Protein AF-A0A6Y1U845-F1 (afdb_monomer_lite)

Foldseek 3Di:
DDKWKKKWKQWPPPGGLQAQFLPCQWVNPNRDPPQRSIFTWPDKDWDWDDPVQFIDTPFIKTKGARTSSVVVLVVCQVVQIWMKMKMWIWDQDPVRDIDGFKMKIFWRKGWDDKDWDDDPPDGTMIMTTIDGQKMKMAGVVVGDIDIEGQALLCPLVTDDPDPPPPPCVVLVVCLALVVLLVLLVVCVVVVNNPVSLVVNVVSDDHNNVSVCVNVVPPDDPPPDPPDDDDPPDDDDDDDDPDDPPDFADQQPQARAGAHQVLQLDHQAQYELGPHQLAPSLLVLLVQQCVQDDDDQQSVVLSVVSVCCNVVNDPDDQLNSLQSSLSSQLCNSCVSVVPVDHADPDPVRRVNSCSSNNSSSCSNHSHYPVSNGDPPRDDD

Structure (mmCIF, N/CA/C/O backbone):
data_AF-A0A6Y1U845-F1
#
_entry.id   AF-A0A6Y1U845-F1
#
loop_
_atom_site.group_PDB
_atom_site.id
_atom_site.type_symbol
_atom_site.label_atom_id
_atom_site.label_alt_id
_atom_site.label_comp_id
_atom_site.label_asym_id
_atom_site.label_entity_id
_atom_site.label_seq_id
_atom_site.pdbx_PDB_ins_code
_atom_site.Cartn_x
_atom_site.Cartn_y
_atom_site.Cartn_z
_atom_site.occupancy
_atom_site.B_iso_or_equiv
_atom_site.auth_seq_id
_atom_site.auth_comp_id
_atom_site.auth_asym_id
_atom_site.auth_atom_id
_atom_site.pdbx_PDB_model_num
ATOM 1 N N . MET A 1 1 ? -24.180 13.941 9.435 1.00 43.25 1 MET A N 1
ATOM 2 C CA . MET A 1 1 ? -22.948 13.565 10.161 1.00 43.25 1 MET A CA 1
ATOM 3 C C . MET A 1 1 ? -21.875 13.331 9.121 1.00 43.25 1 MET A C 1
ATOM 5 O O . MET A 1 1 ? -22.196 12.742 8.096 1.00 43.25 1 MET A O 1
ATOM 9 N N . SER A 1 2 ? -20.700 13.918 9.343 1.00 50.75 2 SER A N 1
ATOM 10 C CA . SER A 1 2 ? -19.543 13.923 8.441 1.00 50.75 2 SER A CA 1
ATOM 11 C C . SER A 1 2 ? -18.973 12.523 8.225 1.00 50.75 2 SER A C 1
ATOM 13 O O . SER A 1 2 ? -19.249 11.618 9.015 1.00 50.75 2 SER A O 1
ATOM 15 N N . ASP A 1 3 ? -18.184 12.370 7.164 1.00 69.38 3 ASP A N 1
ATOM 16 C CA . ASP A 1 3 ? -17.449 11.144 6.859 1.00 69.38 3 ASP A CA 1
ATOM 17 C C . ASP A 1 3 ? -16.632 10.675 8.073 1.00 69.38 3 ASP A C 1
ATOM 19 O O . ASP A 1 3 ? -16.018 11.482 8.777 1.00 69.38 3 ASP A O 1
ATOM 23 N N . ILE A 1 4 ? -16.668 9.369 8.336 1.00 89.25 4 ILE A N 1
ATOM 24 C CA . ILE A 1 4 ? -15.955 8.725 9.443 1.00 89.25 4 ILE A CA 1
ATOM 25 C C . ILE A 1 4 ? -14.705 8.052 8.887 1.00 89.25 4 ILE A C 1
ATOM 27 O O . ILE A 1 4 ? -14.781 7.365 7.868 1.00 89.25 4 ILE A O 1
ATOM 31 N N . VAL A 1 5 ? -13.571 8.210 9.569 1.00 95.06 5 VAL A N 1
ATOM 32 C CA . VAL A 1 5 ? -12.307 7.574 9.188 1.00 95.06 5 VAL A CA 1
ATOM 33 C C . VAL A 1 5 ? -11.811 6.687 10.322 1.00 95.06 5 VAL A C 1
ATOM 35 O O . VAL A 1 5 ? -11.711 7.127 11.468 1.00 95.06 5 VAL A O 1
ATOM 38 N N . TYR A 1 6 ? -11.483 5.443 9.984 1.00 96.12 6 TYR A N 1
ATOM 39 C CA . TYR A 1 6 ? -10.856 4.481 10.886 1.00 96.12 6 TYR A CA 1
ATOM 40 C C . TYR A 1 6 ? -9.470 4.109 10.399 1.00 96.12 6 TYR A C 1
ATOM 42 O O . TYR A 1 6 ? -9.252 3.998 9.195 1.00 96.12 6 TYR A O 1
ATOM 50 N N . LEU A 1 7 ? -8.558 3.904 11.341 1.00 97.44 7 LEU A N 1
ATOM 51 C CA . LEU A 1 7 ? -7.166 3.575 11.096 1.00 97.44 7 LEU A CA 1
ATOM 52 C C . LEU A 1 7 ? -6.812 2.225 11.730 1.00 97.44 7 LEU A C 1
ATOM 54 O O . LEU A 1 7 ? -6.967 2.030 12.936 1.00 97.44 7 LEU A O 1
ATOM 58 N N . THR A 1 8 ? -6.265 1.321 10.926 1.00 97.00 8 THR A N 1
ATOM 59 C CA . THR A 1 8 ? -5.564 0.120 11.387 1.00 97.00 8 THR A CA 1
ATOM 60 C C . THR A 1 8 ? -4.062 0.343 11.254 1.00 97.00 8 THR A C 1
ATOM 62 O O . THR A 1 8 ? -3.596 0.764 10.197 1.00 97.00 8 THR A O 1
ATOM 65 N N . VAL A 1 9 ? -3.297 0.055 12.309 1.00 96.69 9 VAL A N 1
ATOM 66 C CA . VAL A 1 9 ? -1.831 0.191 12.302 1.00 96.69 9 VAL A CA 1
ATOM 67 C C . VAL A 1 9 ? -1.189 -1.095 12.773 1.00 96.69 9 VAL A C 1
ATOM 69 O O . VAL A 1 9 ? -1.566 -1.645 13.812 1.00 96.69 9 VAL A O 1
ATOM 72 N N . ILE A 1 10 ? -0.185 -1.535 12.024 1.00 96.19 10 ILE A N 1
ATOM 73 C CA . ILE A 1 10 ? 0.681 -2.648 12.383 1.00 96.19 10 ILE A CA 1
ATOM 74 C C . ILE A 1 10 ? 2.121 -2.142 12.328 1.00 96.19 10 ILE A C 1
ATOM 76 O O . ILE A 1 10 ? 2.538 -1.592 11.312 1.00 96.19 10 ILE A O 1
ATOM 80 N N . GLY A 1 11 ? 2.856 -2.293 13.423 1.00 93.69 11 GLY A N 1
ATOM 81 C CA . GLY A 1 11 ? 4.286 -2.023 13.479 1.00 93.69 11 GLY A CA 1
ATOM 82 C C . GLY A 1 11 ? 5.101 -3.286 13.235 1.00 93.69 11 GLY A C 1
ATOM 83 O O . GLY A 1 11 ? 4.668 -4.385 13.594 1.00 93.69 11 GLY A O 1
ATOM 84 N N . GLU A 1 12 ? 6.268 -3.126 12.618 1.00 90.81 12 GLU A N 1
ATOM 85 C CA . GLU A 1 12 ? 7.213 -4.214 12.359 1.00 90.81 12 GLU A CA 1
ATOM 86 C C . GLU A 1 12 ? 7.621 -4.962 13.639 1.00 90.81 12 GLU A C 1
ATOM 88 O O . GLU A 1 12 ? 7.702 -6.190 13.652 1.00 90.81 12 GLU A O 1
ATOM 93 N N . GLN A 1 13 ? 7.832 -4.228 14.731 1.00 89.81 13 GLN A N 1
ATOM 94 C CA . GLN A 1 13 ? 8.305 -4.749 16.012 1.00 89.81 13 GLN A CA 1
ATOM 95 C C . GLN A 1 13 ? 7.150 -4.937 17.003 1.00 89.81 13 GLN A C 1
ATOM 97 O O . GLN A 1 13 ? 7.106 -5.927 17.733 1.00 89.81 13 GLN A O 1
ATOM 102 N N . GLN A 1 14 ? 6.203 -3.995 17.037 1.00 93.44 14 GLN A N 1
ATOM 103 C CA . GLN A 1 14 ? 5.101 -3.978 18.004 1.00 93.44 14 GLN A CA 1
ATOM 104 C C . GLN A 1 14 ? 3.891 -4.825 17.574 1.00 93.44 14 GLN A C 1
ATOM 106 O O . GLN A 1 14 ? 3.003 -5.091 18.388 1.00 93.44 14 GLN A O 1
ATOM 111 N N . GLY A 1 15 ? 3.822 -5.262 16.314 1.00 93.56 15 GLY A N 1
ATOM 112 C CA . GLY A 1 15 ? 2.665 -5.981 15.787 1.00 93.56 15 GLY A CA 1
ATOM 113 C C . GLY A 1 15 ? 1.429 -5.081 15.696 1.00 93.56 15 GLY A C 1
ATOM 114 O O . GLY A 1 15 ? 1.519 -3.929 15.284 1.00 93.56 15 GLY A O 1
ATOM 115 N N . ALA A 1 16 ? 0.244 -5.598 16.029 1.00 93.56 16 ALA A N 1
ATOM 116 C CA . ALA A 1 16 ? -1.023 -4.881 15.847 1.00 93.56 16 ALA A CA 1
ATOM 117 C C . ALA A 1 16 ? -1.205 -3.718 16.849 1.00 93.56 16 ALA A C 1
ATOM 119 O O . ALA A 1 16 ? -1.877 -3.866 17.870 1.00 93.56 16 ALA A O 1
ATOM 120 N N . ILE A 1 17 ? -0.642 -2.549 16.530 1.00 96.31 17 ILE A N 1
ATOM 121 C CA . ILE A 1 17 ? -0.703 -1.322 17.342 1.00 96.31 17 ILE A CA 1
ATOM 122 C C . ILE A 1 17 ? -2.149 -0.866 17.572 1.00 96.31 17 ILE A C 1
ATOM 124 O O . ILE A 1 17 ? -2.490 -0.458 18.680 1.00 96.31 17 ILE A O 1
ATOM 128 N N . SER A 1 18 ? -3.017 -0.957 16.557 1.00 96.31 18 SER A N 1
ATOM 129 C CA . SER A 1 18 ? -4.416 -0.517 16.684 1.00 96.31 18 SER A CA 1
ATOM 130 C C . SER A 1 18 ? -5.312 -1.493 17.458 1.00 96.31 18 SER A C 1
ATOM 132 O O . SER A 1 18 ? -6.433 -1.130 17.817 1.00 96.31 18 SER A O 1
ATOM 134 N N . ALA A 1 19 ? -4.839 -2.706 17.771 1.00 95.50 19 ALA A N 1
ATOM 135 C CA . ALA A 1 19 ? -5.645 -3.715 18.455 1.00 95.50 19 ALA A CA 1
ATOM 136 C C . ALA A 1 19 ? -6.155 -3.203 19.812 1.00 95.50 19 ALA A C 1
ATOM 138 O O . ALA A 1 19 ? -5.383 -2.747 20.662 1.00 95.50 19 ALA A O 1
ATOM 139 N N . GLY A 1 20 ? -7.462 -3.295 20.040 1.00 92.62 20 GLY A N 1
ATOM 140 C CA . GLY A 1 20 ? -8.138 -2.811 21.240 1.00 92.62 20 GLY A CA 1
ATOM 141 C C . GLY A 1 20 ? -8.204 -1.285 21.413 1.00 92.62 20 GLY A C 1
ATOM 142 O O . GLY A 1 20 ? -8.593 -0.836 22.494 1.00 92.62 20 GLY A O 1
ATOM 143 N N . CYS A 1 21 ? -7.820 -0.472 20.424 1.00 95.06 21 CYS A N 1
ATOM 144 C CA . CYS A 1 21 ? -7.827 0.992 20.563 1.00 95.06 21 CYS A CA 1
ATOM 145 C C . CYS A 1 21 ? -9.234 1.600 20.540 1.00 95.06 21 CYS A C 1
ATOM 147 O O . CYS A 1 21 ? -9.461 2.614 21.199 1.00 95.06 21 CYS A O 1
ATOM 149 N N . GLY A 1 22 ? -10.190 0.958 19.871 1.00 91.94 22 GLY A N 1
ATOM 150 C CA . GLY A 1 22 ? -11.592 1.379 19.832 1.00 91.94 22 GLY A CA 1
ATOM 151 C C . GLY A 1 22 ? -12.433 0.881 21.009 1.00 91.94 22 GLY A C 1
ATOM 152 O O . GLY A 1 22 ? -13.651 1.042 20.996 1.00 91.94 22 GLY A O 1
ATOM 153 N N . THR A 1 23 ? -11.819 0.259 22.021 1.00 92.62 23 THR A N 1
ATOM 154 C CA . THR A 1 23 ? -12.518 -0.297 23.194 1.00 92.62 23 THR A CA 1
ATOM 155 C C . THR A 1 23 ? -12.832 0.756 24.257 1.00 92.62 23 THR A C 1
ATOM 157 O O . THR A 1 23 ? -12.205 1.816 24.325 1.00 92.62 23 THR A O 1
ATOM 160 N N . GLU A 1 24 ? -13.775 0.445 25.151 1.00 93.44 24 GLU A N 1
ATOM 161 C CA . GLU A 1 24 ? -14.129 1.310 26.284 1.00 93.44 24 GLU A CA 1
ATOM 162 C C . GLU A 1 24 ? -12.922 1.613 27.187 1.00 93.44 24 GLU A C 1
ATOM 164 O O . GLU A 1 24 ? -12.736 2.751 27.606 1.00 93.44 24 GLU A O 1
ATOM 169 N N . SER A 1 25 ? -12.040 0.637 27.428 1.00 94.69 25 SER A N 1
ATOM 170 C CA . SER A 1 25 ? -10.829 0.846 28.236 1.00 94.69 25 SER A CA 1
ATOM 171 C C . SER A 1 25 ? -9.849 1.854 27.626 1.00 94.69 25 SER A C 1
ATOM 173 O O . SER A 1 25 ? -9.001 2.380 28.339 1.00 94.69 25 SER A O 1
ATOM 175 N N . SER A 1 26 ? -9.954 2.107 26.319 1.00 95.56 26 SER A N 1
ATOM 176 C CA . SER A 1 26 ? -9.073 2.996 25.563 1.00 95.56 26 SER A CA 1
ATOM 177 C C . SER A 1 26 ? -9.686 4.388 25.377 1.00 95.56 26 SER A C 1
ATOM 179 O O . SER A 1 26 ? -9.057 5.391 25.706 1.00 95.56 26 SER A O 1
ATOM 181 N N . VAL A 1 27 ? -10.934 4.463 24.898 1.00 93.25 27 VAL A N 1
ATOM 182 C CA . VAL A 1 27 ? -11.598 5.729 24.513 1.00 93.25 27 VAL A CA 1
ATOM 183 C C . VAL A 1 27 ? -12.867 6.044 25.322 1.00 93.25 27 VAL A C 1
ATOM 185 O O . VAL A 1 27 ? -13.576 7.019 25.039 1.00 93.25 27 VAL A O 1
ATOM 188 N N . GLY A 1 28 ? -13.178 5.239 26.341 1.00 91.69 28 GLY A N 1
ATOM 189 C CA . GLY A 1 28 ? -14.373 5.373 27.176 1.00 91.69 28 GLY A CA 1
ATOM 190 C C . GLY A 1 28 ? -15.663 5.253 26.366 1.00 91.69 28 GLY A C 1
ATOM 191 O O . GLY A 1 28 ? -15.770 4.463 25.429 1.00 91.69 28 GLY A O 1
ATOM 192 N N . ASN A 1 29 ? -16.632 6.120 26.663 1.00 91.31 29 ASN A N 1
ATOM 193 C CA . ASN A 1 29 ? -17.948 6.159 26.005 1.00 91.31 29 ASN A CA 1
ATOM 194 C C . ASN A 1 29 ? -17.913 6.505 24.502 1.00 91.31 29 ASN A C 1
ATOM 196 O O . ASN A 1 29 ? -18.964 6.627 23.880 1.00 91.31 29 ASN A O 1
ATOM 200 N N . ARG A 1 30 ? -16.728 6.739 23.925 1.00 89.25 30 ARG A N 1
ATOM 201 C CA . ARG A 1 30 ? -16.543 6.981 22.486 1.00 89.25 30 ARG A CA 1
ATOM 202 C C . ARG A 1 30 ? -16.228 5.709 21.704 1.00 89.25 30 ARG A C 1
ATOM 204 O O . ARG A 1 30 ? -16.056 5.796 20.491 1.00 89.25 30 ARG A O 1
ATOM 211 N N . CYS A 1 31 ? -16.141 4.563 22.380 1.00 89.06 31 CYS A N 1
ATOM 212 C CA . CYS A 1 31 ? -16.002 3.273 21.721 1.00 89.06 31 CYS A CA 1
ATOM 213 C C . CYS A 1 31 ? -17.165 3.026 20.753 1.00 89.06 31 CYS A C 1
ATOM 215 O O . CYS A 1 31 ? -18.296 3.468 20.979 1.00 89.06 31 CYS A O 1
ATOM 217 N N . GLN A 1 32 ? -16.875 2.335 19.654 1.00 83.38 32 GLN A N 1
ATOM 218 C CA . GLN A 1 32 ? -17.873 1.960 18.660 1.00 83.38 32 GLN A CA 1
ATOM 219 C C . GLN A 1 32 ? -17.819 0.454 18.441 1.00 83.38 32 GLN A C 1
ATOM 221 O O . GLN A 1 32 ? -16.747 -0.123 18.263 1.00 83.38 32 GLN A O 1
ATOM 226 N N . ILE A 1 33 ? -18.996 -0.169 18.467 1.00 82.44 33 ILE A N 1
ATOM 227 C CA . ILE A 1 33 ? -19.148 -1.607 18.240 1.00 82.44 33 ILE A CA 1
ATOM 228 C C . ILE A 1 33 ? -18.636 -1.941 16.836 1.00 82.44 33 ILE A C 1
ATOM 230 O O . ILE A 1 33 ? -18.955 -1.223 15.887 1.00 82.44 33 ILE A O 1
ATOM 234 N N . ALA A 1 34 ? -17.906 -3.051 16.717 1.00 87.75 34 ALA A N 1
ATOM 235 C CA . ALA A 1 34 ? -17.274 -3.547 15.491 1.00 87.75 34 ALA A CA 1
ATOM 236 C C . ALA A 1 34 ? -16.078 -2.721 14.978 1.00 87.75 34 ALA A C 1
ATOM 238 O O . ALA A 1 34 ? -15.607 -2.961 13.866 1.00 87.75 34 ALA A O 1
ATOM 239 N N . HIS A 1 35 ? -15.574 -1.788 15.789 1.00 91.94 35 HIS A N 1
ATOM 240 C CA . HIS A 1 35 ? -14.372 -0.992 15.523 1.00 91.94 35 HIS A CA 1
ATOM 241 C C . HIS A 1 35 ? -13.359 -1.091 16.677 1.00 91.94 35 HIS A C 1
ATOM 243 O O . HIS A 1 35 ? -12.562 -0.186 16.901 1.00 91.94 35 HIS A O 1
ATOM 249 N N . GLU A 1 36 ? -13.385 -2.183 17.445 1.00 93.12 36 GLU A N 1
ATOM 250 C CA . GLU A 1 36 ? -12.598 -2.351 18.672 1.00 93.12 36 GLU A CA 1
ATOM 251 C C . GLU A 1 36 ? -11.081 -2.368 18.415 1.00 93.12 36 GLU A C 1
ATOM 253 O O . GLU A 1 36 ? -10.312 -1.897 19.253 1.00 93.12 36 GLU A O 1
ATOM 258 N N . ASP A 1 37 ? -10.660 -2.865 17.250 1.00 94.12 37 ASP A N 1
ATOM 259 C CA . ASP A 1 37 ? -9.257 -2.962 16.812 1.00 94.12 37 ASP A CA 1
ATOM 260 C C . ASP A 1 37 ? -8.834 -1.838 15.849 1.00 94.12 37 ASP A C 1
ATOM 262 O O . ASP A 1 37 ? -7.785 -1.915 15.197 1.00 94.12 37 ASP A O 1
ATOM 266 N N . GLU A 1 38 ? -9.653 -0.792 15.746 1.00 94.69 38 GLU A N 1
ATOM 267 C CA . GLU A 1 38 ? -9.426 0.353 14.876 1.00 94.69 38 GLU A CA 1
ATOM 268 C C . GLU A 1 38 ? -9.355 1.650 15.691 1.00 94.69 38 GLU A C 1
ATOM 270 O O . GLU A 1 38 ? -10.006 1.827 16.721 1.00 94.69 38 GLU A O 1
ATOM 275 N N . ILE A 1 39 ? -8.538 2.582 15.215 1.00 96.94 39 ILE A N 1
ATOM 276 C CA . ILE A 1 39 ? -8.382 3.916 15.787 1.00 96.94 39 ILE A CA 1
ATOM 277 C C . ILE A 1 39 ? -9.337 4.866 15.065 1.00 96.94 39 ILE A C 1
ATOM 279 O O . ILE A 1 39 ? -9.334 4.940 13.838 1.00 96.94 39 ILE A O 1
ATOM 283 N N . PHE A 1 40 ? -10.122 5.641 15.811 1.00 94.12 40 PHE A N 1
ATOM 284 C CA . PHE A 1 40 ? -10.983 6.671 15.228 1.00 94.12 40 PHE A CA 1
ATOM 285 C C . PHE A 1 40 ? -10.182 7.943 14.905 1.00 94.12 40 PHE A C 1
ATOM 287 O O . PHE A 1 40 ? -9.581 8.554 15.793 1.00 94.12 40 PHE A O 1
ATOM 294 N N . VAL A 1 41 ? -10.190 8.355 13.635 1.00 95.25 41 VAL A N 1
ATOM 295 C CA . VAL A 1 41 ? -9.434 9.509 13.126 1.00 95.25 41 VAL A CA 1
ATOM 296 C C . VAL A 1 41 ? -10.369 10.707 12.943 1.00 95.25 41 VAL A C 1
ATOM 298 O O . VAL A 1 41 ? -11.348 10.646 12.203 1.00 95.25 41 VAL A O 1
ATOM 301 N N . PHE A 1 42 ? -10.059 11.818 13.614 1.00 90.25 42 PHE A N 1
ATOM 302 C CA . PHE A 1 42 ? -10.847 13.056 13.584 1.00 90.25 42 PHE A CA 1
ATOM 303 C C . PHE A 1 42 ? -10.593 13.903 12.344 1.00 90.25 42 PHE A C 1
ATOM 305 O O . PHE A 1 42 ? -11.506 14.543 11.826 1.00 90.25 42 PHE A O 1
ATOM 312 N N . SER A 1 43 ? -9.345 13.948 11.894 1.00 91.50 43 SER A N 1
ATOM 313 C CA . SER A 1 43 ? -8.977 14.648 10.674 1.00 91.50 43 SER A CA 1
ATOM 314 C C . SER A 1 43 ? -7.801 13.959 10.013 1.00 91.50 43 SER A C 1
ATOM 316 O O . SER A 1 43 ? -6.947 13.373 10.676 1.00 91.50 43 SER A O 1
ATOM 318 N N . LEU A 1 44 ? -7.773 14.035 8.689 1.00 92.81 44 LEU A N 1
ATOM 319 C CA . LEU A 1 44 ? -6.692 13.533 7.864 1.00 92.81 44 LEU A CA 1
ATOM 320 C C . LEU A 1 44 ? -6.454 14.541 6.748 1.00 92.81 44 LEU A C 1
ATOM 322 O O . LEU A 1 44 ? -7.391 14.977 6.081 1.00 92.81 44 LEU A O 1
ATOM 326 N N . SER A 1 45 ? -5.198 14.909 6.553 1.00 90.56 45 SER A N 1
ATOM 327 C CA . SER A 1 45 ? -4.750 15.742 5.449 1.00 90.56 45 SER A CA 1
ATOM 328 C C . SER A 1 45 ? -3.586 15.052 4.759 1.00 90.56 45 SER A C 1
ATOM 330 O O . SER A 1 45 ? -2.545 14.814 5.374 1.00 90.56 45 SER A O 1
ATOM 332 N N . ASN A 1 46 ? -3.766 14.763 3.477 1.00 84.06 46 ASN A N 1
ATOM 333 C CA . ASN A 1 46 ? -2.699 14.342 2.585 1.00 84.06 46 ASN A CA 1
ATOM 334 C C . ASN A 1 46 ? -2.466 15.471 1.577 1.00 84.06 46 ASN A C 1
ATOM 336 O O . ASN A 1 46 ? -3.429 15.975 0.998 1.00 84.06 46 ASN A O 1
ATOM 340 N N . SER A 1 47 ? -1.215 15.890 1.397 1.00 78.88 47 SER A N 1
ATOM 341 C CA . SER A 1 47 ? -0.859 16.957 0.461 1.00 78.88 47 SER A CA 1
ATOM 342 C C . SER A 1 47 ? 0.059 16.411 -0.621 1.00 78.88 47 SER A C 1
ATOM 344 O O . SER A 1 47 ? 1.093 15.804 -0.336 1.00 78.88 47 SER A O 1
ATOM 346 N N . MET A 1 48 ? -0.330 16.653 -1.869 1.00 76.75 48 MET A N 1
ATOM 347 C CA . MET A 1 48 ? 0.417 16.273 -3.059 1.00 76.75 48 MET A CA 1
ATOM 348 C C . MET A 1 48 ? 0.559 17.508 -3.940 1.00 76.75 48 MET A C 1
ATOM 350 O O . MET A 1 48 ? -0.429 18.186 -4.222 1.00 76.75 48 MET A O 1
ATOM 354 N N . THR A 1 49 ? 1.774 17.810 -4.381 1.00 75.50 49 THR A N 1
ATOM 355 C CA . THR A 1 49 ? 2.035 18.914 -5.311 1.00 75.50 49 THR A CA 1
ATOM 356 C C . THR A 1 49 ? 2.631 18.377 -6.596 1.00 75.50 49 THR A C 1
ATOM 358 O O . THR A 1 49 ? 3.490 17.504 -6.558 1.00 75.50 49 THR A O 1
ATOM 361 N N . SER A 1 50 ? 2.228 18.924 -7.739 1.00 74.19 50 SER A N 1
ATOM 362 C CA . SER A 1 50 ? 2.891 18.611 -9.005 1.00 74.19 50 SER A CA 1
ATOM 363 C C . SER A 1 50 ? 4.220 19.354 -9.103 1.00 74.19 50 SER A C 1
ATOM 365 O O . SER A 1 50 ? 4.285 20.554 -8.838 1.00 74.19 50 SER A O 1
ATOM 367 N N . THR A 1 51 ? 5.269 18.654 -9.523 1.00 71.38 51 THR A N 1
ATOM 368 C CA . THR A 1 51 ? 6.557 19.262 -9.896 1.00 71.38 51 THR A CA 1
ATOM 369 C C . THR A 1 51 ? 6.618 19.621 -11.384 1.00 71.38 51 THR A C 1
ATOM 371 O O . THR A 1 51 ? 7.636 20.115 -11.861 1.00 71.38 51 THR A O 1
ATOM 374 N N . GLY A 1 52 ? 5.559 19.329 -12.151 1.00 63.00 52 GLY A N 1
ATOM 375 C CA . GLY A 1 52 ? 5.562 19.372 -13.617 1.00 63.00 52 GLY A CA 1
ATOM 376 C C . GLY A 1 52 ? 6.232 18.160 -14.283 1.00 63.00 52 GLY A C 1
ATOM 377 O O . GLY A 1 52 ? 6.087 17.991 -15.488 1.00 63.00 52 GLY A O 1
ATOM 378 N N . LYS A 1 53 ? 6.923 17.303 -13.514 1.00 59.19 53 LYS A N 1
ATOM 379 C CA . LYS A 1 53 ? 7.529 16.032 -13.966 1.00 59.19 53 LYS A CA 1
ATOM 380 C C . LYS A 1 53 ? 7.035 14.805 -13.182 1.00 59.19 53 LYS A C 1
ATOM 382 O O . LYS A 1 53 ? 7.490 13.694 -13.427 1.00 59.19 53 LYS A O 1
ATOM 387 N N . GLY A 1 54 ? 6.137 15.012 -12.219 1.00 61.97 54 GLY A N 1
ATOM 388 C CA . GLY A 1 54 ? 5.588 13.974 -11.353 1.00 61.97 54 GLY A CA 1
ATOM 389 C C . GLY A 1 54 ? 4.929 14.551 -10.100 1.00 61.97 54 GLY A C 1
ATOM 390 O O . GLY A 1 54 ? 4.889 15.771 -9.903 1.00 61.97 54 GLY A O 1
ATOM 391 N N . SER A 1 55 ? 4.412 13.668 -9.248 1.00 66.88 55 SER A N 1
ATOM 392 C CA . SER A 1 55 ? 3.806 14.041 -7.967 1.00 66.88 55 SER A CA 1
ATOM 393 C C . SER A 1 55 ? 4.856 14.074 -6.858 1.00 66.88 55 SER A C 1
ATOM 395 O O . SER A 1 55 ? 5.528 13.084 -6.603 1.00 66.88 55 SER A O 1
ATOM 397 N N . GLN A 1 56 ? 4.969 15.199 -6.157 1.00 69.81 56 GLN A N 1
ATOM 398 C CA . GLN A 1 56 ? 5.709 15.308 -4.903 1.00 69.81 56 GLN A CA 1
ATOM 399 C C . GLN A 1 56 ? 4.739 15.151 -3.731 1.00 69.81 56 GLN A C 1
ATOM 401 O O . GLN A 1 56 ? 3.790 15.922 -3.577 1.00 69.81 56 GLN A O 1
ATOM 406 N N . LEU A 1 57 ? 4.993 14.143 -2.904 1.00 71.62 57 LEU A N 1
ATOM 407 C CA . LEU A 1 57 ? 4.210 13.817 -1.717 1.00 71.62 57 LEU A CA 1
ATOM 408 C C . LEU A 1 57 ? 4.827 14.500 -0.492 1.00 71.62 57 LEU A C 1
ATOM 410 O O . LEU A 1 57 ? 6.027 14.380 -0.261 1.00 71.62 57 LEU A O 1
ATOM 414 N N . HIS A 1 58 ? 4.017 15.200 0.305 1.00 70.81 58 HIS A N 1
ATOM 415 C CA . HIS A 1 58 ? 4.486 15.954 1.484 1.00 70.81 58 HIS A CA 1
ATOM 416 C C . HIS A 1 58 ? 4.297 15.207 2.814 1.00 70.81 58 HIS A C 1
ATOM 418 O O . HIS A 1 58 ? 4.406 15.801 3.885 1.00 70.81 58 HIS A O 1
ATOM 424 N N . GLY A 1 59 ? 4.014 13.904 2.754 1.00 81.62 59 GLY A N 1
ATOM 425 C CA . GLY A 1 59 ? 3.619 13.108 3.913 1.00 81.62 59 GLY A CA 1
ATOM 426 C C . GLY A 1 59 ? 2.131 13.250 4.253 1.00 81.62 59 GLY A C 1
ATOM 427 O O . GLY A 1 59 ? 1.401 14.064 3.681 1.00 81.62 59 GLY A O 1
ATOM 428 N N . LEU A 1 60 ? 1.666 12.408 5.173 1.00 93.50 60 LEU A N 1
ATOM 429 C CA . LEU A 1 60 ? 0.274 12.334 5.605 1.00 93.50 60 LEU A CA 1
ATOM 430 C C . LEU A 1 60 ? 0.199 12.763 7.063 1.00 93.50 60 LEU A C 1
ATOM 432 O O . LEU A 1 60 ? 0.954 12.285 7.906 1.00 93.50 60 LEU A O 1
ATOM 436 N N . ARG A 1 61 ? -0.725 13.671 7.361 1.00 95.88 61 ARG A N 1
ATOM 437 C CA . ARG A 1 61 ? -1.002 14.131 8.719 1.00 95.88 61 ARG A CA 1
ATOM 438 C C . ARG A 1 61 ? -2.388 13.677 9.125 1.00 95.88 61 ARG A C 1
ATOM 440 O O . ARG A 1 61 ? -3.340 13.885 8.375 1.00 95.88 61 ARG A O 1
ATOM 447 N N . PHE A 1 62 ? -2.521 13.119 10.318 1.00 96.75 62 PHE A N 1
ATOM 448 C CA . PHE A 1 62 ? -3.826 12.800 10.884 1.00 96.75 62 PHE A CA 1
ATOM 449 C C . PHE A 1 62 ? -3.904 13.167 12.365 1.00 96.75 62 PHE A C 1
ATOM 451 O O . PHE A 1 62 ? -2.888 13.297 13.043 1.00 96.75 62 PHE A O 1
ATOM 458 N N . CYS A 1 63 ? -5.123 13.368 12.857 1.00 96.44 63 CYS A N 1
ATOM 459 C CA . CYS A 1 63 ? -5.413 13.687 14.249 1.00 96.44 63 CYS A CA 1
ATOM 460 C C . CYS A 1 63 ? -6.371 12.652 14.833 1.00 96.44 63 CYS A C 1
ATOM 462 O O . CYS A 1 63 ? -7.367 12.288 14.202 1.00 96.44 63 CYS A O 1
ATOM 464 N N . LYS A 1 64 ? -6.080 12.196 16.048 1.00 95.94 64 LYS A N 1
ATOM 465 C CA . LYS A 1 64 ? -6.879 11.227 16.807 1.00 95.94 64 LYS A CA 1
ATOM 466 C C . LYS A 1 64 ? -6.963 11.639 18.276 1.00 95.94 64 LYS A C 1
ATOM 468 O O . LYS A 1 64 ? -6.300 12.581 18.710 1.00 95.94 64 LYS A O 1
ATOM 473 N N . LEU A 1 65 ? -7.785 10.935 19.049 1.00 94.94 65 LEU A N 1
ATOM 474 C CA . LEU A 1 65 ? -7.791 11.064 20.507 1.00 94.94 65 LEU A CA 1
ATOM 475 C C . LEU A 1 65 ? -6.514 10.499 21.120 1.00 94.94 65 LEU A C 1
ATOM 477 O O . LEU A 1 65 ? -5.909 9.586 20.559 1.00 94.94 65 LEU A O 1
ATOM 481 N N . ILE A 1 66 ? -6.169 10.984 22.312 1.00 96.50 66 ILE A N 1
ATOM 482 C CA . ILE A 1 66 ? -5.290 10.221 23.202 1.00 96.50 66 ILE A CA 1
ATOM 483 C C . ILE A 1 66 ? -6.015 8.924 23.574 1.00 96.50 66 ILE A C 1
ATOM 485 O O . ILE A 1 66 ? -7.136 8.969 24.085 1.00 96.50 66 ILE A O 1
ATOM 489 N N . ASP A 1 67 ? -5.398 7.785 23.282 1.00 96.44 67 ASP A N 1
ATOM 490 C CA . ASP A 1 67 ? -5.974 6.453 23.477 1.00 96.44 67 ASP A CA 1
ATOM 491 C C . ASP A 1 67 ? -4.862 5.423 23.782 1.00 96.44 67 ASP A C 1
ATOM 493 O O . ASP A 1 67 ? -3.706 5.784 24.024 1.00 96.44 67 ASP A O 1
ATOM 497 N N . LYS A 1 68 ? -5.191 4.126 23.774 1.00 97.62 68 LYS A N 1
ATOM 498 C CA . LYS A 1 68 ? -4.228 3.037 24.002 1.00 97.62 68 LYS A CA 1
ATOM 499 C C . LYS A 1 68 ? -3.005 3.089 23.071 1.00 97.62 68 LYS A C 1
ATOM 501 O O . LYS A 1 68 ? -1.918 2.700 23.500 1.00 97.62 68 LYS A O 1
ATOM 506 N N . SER A 1 69 ? -3.152 3.527 21.820 1.00 97.62 69 SER A N 1
ATOM 507 C CA . SER A 1 69 ? -2.057 3.536 20.847 1.00 97.62 69 SER A CA 1
ATOM 508 C C . SER A 1 69 ? -1.089 4.699 21.039 1.00 97.62 69 SER A C 1
ATOM 510 O O . SER A 1 69 ? 0.012 4.630 20.506 1.00 97.62 69 SER A O 1
ATOM 512 N N . THR A 1 70 ? -1.450 5.750 21.782 1.00 97.81 70 THR A N 1
ATOM 513 C CA . THR A 1 70 ? -0.590 6.928 22.008 1.00 97.81 70 THR A CA 1
ATOM 514 C C . THR A 1 70 ? 0.826 6.551 22.482 1.00 97.81 70 THR A C 1
ATOM 516 O O . THR A 1 70 ? 1.791 6.904 21.805 1.00 97.81 70 THR A O 1
ATOM 519 N N . PRO A 1 71 ? 1.020 5.776 23.571 1.00 97.38 71 PRO A N 1
ATOM 520 C CA . PRO A 1 71 ? 2.362 5.339 23.970 1.00 97.38 71 PRO A CA 1
ATOM 521 C C . PRO A 1 71 ? 3.038 4.397 22.957 1.00 97.38 71 PRO A C 1
ATOM 523 O O . PRO A 1 71 ? 4.264 4.370 22.884 1.00 97.38 71 PRO A O 1
ATOM 526 N N . LEU A 1 72 ? 2.272 3.644 22.159 1.00 97.69 72 LEU A N 1
ATOM 527 C CA . LEU A 1 72 ? 2.818 2.757 21.123 1.00 97.69 72 LEU A CA 1
ATOM 528 C C . LEU A 1 72 ? 3.362 3.553 19.929 1.00 97.69 72 LEU A C 1
ATOM 530 O O . LEU A 1 72 ? 4.414 3.211 19.392 1.00 97.69 72 LEU A O 1
ATOM 534 N N . PHE A 1 73 ? 2.704 4.655 19.556 1.00 97.69 73 PHE A N 1
ATOM 535 C CA . PHE A 1 73 ? 3.236 5.603 18.578 1.00 97.69 73 PHE A CA 1
ATOM 536 C C . PHE A 1 73 ? 4.501 6.294 19.099 1.00 97.69 73 PHE A C 1
ATOM 538 O O . PHE A 1 73 ? 5.462 6.430 18.345 1.00 97.69 73 PHE A O 1
ATOM 545 N N . THR A 1 74 ? 4.558 6.644 20.389 1.00 96.94 74 THR A N 1
ATOM 546 C CA . THR A 1 74 ? 5.787 7.167 21.013 1.00 96.94 74 THR A CA 1
ATOM 547 C C . THR A 1 74 ? 6.942 6.161 20.947 1.00 96.94 74 THR A C 1
ATOM 549 O O . THR A 1 74 ? 8.075 6.542 20.657 1.00 96.94 74 THR A O 1
ATOM 552 N N . ASN A 1 75 ? 6.676 4.868 21.154 1.00 94.31 75 ASN A N 1
ATOM 553 C CA . ASN A 1 75 ? 7.692 3.828 20.963 1.00 94.31 75 ASN A CA 1
ATOM 554 C C . ASN A 1 75 ? 8.124 3.712 19.496 1.00 94.31 75 ASN A C 1
ATOM 556 O O . ASN A 1 75 ? 9.319 3.622 19.222 1.00 94.31 75 ASN A O 1
ATOM 560 N N . ALA A 1 76 ? 7.170 3.752 18.561 1.00 95.06 76 ALA A N 1
ATOM 561 C CA . ALA A 1 76 ? 7.455 3.637 17.135 1.00 95.06 76 ALA A CA 1
ATOM 562 C C . ALA A 1 76 ? 8.350 4.784 16.638 1.00 95.06 76 ALA A C 1
ATOM 564 O O . ALA A 1 76 ? 9.336 4.529 15.951 1.00 95.06 76 ALA A O 1
ATOM 565 N N . ILE A 1 77 ? 8.071 6.035 17.036 1.00 95.12 77 ILE A N 1
ATOM 566 C CA . ILE A 1 77 ? 8.926 7.177 16.670 1.00 95.12 77 ILE A CA 1
ATOM 567 C C . ILE A 1 77 ? 10.301 7.099 17.347 1.00 95.12 77 ILE A C 1
ATOM 569 O O . ILE A 1 77 ? 11.311 7.355 16.699 1.00 95.12 77 ILE A O 1
ATOM 573 N N . ASN A 1 78 ? 10.369 6.691 18.621 1.00 94.88 78 ASN A N 1
ATOM 574 C CA . ASN A 1 78 ? 11.637 6.575 19.348 1.00 94.88 78 ASN A CA 1
ATOM 575 C C . ASN A 1 78 ? 12.570 5.520 18.736 1.00 94.88 78 ASN A C 1
ATOM 577 O O . ASN A 1 78 ? 13.783 5.710 18.702 1.00 94.88 78 ASN A O 1
ATOM 581 N N . ASN A 1 79 ? 12.003 4.413 18.258 1.00 92.44 79 ASN A N 1
ATOM 582 C CA . ASN A 1 79 ? 12.760 3.301 17.685 1.00 92.44 79 ASN A CA 1
ATOM 583 C C . ASN A 1 79 ? 12.909 3.394 16.161 1.00 92.44 79 ASN A C 1
ATOM 585 O O . ASN A 1 79 ? 13.483 2.485 15.564 1.00 92.44 79 ASN A O 1
ATOM 589 N N . ASN A 1 80 ? 12.394 4.462 15.539 1.00 91.56 80 ASN A N 1
ATOM 590 C CA . ASN A 1 80 ? 12.293 4.600 14.087 1.00 91.56 80 ASN A CA 1
ATOM 591 C C . ASN A 1 80 ? 11.705 3.335 13.426 1.00 91.56 80 ASN A C 1
ATOM 593 O O . ASN A 1 80 ? 12.240 2.808 12.453 1.00 91.56 80 ASN A O 1
ATOM 597 N N . GLU A 1 81 ? 10.633 2.812 14.022 1.00 92.25 81 GLU A N 1
ATOM 598 C CA . GLU A 1 81 ? 9.962 1.590 13.590 1.00 92.25 81 GLU A CA 1
ATOM 599 C C . GLU A 1 81 ? 9.161 1.840 12.312 1.00 92.25 81 GLU A C 1
ATOM 601 O O . GLU A 1 81 ? 8.431 2.830 12.203 1.00 92.25 81 GLU A O 1
ATOM 606 N N . GLN A 1 82 ? 9.262 0.912 11.363 1.00 93.38 82 GLN A N 1
ATOM 607 C CA . GLN A 1 82 ? 8.477 0.962 10.143 1.00 93.38 82 GLN A CA 1
ATOM 608 C C . GLN A 1 82 ? 7.049 0.470 10.401 1.00 93.38 82 GLN A C 1
ATOM 610 O O . GLN A 1 82 ? 6.813 -0.566 11.029 1.00 93.38 82 GLN A O 1
ATOM 615 N N . LEU A 1 83 ? 6.079 1.226 9.899 1.00 95.19 83 LEU A N 1
ATOM 616 C CA . LEU A 1 83 ? 4.661 0.991 10.110 1.00 95.19 83 LEU A CA 1
ATOM 617 C C . LEU A 1 83 ? 3.958 0.662 8.790 1.00 95.19 83 LEU A C 1
ATOM 619 O O . LEU A 1 83 ? 4.291 1.170 7.715 1.00 95.19 83 LEU A O 1
ATOM 623 N N . TYR A 1 84 ? 2.926 -0.160 8.909 1.00 94.69 84 TYR A N 1
ATOM 624 C CA . TYR A 1 84 ? 1.915 -0.395 7.894 1.00 94.69 84 TYR A CA 1
ATOM 625 C C . TYR A 1 84 ? 0.592 0.194 8.385 1.00 94.69 84 TYR A C 1
ATOM 627 O O . TYR A 1 84 ? 0.138 -0.126 9.489 1.00 94.69 84 TYR A O 1
ATOM 635 N N . MET A 1 85 ? -0.017 1.071 7.585 1.00 96.50 85 MET A N 1
ATOM 636 C CA . MET A 1 85 ? -1.225 1.807 7.969 1.00 96.50 85 MET A CA 1
ATOM 637 C C . MET A 1 85 ? -2.325 1.669 6.924 1.00 96.50 85 MET A C 1
ATOM 639 O O . MET A 1 85 ? -2.076 1.823 5.730 1.00 96.50 85 MET A O 1
ATOM 643 N N . GLU A 1 86 ? -3.557 1.464 7.383 1.00 96.25 86 GLU A N 1
ATOM 644 C CA . GLU A 1 86 ? -4.752 1.435 6.542 1.00 96.25 86 GLU A CA 1
ATOM 645 C C . GLU A 1 86 ? -5.814 2.383 7.079 1.00 96.25 86 GLU A C 1
ATOM 647 O O . GLU A 1 86 ? -6.241 2.259 8.224 1.00 96.25 86 GLU A O 1
ATOM 652 N N . PHE A 1 87 ? -6.280 3.295 6.234 1.00 96.69 87 PHE A N 1
ATOM 653 C CA . PHE A 1 87 ? -7.370 4.211 6.524 1.00 96.69 87 PHE A CA 1
ATOM 654 C C . PHE A 1 87 ? -8.610 3.804 5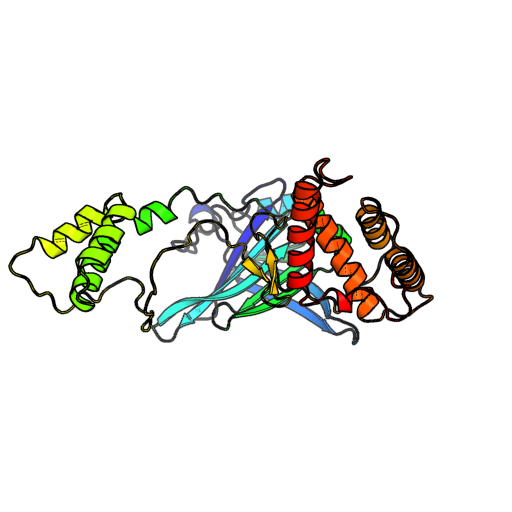.731 1.00 96.69 87 PHE A C 1
ATOM 656 O O . PHE A 1 87 ? -8.589 3.784 4.499 1.00 96.69 87 PHE A O 1
ATOM 663 N N . TYR A 1 88 ? -9.711 3.538 6.429 1.00 95.25 88 TYR A N 1
ATOM 664 C CA . TYR A 1 88 ? -11.014 3.261 5.832 1.00 95.25 88 TYR A CA 1
ATOM 665 C C . TYR A 1 88 ? -11.959 4.436 6.047 1.00 95.25 88 TYR A C 1
ATOM 667 O O . TYR A 1 88 ? -12.232 4.830 7.180 1.00 95.25 88 TYR A O 1
ATOM 675 N N . PHE A 1 89 ? -12.494 4.960 4.947 1.00 94.56 89 PHE A N 1
ATOM 676 C CA . PHE A 1 89 ? -13.440 6.067 4.945 1.00 94.56 89 PHE A CA 1
ATOM 677 C C . PHE A 1 89 ? -14.855 5.539 4.761 1.00 94.56 89 PHE A C 1
ATOM 679 O O . PHE A 1 89 ? -15.150 4.794 3.819 1.00 94.56 89 PHE A O 1
ATOM 686 N N . TYR A 1 90 ? -15.737 5.981 5.643 1.00 92.44 90 TYR A N 1
ATOM 687 C CA . TYR A 1 90 ? -17.132 5.594 5.692 1.00 92.44 90 TYR A CA 1
ATOM 688 C C . TYR A 1 90 ? -18.029 6.788 5.405 1.00 92.44 90 TYR A C 1
ATOM 690 O O . TYR A 1 90 ? -17.805 7.889 5.908 1.00 92.44 90 TYR A O 1
ATOM 698 N N . ARG A 1 91 ? -19.098 6.530 4.653 1.00 91.50 91 ARG A N 1
ATOM 699 C CA . ARG A 1 91 ? -20.191 7.478 4.421 1.00 91.50 91 ARG A CA 1
ATOM 700 C C . ARG A 1 91 ? -21.540 6.790 4.575 1.00 91.50 91 ARG A C 1
ATOM 702 O O . ARG A 1 91 ? -21.631 5.563 4.511 1.00 91.50 91 ARG A O 1
ATOM 709 N N . ILE A 1 92 ? -22.595 7.581 4.733 1.00 89.94 92 ILE A N 1
ATOM 710 C CA . ILE A 1 92 ? -23.973 7.082 4.707 1.00 89.94 92 ILE A CA 1
ATOM 711 C C . ILE A 1 92 ? -24.432 6.998 3.250 1.00 89.94 92 ILE A C 1
ATOM 713 O O . ILE A 1 92 ? -24.412 7.990 2.523 1.00 89.94 92 ILE A O 1
ATOM 717 N N . ASN A 1 93 ? -24.859 5.817 2.820 1.00 87.56 93 ASN A N 1
ATOM 718 C CA . ASN A 1 93 ? -25.359 5.600 1.470 1.00 87.56 93 ASN A CA 1
ATOM 719 C C . ASN A 1 93 ? -26.841 5.972 1.322 1.00 87.56 93 ASN A C 1
ATOM 721 O O . ASN A 1 93 ? -27.534 6.284 2.291 1.00 87.56 93 ASN A O 1
ATOM 725 N N . ARG A 1 94 ? -27.368 5.880 0.094 1.00 90.00 94 ARG A N 1
ATOM 726 C CA . ARG A 1 94 ? -28.776 6.208 -0.219 1.00 90.00 94 ARG A CA 1
ATOM 727 C C . ARG A 1 94 ? -29.819 5.408 0.573 1.00 90.00 94 ARG A C 1
ATOM 729 O O . ARG A 1 94 ? -30.979 5.799 0.601 1.00 90.00 94 ARG A O 1
ATOM 736 N N . PHE A 1 95 ? -29.429 4.286 1.177 1.00 92.31 95 PHE A N 1
ATOM 737 C CA . PHE A 1 95 ? -30.296 3.438 1.996 1.00 92.31 95 PHE A CA 1
ATOM 738 C C . PHE A 1 95 ? -30.156 3.724 3.500 1.00 92.31 95 PHE A C 1
ATOM 740 O O . PHE A 1 95 ? -30.691 2.972 4.310 1.00 92.31 95 PHE A O 1
ATOM 747 N N . GLY A 1 96 ? -29.417 4.771 3.884 1.00 88.75 96 GLY A N 1
ATOM 748 C CA . GLY A 1 96 ? -29.181 5.132 5.281 1.00 88.75 96 GLY A CA 1
ATOM 749 C C . GLY A 1 96 ? -28.184 4.222 6.004 1.00 88.75 96 GLY A C 1
ATOM 750 O O . GLY A 1 96 ? -28.141 4.233 7.230 1.00 88.75 96 GLY A O 1
ATOM 751 N N . LYS A 1 97 ? -27.398 3.418 5.275 1.00 88.06 97 LYS A N 1
ATOM 752 C CA . LYS A 1 97 ? -26.404 2.503 5.854 1.00 88.06 97 LYS A CA 1
ATOM 753 C C . LYS A 1 97 ? -24.993 3.046 5.685 1.00 88.06 97 LYS A C 1
ATOM 755 O O . LYS A 1 97 ? -24.687 3.656 4.663 1.00 88.06 97 LYS A O 1
ATOM 760 N N . TRP A 1 98 ? -24.135 2.767 6.659 1.00 86.75 98 TRP A N 1
ATOM 761 C CA . TRP A 1 98 ? -22.701 3.005 6.537 1.00 86.75 98 TRP A CA 1
ATOM 762 C C . TRP A 1 98 ? -22.092 2.088 5.472 1.00 86.75 98 TRP A C 1
ATOM 764 O O . TRP A 1 98 ? -22.342 0.883 5.470 1.00 86.75 98 TRP A O 1
ATOM 774 N N . GLU A 1 99 ? -21.293 2.660 4.576 1.00 89.12 99 GLU A N 1
ATOM 775 C CA . GLU A 1 99 ? -20.499 1.924 3.592 1.00 89.12 99 GLU A CA 1
ATOM 776 C C . GLU A 1 99 ? -19.065 2.456 3.559 1.00 89.12 99 GLU A C 1
ATOM 778 O O . GLU A 1 99 ? -18.849 3.670 3.619 1.00 89.12 99 GLU A O 1
ATOM 783 N N . LYS A 1 100 ? -18.090 1.546 3.435 1.00 93.12 100 LYS A N 1
ATOM 784 C CA . LYS A 1 100 ? -16.713 1.903 3.084 1.00 93.12 100 LYS A CA 1
ATOM 785 C C . LYS A 1 100 ? -16.713 2.389 1.637 1.00 93.12 100 LYS A C 1
ATOM 787 O O . LYS A 1 100 ? -17.148 1.647 0.758 1.00 93.12 100 LYS A O 1
ATOM 792 N N . TYR A 1 101 ? -16.233 3.601 1.378 1.00 91.94 101 TYR A N 1
ATOM 793 C CA . TYR A 1 101 ? -16.214 4.150 0.016 1.00 91.94 101 TYR A CA 1
ATOM 794 C C . TYR A 1 101 ? -14.828 4.552 -0.475 1.00 91.94 101 TYR A C 1
ATOM 796 O O . TYR A 1 101 ? -14.599 4.551 -1.684 1.00 91.94 101 TYR A O 1
ATOM 804 N N . TYR A 1 102 ? -13.908 4.856 0.438 1.00 93.62 102 TYR A N 1
ATOM 805 C CA . TYR A 1 102 ? -12.547 5.254 0.110 1.00 93.62 102 TYR A CA 1
ATOM 806 C C . TYR A 1 102 ? -11.552 4.586 1.061 1.00 93.62 102 TYR A C 1
ATOM 808 O O . TYR A 1 102 ? -11.891 4.253 2.200 1.00 93.62 102 TYR A O 1
ATOM 816 N N . TYR A 1 103 ? -10.345 4.344 0.567 1.00 92.94 103 TYR A N 1
ATOM 817 C CA . TYR A 1 103 ? -9.294 3.603 1.254 1.00 92.94 103 TYR A CA 1
ATOM 818 C C . TYR A 1 103 ? -7.937 4.235 0.961 1.00 92.94 103 TYR A C 1
ATOM 820 O O . TYR A 1 103 ? -7.657 4.553 -0.195 1.00 92.94 103 TYR A O 1
ATOM 828 N N . ILE A 1 104 ? -7.113 4.404 1.997 1.00 94.56 104 ILE A N 1
ATOM 829 C CA . ILE A 1 104 ? -5.704 4.789 1.864 1.00 94.56 104 ILE A CA 1
ATOM 830 C C . ILE A 1 104 ? -4.846 3.754 2.587 1.00 94.56 104 ILE A C 1
ATOM 832 O O . ILE A 1 104 ? -5.086 3.467 3.754 1.00 94.56 104 ILE A O 1
ATOM 836 N N . GLN A 1 105 ? -3.822 3.240 1.922 1.00 93.81 105 GLN A N 1
ATOM 837 C CA . GLN A 1 105 ? -2.804 2.368 2.494 1.00 93.81 105 GLN A CA 1
ATOM 838 C C . GLN A 1 105 ? -1.460 3.077 2.444 1.00 93.81 105 GLN A C 1
ATOM 840 O O . GLN A 1 105 ? -1.103 3.626 1.402 1.00 93.81 105 GLN A O 1
ATOM 845 N N . LEU A 1 106 ? -0.706 3.018 3.537 1.00 92.88 106 LEU A N 1
ATOM 846 C CA . LEU A 1 106 ? 0.689 3.440 3.580 1.00 92.88 106 LEU A CA 1
ATOM 847 C C . LEU A 1 106 ? 1.570 2.237 3.908 1.00 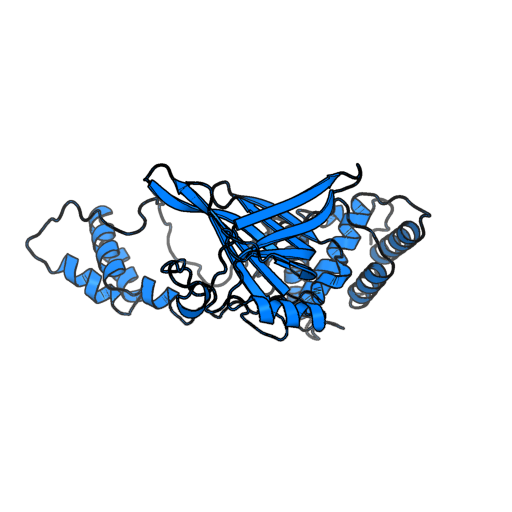92.88 106 LEU A C 1
ATOM 849 O O . LEU A 1 106 ? 1.274 1.486 4.842 1.00 92.88 106 LEU A O 1
ATOM 853 N N . ARG A 1 107 ? 2.668 2.086 3.166 1.00 90.38 107 ARG A N 1
ATOM 854 C CA . ARG A 1 107 ? 3.722 1.108 3.467 1.00 90.38 107 ARG A CA 1
ATOM 855 C C . ARG A 1 107 ? 5.055 1.823 3.582 1.00 90.38 107 ARG A C 1
ATOM 857 O O . ARG A 1 107 ? 5.269 2.873 2.973 1.00 90.38 107 ARG A O 1
ATOM 864 N N . GLY A 1 108 ? 5.932 1.249 4.396 1.00 89.00 108 GLY A N 1
ATOM 865 C CA . GLY A 1 108 ? 7.172 1.913 4.772 1.00 89.00 108 GLY A CA 1
ATOM 866 C C . GLY A 1 108 ? 6.930 3.243 5.463 1.00 89.00 108 GLY A C 1
ATOM 867 O O . GLY A 1 108 ? 7.607 4.221 5.160 1.00 89.00 108 GLY A O 1
ATOM 868 N N . ALA A 1 109 ? 5.907 3.298 6.318 1.00 93.12 109 ALA A N 1
ATOM 869 C CA . ALA A 1 109 ? 5.537 4.517 7.007 1.00 93.12 109 ALA A CA 1
ATOM 870 C C . ALA A 1 109 ? 6.433 4.735 8.234 1.00 93.12 109 ALA A C 1
ATOM 872 O O . ALA A 1 109 ? 6.567 3.841 9.063 1.00 93.12 109 ALA A O 1
ATOM 873 N N . PHE A 1 110 ? 6.994 5.933 8.376 1.00 93.62 110 PHE A N 1
ATOM 874 C CA . PHE A 1 110 ? 7.752 6.369 9.547 1.00 93.62 110 PHE A CA 1
ATOM 875 C C . PHE A 1 110 ? 7.086 7.599 10.159 1.00 93.62 110 PHE A C 1
ATOM 877 O O . PHE A 1 110 ? 6.551 8.464 9.458 1.00 93.62 110 PHE A O 1
ATOM 884 N N . LEU A 1 111 ? 7.105 7.686 11.485 1.00 95.50 111 LEU A N 1
ATOM 885 C CA . LEU A 1 111 ? 6.568 8.841 12.197 1.00 95.50 111 LEU A CA 1
ATOM 886 C C . LEU A 1 111 ? 7.624 9.944 12.223 1.00 95.50 111 LEU A C 1
ATOM 888 O O . LEU A 1 111 ? 8.735 9.718 12.690 1.00 95.50 111 LEU A O 1
ATOM 892 N N . SER A 1 112 ? 7.280 11.135 11.739 1.00 93.31 112 SER A N 1
ATOM 893 C CA . SER A 1 112 ? 8.198 12.280 11.727 1.00 93.31 112 SER A CA 1
ATOM 894 C C . SER A 1 112 ? 7.960 13.254 12.878 1.00 93.31 112 SER A C 1
ATOM 896 O O . SER A 1 112 ? 8.891 13.928 13.309 1.00 93.31 112 SER A O 1
ATOM 898 N N . ASP A 1 113 ? 6.728 13.339 13.380 1.00 96.12 113 ASP A N 1
ATOM 899 C CA . ASP A 1 113 ? 6.344 14.250 14.460 1.00 96.12 113 ASP A CA 1
ATOM 900 C C . ASP A 1 113 ? 5.044 13.776 15.127 1.00 96.12 113 ASP A C 1
ATOM 902 O O . ASP A 1 113 ? 4.127 13.308 14.445 1.00 96.12 113 ASP A O 1
ATOM 906 N N . ILE A 1 114 ? 4.969 13.915 16.453 1.00 97.25 114 ILE A N 1
ATOM 907 C CA . ILE A 1 114 ? 3.783 13.626 17.270 1.00 97.25 114 ILE A CA 1
ATOM 908 C C . ILE A 1 114 ? 3.549 14.816 18.199 1.00 97.25 114 ILE A C 1
ATOM 910 O O . ILE A 1 114 ? 4.382 15.134 19.047 1.00 97.25 114 ILE A O 1
ATOM 914 N N . GLN A 1 115 ? 2.386 15.449 18.075 1.00 97.19 115 GLN A N 1
ATOM 915 C CA . GLN A 1 115 ? 1.997 16.604 18.879 1.00 97.19 115 GLN A CA 1
ATOM 916 C C . GLN A 1 115 ? 0.766 16.280 19.714 1.00 97.19 115 GLN A C 1
ATOM 918 O O . GLN A 1 115 ? -0.344 16.207 19.186 1.00 97.19 115 GLN A O 1
ATOM 923 N N . CYS A 1 116 ? 0.948 16.139 21.025 1.00 95.81 116 CYS A N 1
ATOM 924 C CA . CYS A 1 116 ? -0.151 15.973 21.971 1.00 95.81 116 CYS A CA 1
ATOM 925 C C . CYS A 1 116 ? -0.677 17.337 22.429 1.00 95.81 116 CYS A C 1
ATOM 927 O O . CYS A 1 116 ? 0.076 18.176 22.924 1.00 95.81 116 CYS A O 1
ATOM 929 N N . LEU A 1 117 ? -1.987 17.543 22.312 1.00 95.00 117 LEU A N 1
ATOM 930 C CA . LEU A 1 117 ? -2.680 18.746 22.749 1.00 95.00 117 LEU A CA 1
ATOM 931 C C . LEU A 1 117 ? -3.628 18.416 23.901 1.00 95.00 117 LEU A C 1
ATOM 933 O O . LEU A 1 117 ? -4.625 17.712 23.733 1.00 95.00 117 LEU A O 1
ATOM 937 N N . PHE A 1 118 ? -3.344 19.013 25.055 1.00 94.56 118 PHE A N 1
ATOM 938 C CA . PHE A 1 118 ? -4.227 19.033 26.214 1.00 94.56 118 PHE A CA 1
ATOM 939 C C . PHE A 1 118 ? -4.736 20.459 26.385 1.00 94.56 118 PHE A C 1
ATOM 941 O O . PHE A 1 118 ? -3.958 21.409 26.457 1.00 94.56 118 PHE A O 1
ATOM 948 N N . SER A 1 119 ? -6.049 20.642 26.382 1.00 91.50 119 SER A N 1
ATOM 949 C CA . SER A 1 119 ? -6.654 21.965 26.513 1.00 91.50 119 SER A CA 1
ATOM 950 C C . SER A 1 119 ? -7.937 21.868 27.313 1.00 91.50 119 SER A C 1
ATOM 952 O O . SER A 1 119 ? -8.699 20.913 27.162 1.00 91.50 119 SER A O 1
ATOM 954 N N . GLU A 1 120 ? -8.188 22.874 28.144 1.00 91.31 120 GLU A N 1
ATOM 955 C CA . GLU A 1 120 ? -9.436 22.963 28.894 1.00 91.31 120 GLU A CA 1
ATOM 956 C C . GLU A 1 120 ? -10.641 22.955 27.942 1.00 91.31 120 GLU A C 1
ATOM 958 O O . GLU A 1 120 ? -10.635 23.600 26.891 1.00 91.31 120 GLU A O 1
ATOM 963 N N . ASN A 1 121 ? -11.682 22.205 28.312 1.00 88.75 121 ASN A N 1
ATOM 964 C CA . ASN A 1 121 ? -12.933 22.063 27.555 1.00 88.75 121 ASN A CA 1
ATOM 965 C C . ASN A 1 121 ? -12.784 21.514 26.124 1.00 88.75 121 ASN A C 1
ATOM 967 O O . ASN A 1 121 ? -13.703 21.638 25.312 1.00 88.75 121 ASN A O 1
ATOM 971 N N . ARG A 1 122 ? -11.652 20.881 25.801 1.00 88.44 122 ARG A N 1
ATOM 972 C CA . ARG A 1 122 ? -11.449 20.151 24.547 1.00 88.44 122 ARG A CA 1
ATOM 973 C C . ARG A 1 122 ? -11.046 18.719 24.839 1.00 88.44 122 ARG A C 1
ATOM 975 O O . ARG A 1 122 ? -10.509 18.406 25.898 1.00 88.44 122 ARG A O 1
ATOM 982 N N . LEU A 1 123 ? -11.328 17.839 23.886 1.00 91.12 123 LEU A N 1
ATOM 983 C CA . LEU A 1 123 ? -10.848 16.470 23.977 1.00 91.12 123 LEU A CA 1
ATOM 984 C C . LEU A 1 123 ? -9.324 16.462 23.828 1.00 91.12 123 LEU A C 1
ATOM 986 O O . LEU A 1 123 ? -8.829 17.141 22.928 1.00 91.12 123 LEU A O 1
ATOM 990 N N . PRO A 1 124 ? -8.589 15.719 24.674 1.00 94.94 124 PRO A N 1
ATOM 991 C CA . PRO A 1 124 ? -7.173 15.476 24.454 1.00 94.94 124 PRO A CA 1
ATOM 992 C C . PRO A 1 124 ? -6.964 14.779 23.113 1.00 94.94 124 PRO A C 1
ATOM 994 O O . PRO A 1 124 ? -7.535 13.713 22.862 1.00 94.94 124 PRO A O 1
ATOM 997 N N . THR A 1 125 ? -6.153 15.381 22.255 1.00 96.00 125 THR A N 1
ATOM 998 C CA . THR A 1 125 ? -5.870 14.871 20.910 1.00 96.00 125 THR A CA 1
ATOM 999 C C . THR A 1 125 ? -4.379 14.771 20.676 1.00 96.00 125 THR A C 1
ATOM 1001 O O . THR A 1 125 ? -3.614 15.539 21.253 1.00 96.00 125 THR A O 1
ATOM 1004 N N . GLU A 1 126 ? -3.975 13.904 19.761 1.00 97.25 126 GLU A N 1
ATOM 1005 C CA . GLU A 1 126 ? -2.633 13.904 19.191 1.00 97.25 126 GLU A CA 1
ATOM 1006 C C . GLU A 1 126 ? -2.694 14.052 17.670 1.00 97.25 126 GLU A C 1
ATOM 1008 O O . GLU A 1 126 ? -3.551 13.465 17.007 1.00 97.25 126 GLU A O 1
ATOM 1013 N N . THR A 1 127 ? -1.800 14.876 17.124 1.00 97.38 127 THR A N 1
ATOM 1014 C CA . THR A 1 127 ? -1.587 15.039 15.682 1.00 97.38 127 THR A CA 1
ATOM 1015 C C . THR A 1 127 ? -0.284 14.363 15.298 1.00 97.38 127 THR A C 1
ATOM 1017 O O . THR A 1 127 ? 0.752 14.655 15.888 1.00 97.38 127 THR A O 1
ATOM 1020 N N . ILE A 1 128 ? -0.343 13.476 14.311 1.00 97.50 128 ILE A N 1
ATOM 1021 C CA . ILE A 1 128 ? 0.769 12.627 13.892 1.00 97.50 128 ILE A CA 1
ATOM 1022 C C . ILE A 1 128 ? 1.093 12.933 12.431 1.00 97.50 128 ILE A C 1
ATOM 1024 O O . ILE A 1 128 ? 0.200 12.917 11.578 1.00 97.50 128 ILE A O 1
ATOM 1028 N N . ASN A 1 129 ? 2.368 13.205 12.150 1.00 96.06 129 ASN A N 1
ATOM 1029 C CA . ASN A 1 129 ? 2.902 13.336 10.798 1.00 96.06 129 ASN A CA 1
ATOM 1030 C C . ASN A 1 129 ? 3.631 12.052 10.403 1.00 96.06 129 ASN A C 1
ATOM 1032 O O . ASN A 1 129 ? 4.449 11.526 11.159 1.00 96.06 129 ASN A O 1
ATOM 1036 N N . VAL A 1 130 ? 3.342 11.572 9.198 1.00 94.75 130 VAL A N 1
ATOM 1037 C CA . VAL A 1 130 ? 3.830 10.301 8.670 1.00 94.75 130 VAL A CA 1
ATOM 1038 C C . VAL A 1 130 ? 4.514 10.543 7.331 1.00 94.75 130 VAL A C 1
ATOM 1040 O O . VAL A 1 130 ? 3.891 11.045 6.391 1.00 94.75 130 VAL A O 1
ATOM 1043 N N . SER A 1 131 ? 5.789 10.181 7.236 1.00 91.88 131 SER A N 1
ATOM 1044 C CA . SER A 1 131 ? 6.457 9.954 5.953 1.00 91.88 131 SER A CA 1
ATOM 1045 C C . SER A 1 131 ? 6.224 8.510 5.524 1.00 91.88 131 SER A C 1
ATOM 1047 O O . SER A 1 131 ? 6.029 7.634 6.359 1.00 91.88 131 SER A O 1
ATOM 1049 N N . TYR A 1 132 ? 6.197 8.250 4.224 1.00 89.75 132 TYR A N 1
ATOM 1050 C CA . TYR A 1 132 ? 5.946 6.916 3.689 1.00 89.75 132 TYR A CA 1
ATOM 1051 C C . TYR A 1 132 ? 6.644 6.755 2.346 1.00 89.75 132 TYR A C 1
ATOM 1053 O O . TYR A 1 132 ? 6.822 7.725 1.609 1.00 89.75 132 TYR A O 1
ATOM 1061 N N . GLU A 1 133 ? 7.024 5.523 2.030 1.00 85.94 133 GLU A N 1
ATOM 1062 C CA . GLU A 1 133 ? 7.648 5.190 0.748 1.00 85.94 133 GLU A CA 1
ATOM 1063 C C . GLU A 1 133 ? 6.623 4.746 -0.294 1.00 85.94 133 GLU A C 1
ATOM 1065 O O . GLU A 1 133 ? 6.831 4.943 -1.488 1.00 85.94 133 GLU A O 1
ATOM 1070 N N . TYR A 1 134 ? 5.495 4.190 0.147 1.00 86.31 134 TYR A N 1
ATOM 1071 C CA . TYR A 1 134 ? 4.413 3.769 -0.730 1.00 86.31 134 TYR A CA 1
ATOM 1072 C C . TYR A 1 134 ? 3.067 4.260 -0.215 1.00 86.31 134 TYR A C 1
ATOM 1074 O O . TYR A 1 134 ? 2.771 4.161 0.980 1.00 86.31 134 TYR A O 1
ATOM 1082 N N . ILE A 1 135 ? 2.232 4.722 -1.143 1.00 89.38 135 ILE A N 1
ATOM 1083 C CA . ILE A 1 135 ? 0.829 5.044 -0.901 1.00 89.38 135 ILE A CA 1
ATOM 1084 C C . ILE A 1 135 ? -0.056 4.386 -1.950 1.00 89.38 135 ILE A C 1
ATOM 1086 O O . ILE A 1 135 ? 0.252 4.402 -3.138 1.00 89.38 135 ILE A O 1
ATOM 1090 N N . LEU A 1 136 ? -1.198 3.877 -1.504 1.00 88.44 136 LEU A N 1
ATOM 1091 C CA . LEU A 1 136 ? -2.283 3.422 -2.358 1.00 88.44 136 LEU A CA 1
ATOM 1092 C C . LEU A 1 136 ? -3.586 4.074 -1.913 1.00 88.44 136 LEU A C 1
ATOM 1094 O O . LEU A 1 136 ? -3.966 3.996 -0.753 1.00 88.44 136 LEU A O 1
ATOM 1098 N N . CYS A 1 137 ? -4.295 4.667 -2.860 1.00 89.75 137 CYS A N 1
ATOM 1099 C CA . CYS A 1 137 ? -5.593 5.295 -2.696 1.00 89.75 137 CYS A CA 1
ATOM 1100 C C . CYS A 1 137 ? -6.609 4.562 -3.576 1.00 89.75 137 CYS A C 1
ATOM 1102 O O . CYS A 1 137 ? -6.399 4.449 -4.782 1.00 89.75 137 CYS A O 1
ATOM 1104 N N . LYS A 1 138 ? -7.727 4.092 -3.011 1.00 88.69 138 LYS A N 1
ATOM 1105 C CA . LYS A 1 138 ? -8.797 3.414 -3.765 1.00 88.69 138 LYS A CA 1
ATOM 1106 C C . LYS A 1 138 ? -10.163 4.011 -3.461 1.00 88.69 138 LYS A C 1
ATOM 1108 O O . LYS A 1 138 ? -10.556 4.104 -2.301 1.00 88.69 138 LYS A O 1
ATOM 1113 N N . HIS A 1 139 ? -10.933 4.327 -4.501 1.00 89.00 139 HIS A N 1
ATOM 1114 C CA . HIS A 1 139 ? -12.365 4.583 -4.375 1.00 89.00 139 HIS A CA 1
ATOM 1115 C C . HIS A 1 139 ? -13.142 3.277 -4.576 1.00 89.00 139 HIS A C 1
ATOM 1117 O O . HIS A 1 139 ? -13.459 2.883 -5.697 1.00 89.00 139 HIS A O 1
ATOM 1123 N N . LEU A 1 140 ? -13.506 2.628 -3.472 1.00 85.25 140 LEU A N 1
ATOM 1124 C CA . LEU A 1 140 ? -14.035 1.259 -3.421 1.00 85.25 140 LEU A CA 1
ATOM 1125 C C . LEU A 1 140 ? -15.351 1.058 -4.188 1.00 85.25 140 LEU A C 1
ATOM 1127 O O . LEU A 1 140 ? -15.621 -0.034 -4.667 1.00 85.25 140 LEU A O 1
ATOM 1131 N N . ILE A 1 141 ? -16.179 2.099 -4.312 1.00 86.50 141 ILE A N 1
ATOM 1132 C CA . ILE A 1 141 ? -17.472 2.003 -5.021 1.00 86.50 141 ILE A CA 1
ATOM 1133 C C . ILE A 1 141 ? -17.342 2.310 -6.521 1.00 86.50 141 ILE A C 1
ATOM 1135 O O . ILE A 1 141 ? -18.172 1.881 -7.315 1.00 86.50 141 ILE A O 1
ATOM 1139 N N . ALA A 1 142 ? -16.317 3.071 -6.910 1.00 83.31 142 ALA A N 1
ATOM 1140 C CA . ALA A 1 142 ? -16.113 3.527 -8.289 1.00 83.31 142 ALA A CA 1
ATOM 1141 C C . ALA A 1 142 ? -14.974 2.768 -8.985 1.00 83.31 142 ALA A C 1
ATOM 1143 O O . ALA A 1 142 ? -14.765 2.955 -10.177 1.00 83.31 142 ALA A O 1
ATOM 1144 N N . ASN A 1 143 ? -14.259 1.913 -8.243 1.00 80.62 143 ASN A N 1
ATOM 1145 C CA . ASN A 1 143 ? -13.139 1.094 -8.699 1.00 80.62 143 ASN A CA 1
ATOM 1146 C C . ASN A 1 143 ? -12.023 1.889 -9.387 1.00 80.62 143 ASN A C 1
ATOM 1148 O O . ASN A 1 143 ? -11.368 1.394 -10.298 1.00 80.62 143 ASN A O 1
ATOM 1152 N N . THR A 1 144 ? -11.795 3.123 -8.940 1.00 75.44 144 THR A N 1
ATOM 1153 C CA . THR A 1 144 ? -10.634 3.914 -9.353 1.00 75.44 144 THR A CA 1
ATOM 1154 C C . THR A 1 144 ? -9.558 3.826 -8.287 1.00 75.44 144 THR A C 1
ATOM 1156 O O . THR A 1 144 ? -9.858 3.948 -7.095 1.00 75.44 144 THR A O 1
ATOM 1159 N N . GLU A 1 145 ? -8.310 3.676 -8.708 1.00 86.00 145 GLU A N 1
ATOM 1160 C CA . GLU A 1 145 ? -7.172 3.619 -7.801 1.00 86.00 145 GLU A CA 1
ATOM 1161 C C . GLU A 1 145 ? -5.981 4.427 -8.301 1.00 86.00 145 GLU A C 1
ATOM 1163 O O . GLU A 1 145 ? -5.820 4.665 -9.495 1.00 86.00 145 GLU A O 1
ATOM 1168 N N . PHE A 1 146 ? -5.174 4.863 -7.344 1.00 83.06 146 PHE A N 1
ATOM 1169 C CA . PHE A 1 146 ? -3.896 5.522 -7.543 1.00 83.06 146 PHE A CA 1
ATOM 1170 C C . PHE A 1 146 ? -2.906 4.886 -6.580 1.00 83.06 146 PHE A C 1
ATOM 1172 O O . PHE A 1 146 ? -3.194 4.810 -5.386 1.00 83.06 146 PHE A O 1
ATOM 1179 N N . SER A 1 147 ? -1.748 4.462 -7.068 1.00 83.06 147 SER A N 1
ATOM 1180 C CA . SER A 1 147 ? -0.651 4.056 -6.199 1.00 83.06 147 SER A CA 1
ATOM 1181 C C . SER A 1 147 ? 0.653 4.691 -6.651 1.00 83.06 147 SER A C 1
ATOM 1183 O O . SER A 1 147 ? 0.837 4.991 -7.831 1.00 83.06 147 SER A O 1
ATOM 1185 N N . TYR A 1 148 ? 1.534 4.941 -5.692 1.00 79.81 148 TYR A N 1
ATOM 1186 C CA . TYR A 1 148 ? 2.829 5.550 -5.938 1.00 79.81 148 TYR A CA 1
ATOM 1187 C C . TYR A 1 148 ? 3.869 4.977 -4.987 1.00 79.81 148 TYR A C 1
ATOM 1189 O O . TYR A 1 148 ? 3.640 4.901 -3.779 1.00 79.81 148 TYR A O 1
ATOM 1197 N N . LEU A 1 149 ? 5.016 4.614 -5.557 1.00 78.25 149 LEU A N 1
ATOM 1198 C CA . LEU A 1 149 ? 6.180 4.079 -4.870 1.00 78.25 149 LEU A CA 1
ATOM 1199 C C . LEU A 1 149 ? 7.340 5.058 -5.060 1.00 78.25 149 LEU A C 1
ATOM 1201 O O . LEU A 1 149 ? 7.888 5.171 -6.152 1.00 78.25 149 LEU A O 1
ATOM 1205 N N . ALA A 1 150 ? 7.683 5.786 -4.000 1.00 69.56 150 ALA A N 1
ATOM 1206 C CA . ALA A 1 150 ? 8.670 6.859 -4.040 1.00 69.56 150 ALA A CA 1
ATOM 1207 C C . ALA A 1 150 ? 10.088 6.352 -4.323 1.00 69.56 150 ALA A C 1
ATOM 1209 O O . ALA A 1 150 ? 10.848 7.032 -5.008 1.00 69.56 150 ALA A O 1
ATOM 1210 N N . LEU A 1 151 ? 10.425 5.173 -3.793 1.00 67.69 151 LEU A N 1
ATOM 1211 C CA . LEU A 1 151 ? 11.738 4.541 -3.910 1.00 67.69 151 LEU A CA 1
ATOM 1212 C C . LEU A 1 151 ? 11.550 3.065 -4.288 1.00 67.69 151 LEU A C 1
ATOM 1214 O O . LEU A 1 151 ? 11.426 2.218 -3.398 1.00 67.69 151 LEU A O 1
ATOM 1218 N N . PRO A 1 152 ? 11.483 2.738 -5.592 1.00 66.44 152 PRO A N 1
ATOM 1219 C CA . PRO A 1 152 ? 11.341 1.361 -6.062 1.00 66.44 152 PRO A CA 1
ATOM 1220 C C . PRO A 1 152 ? 12.389 0.405 -5.484 1.00 66.44 152 PRO A C 1
ATOM 1222 O O . PRO A 1 152 ? 12.070 -0.730 -5.141 1.00 66.44 152 PRO A O 1
ATOM 1225 N N . GLU A 1 153 ? 13.615 0.890 -5.292 1.00 64.19 153 GLU A N 1
ATOM 1226 C CA . GLU A 1 153 ? 14.723 0.157 -4.681 1.00 64.19 153 GLU A CA 1
ATOM 1227 C C . GLU A 1 153 ? 14.448 -0.339 -3.252 1.00 64.19 153 GLU A C 1
ATOM 1229 O O . GLU A 1 153 ? 14.939 -1.398 -2.850 1.00 64.19 153 GLU A O 1
ATOM 1234 N N . ASN A 1 154 ? 13.637 0.391 -2.484 1.00 68.62 154 ASN A N 1
ATOM 1235 C CA . ASN A 1 154 ? 13.325 0.057 -1.099 1.00 68.62 154 ASN A CA 1
ATOM 1236 C C . ASN A 1 154 ? 12.071 -0.806 -0.959 1.00 68.62 154 ASN A C 1
ATOM 1238 O O . ASN A 1 154 ? 11.752 -1.210 0.158 1.00 68.62 154 ASN A O 1
ATOM 1242 N N . TYR A 1 155 ? 11.385 -1.164 -2.051 1.00 63.56 155 TYR A N 1
ATOM 1243 C CA . TYR A 1 155 ? 10.118 -1.896 -1.963 1.00 63.56 155 TYR A CA 1
ATOM 1244 C C . TYR A 1 155 ? 10.283 -3.231 -1.176 1.00 63.56 155 TYR A C 1
ATOM 1246 O O . TYR A 1 155 ? 9.382 -3.625 -0.435 1.00 63.56 155 TYR A O 1
ATOM 1254 N N . ASN A 1 156 ? 11.460 -3.887 -1.219 1.00 59.00 156 ASN A N 1
ATOM 1255 C CA . ASN A 1 156 ? 11.777 -5.129 -0.476 1.00 59.00 156 ASN A CA 1
ATOM 1256 C C . ASN A 1 156 ? 12.006 -4.904 1.020 1.00 59.00 156 ASN A C 1
ATOM 1258 O O . ASN A 1 156 ? 11.919 -5.835 1.816 1.00 59.00 156 ASN A O 1
ATOM 1262 N N . ARG A 1 157 ? 12.344 -3.670 1.390 1.00 71.44 157 ARG A N 1
ATOM 1263 C CA . ARG A 1 157 ? 12.489 -3.228 2.774 1.00 71.44 157 ARG A CA 1
ATOM 1264 C C . ARG A 1 157 ? 11.171 -2.714 3.333 1.00 71.44 157 ARG A C 1
ATOM 1266 O O . ARG A 1 157 ? 11.146 -2.304 4.485 1.00 71.44 157 ARG A O 1
ATOM 1273 N N . LEU A 1 158 ? 10.089 -2.684 2.550 1.00 77.50 158 LEU A N 1
ATOM 1274 C CA . LEU A 1 158 ? 8.787 -2.321 3.088 1.00 77.50 158 LEU A CA 1
ATOM 1275 C C . LEU A 1 158 ? 8.285 -3.447 3.971 1.00 77.50 158 LEU A C 1
ATOM 1277 O O . LEU A 1 158 ? 7.971 -4.539 3.498 1.00 77.50 158 LEU A O 1
ATOM 1281 N N . PHE A 1 159 ? 8.134 -3.148 5.253 1.00 78.12 159 PHE A N 1
ATOM 1282 C CA . PHE A 1 159 ? 7.354 -3.968 6.150 1.00 78.12 159 PHE A CA 1
ATOM 1283 C C . PHE A 1 159 ? 5.922 -4.094 5.613 1.00 78.12 159 PHE A C 1
ATOM 1285 O O . PHE A 1 159 ? 5.139 -3.138 5.595 1.00 78.12 159 PHE A O 1
ATOM 1292 N N . ILE A 1 160 ? 5.591 -5.302 5.161 1.00 77.81 160 ILE A N 1
ATOM 1293 C CA . ILE A 1 160 ? 4.242 -5.706 4.785 1.00 77.81 160 ILE A CA 1
ATOM 1294 C C . ILE A 1 160 ? 3.827 -6.787 5.781 1.00 77.81 160 ILE A C 1
ATOM 1296 O O . ILE A 1 160 ? 4.424 -7.870 5.797 1.00 77.81 160 ILE A O 1
ATOM 1300 N N . PRO A 1 161 ? 2.824 -6.526 6.634 1.00 75.81 161 PRO A N 1
ATOM 1301 C CA . PRO A 1 161 ? 2.349 -7.527 7.561 1.00 75.81 161 PRO A CA 1
ATOM 1302 C C . PRO A 1 161 ? 1.800 -8.707 6.765 1.00 75.81 161 PRO A C 1
ATOM 1304 O O . PRO A 1 161 ? 1.048 -8.533 5.804 1.00 75.81 161 PRO A O 1
ATOM 1307 N N . GLN A 1 162 ? 2.181 -9.918 7.172 1.00 63.34 162 GLN A N 1
ATOM 1308 C CA . GLN A 1 162 ? 1.636 -11.132 6.579 1.00 63.34 162 GLN A CA 1
ATOM 1309 C C . GLN A 1 162 ? 0.107 -11.050 6.637 1.00 63.34 162 GLN A C 1
ATOM 1311 O O . GLN A 1 162 ? -0.433 -10.761 7.716 1.00 63.34 162 GLN A O 1
ATOM 1316 N N . PRO A 1 163 ? -0.606 -11.280 5.516 1.00 52.84 163 PRO A N 1
ATOM 1317 C CA . PRO A 1 163 ? -2.056 -11.296 5.544 1.00 52.84 163 PRO A CA 1
ATOM 1318 C C . PRO A 1 163 ? -2.467 -12.272 6.641 1.00 52.84 163 PRO A C 1
ATOM 1320 O O . PRO A 1 163 ? -1.942 -13.389 6.703 1.00 52.84 163 PRO A O 1
ATOM 1323 N N . LYS A 1 164 ? -3.361 -11.844 7.547 1.00 45.34 164 LYS A N 1
ATOM 1324 C CA . LYS A 1 164 ? -3.971 -12.764 8.512 1.00 45.34 164 LYS A CA 1
ATOM 1325 C C . LYS A 1 164 ? -4.463 -13.937 7.675 1.00 45.34 164 LYS A C 1
ATOM 1327 O O . LYS A 1 164 ? -5.403 -13.751 6.905 1.00 45.34 164 LYS A O 1
ATOM 1332 N N . LYS A 1 165 ? -3.815 -15.109 7.785 1.00 32.00 165 LYS A N 1
ATOM 1333 C CA . LYS A 1 165 ? -4.354 -16.354 7.234 1.00 32.00 165 LYS A CA 1
ATOM 1334 C C . LYS A 1 165 ? -5.771 -16.386 7.757 1.00 32.00 165 LYS A C 1
ATOM 1336 O O . LYS A 1 165 ? -5.952 -16.480 8.972 1.00 32.00 165 LYS A O 1
ATOM 1341 N N . SER A 1 166 ? -6.747 -16.170 6.877 1.00 33.53 166 SER A N 1
ATOM 1342 C CA . SER A 1 166 ? -8.143 -16.221 7.267 1.00 33.53 166 SER A CA 1
ATOM 1343 C C . SER A 1 166 ? -8.290 -17.558 7.963 1.00 33.53 166 SER A C 1
ATOM 1345 O O . SER A 1 166 ? -8.018 -18.593 7.353 1.00 33.53 166 SER A O 1
ATOM 1347 N N . THR A 1 167 ? -8.585 -17.539 9.256 1.00 31.75 167 THR A N 1
ATOM 1348 C CA . THR A 1 167 ? -8.807 -18.738 10.049 1.00 31.75 167 THR A CA 1
ATOM 1349 C C . THR A 1 167 ? -10.091 -19.373 9.553 1.00 31.75 167 THR A C 1
ATOM 1351 O O . THR A 1 167 ? -11.135 -19.173 10.154 1.00 31.75 167 THR A O 1
ATOM 1354 N N . ASP A 1 168 ? -10.021 -20.049 8.406 1.00 36.53 168 ASP A N 1
ATOM 1355 C CA . ASP A 1 168 ? -11.000 -20.976 7.842 1.00 36.53 168 ASP A CA 1
ATOM 1356 C C . ASP A 1 168 ? -12.479 -20.596 8.090 1.00 36.53 168 ASP A C 1
ATOM 1358 O O . ASP A 1 168 ? -13.335 -21.418 8.418 1.00 36.53 168 ASP A O 1
ATOM 1362 N N . SER A 1 169 ? -12.786 -19.296 8.021 1.00 39.97 169 SER A N 1
ATOM 1363 C CA . SER A 1 169 ? -14.115 -18.757 8.321 1.00 39.97 169 SER A CA 1
ATOM 1364 C C . SER A 1 169 ? -14.905 -18.529 7.036 1.00 39.97 169 SER A C 1
ATOM 1366 O O . SER A 1 169 ? -16.129 -18.654 7.035 1.00 39.97 169 SER A O 1
ATOM 1368 N N . GLY A 1 170 ? -14.209 -18.309 5.914 1.00 38.69 170 GLY A N 1
ATOM 1369 C CA . GLY A 1 170 ? -14.805 -18.244 4.580 1.00 38.69 170 GLY A CA 1
ATOM 1370 C C . GLY A 1 170 ? -15.530 -19.541 4.211 1.00 38.69 170 GLY A C 1
ATOM 1371 O O . GLY A 1 170 ? -16.697 -19.494 3.818 1.00 38.69 170 GLY A O 1
ATOM 1372 N N . LEU A 1 171 ? -14.904 -20.702 4.451 1.00 41.75 171 LEU A N 1
ATOM 1373 C CA . LEU A 1 171 ? -15.533 -22.004 4.205 1.00 41.75 171 LEU A CA 1
ATOM 1374 C C . LEU A 1 171 ? -16.746 -22.256 5.111 1.00 41.75 171 LEU A C 1
ATOM 1376 O O . LEU A 1 171 ? -17.774 -22.717 4.615 1.00 41.75 171 LEU A O 1
ATOM 1380 N N . LYS A 1 172 ? -16.681 -21.881 6.401 1.00 46.75 172 LYS A N 1
ATOM 1381 C CA . LYS A 1 172 ? -17.824 -22.002 7.333 1.00 46.75 172 LYS A CA 1
ATOM 1382 C C . LYS A 1 172 ? -19.056 -21.204 6.895 1.00 46.75 172 LYS A C 1
ATOM 1384 O O . LYS A 1 172 ? -20.184 -21.585 7.199 1.00 46.75 172 LYS A O 1
ATOM 1389 N N . THR A 1 173 ? -18.859 -20.090 6.190 1.00 54.62 173 THR A N 1
ATOM 1390 C CA . THR A 1 173 ? -19.974 -19.277 5.675 1.00 54.62 173 THR A CA 1
ATOM 1391 C C . THR A 1 173 ? -20.653 -19.948 4.478 1.00 54.62 173 THR A C 1
ATOM 1393 O O . THR A 1 173 ? -21.885 -19.969 4.398 1.00 54.62 173 THR A O 1
ATOM 1396 N N . LEU A 1 174 ? -19.855 -20.529 3.572 1.00 63.66 174 LEU A N 1
ATOM 1397 C CA . LEU A 1 174 ? -20.320 -21.166 2.334 1.00 63.66 174 LEU A CA 1
ATOM 1398 C C . LEU A 1 174 ? -20.989 -22.524 2.573 1.00 63.66 174 LEU A C 1
ATOM 1400 O O . LEU A 1 174 ? -21.935 -22.870 1.871 1.00 63.66 174 LEU A O 1
ATOM 1404 N N . ASN A 1 175 ? -20.562 -23.262 3.595 1.00 77.50 175 ASN A N 1
ATOM 1405 C CA . ASN A 1 175 ? -21.120 -24.568 3.940 1.00 77.50 175 ASN A CA 1
ATOM 1406 C C . ASN A 1 175 ? -22.199 -24.500 5.042 1.00 77.50 175 ASN A C 1
ATOM 1408 O O . ASN A 1 175 ? -22.400 -25.453 5.787 1.00 77.50 175 ASN A O 1
ATOM 1412 N N . SER A 1 176 ? -22.915 -23.375 5.159 1.00 80.62 176 SER A N 1
ATOM 1413 C CA . SER A 1 176 ? -23.932 -23.141 6.196 1.00 80.62 176 SER A CA 1
ATOM 1414 C C . SER A 1 176 ? -25.363 -23.505 5.760 1.00 80.62 176 SER A C 1
ATOM 1416 O O . SER A 1 176 ? -25.694 -23.523 4.571 1.00 80.62 176 SER A O 1
ATOM 1418 N N . LYS A 1 177 ? -26.280 -23.699 6.727 1.00 79.31 177 LYS A N 1
ATOM 1419 C CA . LYS A 1 177 ? -27.713 -23.961 6.444 1.00 79.31 177 LYS A CA 1
ATOM 1420 C C . LYS A 1 177 ? -28.359 -22.855 5.606 1.00 79.31 177 LYS A C 1
ATOM 1422 O O . LYS A 1 177 ? -29.270 -23.134 4.831 1.00 79.31 177 LYS A O 1
ATOM 1427 N N . ALA A 1 178 ? -27.920 -21.606 5.771 1.00 69.88 178 ALA A N 1
ATOM 1428 C CA . ALA A 1 178 ? -28.453 -20.467 5.027 1.00 69.88 178 ALA A CA 1
ATOM 1429 C C . ALA A 1 178 ? -28.156 -20.586 3.524 1.00 69.88 178 ALA A C 1
ATOM 1431 O O . ALA A 1 178 ? -29.063 -20.423 2.710 1.00 69.88 178 ALA A O 1
ATOM 1432 N N . VAL A 1 179 ? -26.924 -20.964 3.167 1.00 75.94 179 VAL A N 1
ATOM 1433 C CA . VAL A 1 179 ? -26.524 -21.206 1.772 1.00 75.94 179 VAL A CA 1
ATOM 1434 C C . VAL A 1 179 ? -27.281 -22.397 1.188 1.00 75.94 179 VAL A C 1
ATOM 1436 O O . VAL A 1 179 ? -27.820 -22.298 0.089 1.00 75.94 179 VAL A O 1
ATOM 1439 N N . GLY A 1 180 ? -27.440 -23.476 1.960 1.00 79.19 180 GLY A N 1
ATOM 1440 C CA . GLY A 1 180 ? -28.269 -24.620 1.574 1.00 79.19 180 GLY A CA 1
ATOM 1441 C C . GLY A 1 180 ? -29.704 -24.245 1.188 1.00 79.19 180 GLY A C 1
ATOM 1442 O O . GLY A 1 180 ? -30.209 -24.670 0.149 1.00 79.19 180 GLY A O 1
ATOM 1443 N N . ARG A 1 181 ? -30.359 -23.399 1.993 1.00 79.44 181 ARG A N 1
ATOM 1444 C CA . ARG A 1 181 ? -31.728 -22.921 1.720 1.00 79.44 181 ARG A CA 1
ATOM 1445 C C . ARG A 1 181 ? -31.802 -22.064 0.454 1.00 79.44 181 ARG A C 1
ATOM 1447 O O . ARG A 1 181 ? -32.759 -22.191 -0.308 1.00 79.44 181 ARG A O 1
ATOM 1454 N N . LEU A 1 182 ? -30.797 -21.217 0.217 1.00 75.62 182 LEU A N 1
ATOM 1455 C CA . LEU A 1 182 ? -30.705 -20.401 -0.998 1.00 75.62 182 LEU A CA 1
ATOM 1456 C C . LEU A 1 182 ? -30.521 -21.264 -2.248 1.00 75.62 182 LEU A C 1
ATOM 1458 O O . LEU A 1 182 ? -31.180 -21.015 -3.254 1.00 75.62 182 LEU A O 1
ATOM 1462 N N . LEU A 1 183 ? -29.685 -22.302 -2.177 1.00 78.94 183 LEU A N 1
ATOM 1463 C CA . LEU A 1 183 ? -29.501 -23.251 -3.276 1.00 78.94 183 LEU A CA 1
ATOM 1464 C C . LEU A 1 183 ? -30.794 -24.008 -3.591 1.00 78.94 183 LEU A C 1
ATOM 1466 O O . LEU A 1 183 ? -31.132 -24.155 -4.762 1.00 78.94 183 LEU A O 1
ATOM 1470 N N . ALA A 1 184 ? -31.561 -24.419 -2.577 1.00 73.50 184 ALA A N 1
ATOM 1471 C CA . ALA A 1 184 ? -32.868 -25.041 -2.792 1.00 73.50 184 ALA A CA 1
ATOM 1472 C C . ALA A 1 184 ? -33.851 -24.082 -3.484 1.00 73.50 184 ALA A C 1
ATOM 1474 O O . ALA A 1 184 ? -34.496 -24.457 -4.463 1.00 73.50 184 ALA A O 1
ATOM 1475 N N . ALA A 1 185 ? -33.911 -22.820 -3.045 1.00 65.19 185 ALA A N 1
ATOM 1476 C CA . ALA A 1 185 ? -34.735 -21.799 -3.690 1.00 65.19 185 ALA A CA 1
ATOM 1477 C C . ALA A 1 185 ? -34.298 -21.524 -5.143 1.00 65.19 185 ALA A C 1
ATOM 1479 O O . ALA A 1 185 ? -35.144 -21.426 -6.033 1.00 65.19 185 ALA A O 1
ATOM 1480 N N . GLY A 1 186 ? -32.987 -21.450 -5.399 1.00 55.44 186 GLY A N 1
ATOM 1481 C CA . GLY A 1 186 ? -32.414 -21.278 -6.735 1.00 55.44 186 GLY A CA 1
ATOM 1482 C C . GLY A 1 186 ? -32.692 -22.462 -7.663 1.00 55.44 186 GLY A C 1
ATOM 1483 O O . GLY A 1 186 ? -33.043 -22.254 -8.823 1.00 55.44 186 GLY A O 1
ATOM 1484 N N . GLY A 1 187 ? -32.612 -23.692 -7.147 1.00 65.31 187 GLY A N 1
ATOM 1485 C CA . GLY A 1 187 ? -32.943 -24.910 -7.886 1.00 65.31 187 GLY A CA 1
ATOM 1486 C C . GLY A 1 187 ? -34.419 -24.983 -8.280 1.00 65.31 187 GLY A C 1
ATOM 1487 O O . GLY A 1 187 ? -34.727 -25.322 -9.421 1.00 65.31 187 GLY A O 1
ATOM 1488 N N . ILE A 1 188 ? -35.331 -24.585 -7.381 1.00 62.94 188 ILE A N 1
ATOM 1489 C CA . ILE A 1 188 ? -36.771 -24.473 -7.678 1.00 62.94 188 ILE A CA 1
ATOM 1490 C C . ILE A 1 188 ? -37.019 -23.385 -8.730 1.00 62.94 188 ILE A C 1
ATOM 1492 O O . ILE A 1 188 ? -37.707 -23.631 -9.718 1.00 62.94 188 ILE A O 1
ATOM 1496 N N . TYR A 1 189 ? -36.442 -22.193 -8.546 1.00 51.53 189 TYR A N 1
ATOM 1497 C CA . TYR A 1 189 ? -36.660 -21.050 -9.438 1.00 51.53 189 TYR A CA 1
ATOM 1498 C C . TYR A 1 189 ? -36.142 -21.300 -10.860 1.00 51.53 189 TYR A C 1
ATOM 1500 O O . TYR A 1 189 ? -36.805 -20.955 -11.835 1.00 51.53 189 TYR A O 1
ATOM 1508 N N . ASN A 1 190 ? -34.967 -21.918 -10.984 1.00 46.78 190 ASN A N 1
ATOM 1509 C CA . ASN A 1 190 ? -34.348 -22.206 -12.277 1.00 46.78 190 ASN A CA 1
ATOM 1510 C C . ASN A 1 190 ? -34.813 -23.535 -12.893 1.00 46.78 190 ASN A C 1
ATOM 1512 O O . ASN A 1 190 ? -34.346 -23.887 -13.974 1.00 46.78 190 ASN A O 1
ATOM 1516 N N . GLY A 1 191 ? -35.680 -24.297 -12.215 1.00 59.84 191 GLY A N 1
ATOM 1517 C CA . GLY A 1 191 ? -36.094 -25.633 -12.654 1.00 59.84 191 GLY A CA 1
ATOM 1518 C C . GLY A 1 191 ? -34.957 -26.666 -12.685 1.00 59.84 191 GLY A C 1
ATOM 1519 O O . GLY A 1 191 ? -35.118 -27.723 -13.284 1.00 59.84 191 GLY A O 1
ATOM 1520 N N . ASN A 1 192 ? -33.817 -26.375 -12.048 1.00 71.75 192 ASN A N 1
ATOM 1521 C CA . ASN A 1 192 ? -32.646 -27.248 -11.965 1.00 71.75 192 ASN A CA 1
ATOM 1522 C C . ASN A 1 192 ? -32.433 -27.686 -10.511 1.00 71.75 192 ASN A C 1
ATOM 1524 O O . ASN A 1 192 ? -31.564 -27.185 -9.803 1.00 71.75 192 ASN A O 1
ATOM 1528 N N . ILE A 1 193 ? -33.280 -28.591 -10.032 1.00 75.75 193 ILE A N 1
ATOM 1529 C CA . ILE A 1 193 ? -33.225 -29.047 -8.639 1.00 75.75 193 ILE A CA 1
ATOM 1530 C C . ILE A 1 193 ? -31.958 -29.880 -8.397 1.00 75.75 193 ILE A C 1
ATOM 1532 O O . ILE A 1 193 ? -31.285 -29.677 -7.390 1.00 75.75 193 ILE A O 1
ATOM 1536 N N . GLU A 1 194 ? -31.612 -30.781 -9.316 1.00 73.00 194 GLU A N 1
ATOM 1537 C CA . GLU A 1 194 ? -30.500 -31.725 -9.145 1.00 73.00 194 GLU A CA 1
ATOM 1538 C C . GLU A 1 194 ? -29.137 -31.028 -9.143 1.00 73.00 194 GLU A C 1
ATOM 1540 O O . GLU A 1 194 ? -28.384 -31.197 -8.190 1.00 73.00 194 GLU A O 1
ATOM 1545 N N . GLY A 1 195 ? -28.855 -30.127 -10.092 1.00 71.56 195 GLY A N 1
ATOM 1546 C CA . GLY A 1 195 ? -27.563 -29.429 -10.121 1.00 71.56 195 GLY A CA 1
ATOM 1547 C C . GLY A 1 195 ? -27.314 -28.562 -8.879 1.00 71.56 195 GLY A C 1
ATOM 1548 O O . GLY A 1 195 ? -26.195 -28.480 -8.369 1.00 71.56 195 GLY A O 1
ATOM 1549 N N . PHE A 1 196 ? -28.368 -27.951 -8.329 1.00 80.19 196 PHE A N 1
ATOM 1550 C CA . PHE A 1 196 ? -28.265 -27.163 -7.096 1.00 80.19 196 PHE A CA 1
ATOM 1551 C C . PHE A 1 196 ? -28.192 -28.039 -5.836 1.00 80.19 196 PHE A C 1
ATOM 1553 O O . PHE A 1 196 ? -27.604 -27.610 -4.841 1.00 80.19 196 PHE A O 1
ATOM 1560 N N . ARG A 1 197 ? -28.748 -29.258 -5.871 1.00 80.06 197 ARG A N 1
ATOM 1561 C CA . ARG A 1 197 ? -28.583 -30.257 -4.806 1.00 80.06 197 ARG A CA 1
ATOM 1562 C C . ARG A 1 197 ? -27.141 -30.744 -4.748 1.00 80.06 197 ARG A C 1
ATOM 1564 O O . ARG A 1 197 ? -26.535 -30.658 -3.686 1.00 80.06 197 ARG A O 1
ATOM 1571 N N . ASP A 1 198 ? -26.580 -31.133 -5.888 1.00 80.44 198 ASP A N 1
ATOM 1572 C CA . ASP A 1 198 ? -25.181 -31.554 -6.003 1.00 80.44 198 ASP A CA 1
ATOM 1573 C C . ASP A 1 198 ? -24.231 -30.451 -5.535 1.00 80.44 198 ASP A C 1
ATOM 1575 O O . ASP A 1 198 ? -23.236 -30.711 -4.863 1.00 80.44 198 ASP A O 1
ATOM 1579 N N . THR A 1 199 ? -24.557 -29.191 -5.836 1.00 75.75 199 THR A N 1
ATOM 1580 C CA . THR A 1 199 ? -23.793 -28.039 -5.338 1.00 75.75 199 THR A CA 1
ATOM 1581 C C . THR A 1 199 ? -23.850 -27.941 -3.810 1.00 75.75 199 THR A C 1
ATOM 1583 O O . THR A 1 199 ? -22.817 -27.738 -3.175 1.00 75.75 199 THR A O 1
ATOM 1586 N N . ALA A 1 200 ? -25.025 -28.120 -3.197 1.00 79.06 200 ALA A N 1
ATOM 1587 C CA . ALA A 1 200 ? -25.161 -28.109 -1.740 1.00 79.06 200 ALA A CA 1
ATOM 1588 C C . ALA A 1 200 ? -24.414 -29.279 -1.074 1.00 79.06 200 ALA A C 1
ATOM 1590 O O . ALA A 1 200 ? -23.827 -29.094 -0.009 1.00 79.06 200 ALA A O 1
ATOM 1591 N N . GLU A 1 201 ? -24.404 -30.456 -1.705 1.00 82.19 201 GLU A N 1
ATOM 1592 C CA . GLU A 1 201 ? -23.662 -31.638 -1.249 1.00 82.19 201 GLU A CA 1
ATOM 1593 C C . GLU A 1 201 ? -22.146 -31.445 -1.350 1.00 82.19 201 GLU A C 1
ATOM 1595 O O . GLU A 1 201 ? -21.437 -31.703 -0.377 1.00 82.19 201 GLU A O 1
ATOM 1600 N N . LYS A 1 202 ? -21.654 -30.902 -2.471 1.00 82.44 202 LYS A N 1
ATOM 1601 C CA . LYS A 1 202 ? -20.229 -30.589 -2.676 1.00 82.44 202 LYS A CA 1
ATOM 1602 C C . LYS A 1 202 ? -19.708 -29.522 -1.713 1.00 82.44 202 LYS A C 1
ATOM 1604 O O . LYS A 1 202 ? -18.561 -29.608 -1.287 1.00 82.44 202 LYS A O 1
ATOM 1609 N N . LEU A 1 203 ? -20.534 -28.538 -1.349 1.00 79.00 203 LEU A N 1
ATOM 1610 C CA . LEU A 1 203 ? -20.177 -27.537 -0.334 1.00 79.00 203 LEU A CA 1
ATOM 1611 C C . LEU A 1 203 ? -20.023 -28.149 1.069 1.00 79.00 203 LEU A C 1
ATOM 1613 O O . LEU A 1 203 ? -19.280 -27.612 1.891 1.00 79.00 203 LEU A O 1
ATOM 1617 N N . GLY A 1 204 ? -20.696 -29.271 1.347 1.00 79.69 204 GLY A N 1
ATOM 1618 C CA . GLY A 1 204 ? -20.600 -29.986 2.616 1.00 79.69 204 GLY A CA 1
ATOM 1619 C C . GLY A 1 204 ? -21.114 -29.185 3.819 1.00 79.69 204 GLY A C 1
ATOM 1620 O O . GLY A 1 204 ? -21.945 -28.283 3.695 1.00 79.69 204 GLY A O 1
ATOM 1621 N N . GLY A 1 205 ? -20.639 -29.535 5.017 1.00 86.31 205 GLY A N 1
ATOM 1622 C CA . GLY A 1 205 ? -21.039 -28.881 6.266 1.00 86.31 205 GLY A CA 1
ATOM 1623 C C . GLY A 1 205 ? -22.544 -28.980 6.546 1.00 86.31 205 GLY A C 1
ATOM 1624 O O . GLY A 1 205 ? -23.145 -30.049 6.495 1.00 86.31 205 GLY A O 1
ATOM 1625 N N . ASP A 1 206 ? -23.151 -27.842 6.852 1.00 85.69 206 ASP A N 1
ATOM 1626 C CA . ASP A 1 206 ? -24.566 -27.661 7.174 1.00 85.69 206 ASP A CA 1
ATOM 1627 C C . ASP A 1 206 ? -25.439 -27.328 5.937 1.00 85.69 206 ASP A C 1
ATOM 1629 O O . ASP A 1 206 ? -26.673 -27.281 6.035 1.00 85.69 206 ASP A O 1
ATOM 1633 N N . ALA A 1 207 ? -24.832 -27.092 4.768 1.00 83.62 207 ALA A N 1
ATOM 1634 C CA . ALA A 1 207 ? -25.544 -26.730 3.541 1.00 83.62 207 ALA A CA 1
ATOM 1635 C C . ALA A 1 207 ? -26.525 -27.820 3.049 1.00 83.62 207 ALA A C 1
ATOM 1637 O O . ALA A 1 207 ? -27.678 -27.471 2.775 1.00 83.62 207 ALA A O 1
ATOM 1638 N N . PRO A 1 208 ? -26.190 -29.130 3.030 1.00 89.94 208 PRO A N 1
ATOM 1639 C CA . PRO A 1 208 ? -27.146 -30.177 2.651 1.00 89.94 208 PRO A CA 1
ATOM 1640 C C . PRO A 1 208 ? -28.383 -30.210 3.557 1.00 89.94 208 PRO A C 1
ATOM 1642 O O . PRO A 1 208 ? -29.512 -30.366 3.091 1.00 89.94 208 PRO A O 1
ATOM 1645 N N . ALA A 1 209 ? -28.192 -29.998 4.864 1.00 85.75 209 ALA A N 1
ATOM 1646 C CA . ALA A 1 209 ? -29.287 -29.959 5.830 1.00 85.75 209 ALA A CA 1
ATOM 1647 C C . ALA A 1 209 ? -30.204 -28.746 5.602 1.00 85.75 209 ALA A C 1
ATOM 1649 O O . ALA A 1 209 ? -31.427 -28.878 5.657 1.00 85.75 209 ALA A O 1
ATOM 1650 N N . GLY A 1 210 ? -29.632 -27.572 5.313 1.00 80.50 210 GLY A N 1
ATOM 1651 C CA . GLY A 1 210 ? -30.392 -26.375 4.943 1.00 80.50 210 GLY A CA 1
ATOM 1652 C C . GLY A 1 210 ? -31.174 -26.536 3.636 1.00 80.50 210 GLY A C 1
ATOM 1653 O O . GLY A 1 210 ? -32.331 -26.127 3.568 1.00 80.50 210 GLY A O 1
ATOM 1654 N N . TYR A 1 211 ? -30.573 -27.179 2.632 1.00 84.56 211 TYR A N 1
ATOM 1655 C CA . TYR A 1 211 ? -31.220 -27.491 1.355 1.00 84.56 211 TYR A CA 1
ATOM 1656 C C . TYR A 1 211 ? -32.419 -28.427 1.558 1.00 84.56 211 TYR A C 1
ATOM 1658 O O . TYR A 1 211 ? -33.542 -28.130 1.146 1.00 84.56 211 TYR A O 1
ATOM 1666 N N . LYS A 1 212 ? -32.205 -29.527 2.288 1.00 84.94 212 LYS A N 1
ATOM 1667 C CA . LYS A 1 212 ? -33.237 -30.522 2.595 1.00 84.94 212 LYS A CA 1
ATOM 1668 C C . LYS A 1 212 ? -34.402 -29.938 3.400 1.00 84.94 212 LYS A C 1
ATOM 1670 O O . LYS A 1 212 ? -35.546 -30.274 3.126 1.00 84.94 212 LYS A O 1
ATOM 1675 N N . GLN A 1 213 ? -34.144 -29.005 4.321 1.00 80.12 213 GLN A N 1
ATOM 1676 C CA . GLN A 1 213 ? -35.200 -28.306 5.071 1.00 80.12 213 GLN A CA 1
ATOM 1677 C C . GLN A 1 213 ? -36.213 -27.578 4.178 1.00 80.12 213 GLN A C 1
ATOM 1679 O O . GLN A 1 213 ? -37.382 -27.492 4.547 1.00 80.12 213 GLN A O 1
ATOM 1684 N N . VAL A 1 214 ? -35.778 -27.042 3.034 1.00 71.50 214 VAL A N 1
ATOM 1685 C CA . VAL A 1 214 ? -36.678 -26.376 2.078 1.00 71.50 214 VAL A CA 1
ATOM 1686 C C . VAL A 1 214 ? -37.436 -27.409 1.246 1.00 71.50 214 VAL A C 1
ATOM 1688 O O . VAL A 1 214 ? -38.636 -27.260 1.043 1.00 71.50 214 VAL A O 1
ATOM 1691 N N . MET A 1 215 ? -36.757 -28.471 0.807 1.00 75.00 215 MET A N 1
ATOM 1692 C CA . MET A 1 215 ? -37.329 -29.476 -0.097 1.00 75.00 215 MET A CA 1
ATOM 1693 C C . MET A 1 215 ? -38.285 -30.467 0.586 1.00 75.00 215 MET A C 1
ATOM 1695 O O . MET A 1 215 ? -39.259 -30.895 -0.028 1.00 75.00 215 MET A O 1
ATOM 1699 N N . ASP A 1 216 ? -38.037 -30.825 1.849 1.00 73.38 216 ASP A N 1
ATOM 1700 C CA . ASP A 1 216 ? -38.841 -31.805 2.598 1.00 73.38 216 ASP A CA 1
ATOM 1701 C C . ASP A 1 216 ? -40.131 -31.211 3.183 1.00 73.38 216 ASP A C 1
ATOM 1703 O O . ASP A 1 216 ? -41.002 -31.944 3.664 1.00 73.38 216 ASP A O 1
ATOM 1707 N N . ASN A 1 217 ? -40.285 -29.886 3.154 1.00 61.56 217 ASN A N 1
ATOM 1708 C CA . ASN A 1 217 ? -41.452 -29.223 3.714 1.00 61.56 217 ASN A CA 1
ATOM 1709 C C . ASN A 1 217 ? -42.628 -29.296 2.719 1.00 61.56 217 ASN A C 1
ATOM 1711 O O . ASN A 1 217 ? -42.866 -28.383 1.930 1.00 61.56 217 ASN A O 1
ATOM 1715 N N . LYS A 1 218 ? -43.358 -30.422 2.754 1.00 44.84 218 LYS A N 1
ATOM 1716 C CA . LYS A 1 218 ? -44.425 -30.858 1.820 1.00 44.84 218 LYS A CA 1
ATOM 1717 C C . LYS A 1 218 ? -45.666 -29.946 1.684 1.00 44.84 218 LYS A C 1
ATOM 1719 O O . LYS A 1 218 ? -46.697 -30.404 1.201 1.00 44.84 218 LYS A O 1
ATOM 1724 N N . GLY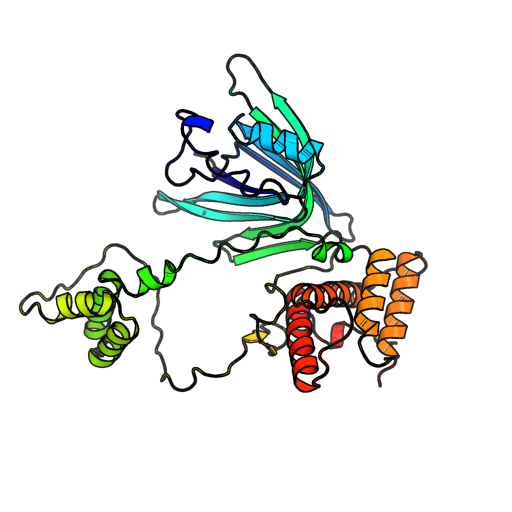 A 1 219 ? -45.622 -28.681 2.093 1.00 37.25 219 GLY A N 1
ATOM 1725 C CA . GLY A 1 219 ? -46.829 -27.849 2.151 1.00 37.25 219 GLY A CA 1
ATOM 1726 C C . GLY A 1 219 ? -46.637 -26.340 2.153 1.00 37.25 219 GLY A C 1
ATOM 1727 O O . GLY A 1 219 ? -47.605 -25.633 2.411 1.00 37.25 219 GLY A O 1
ATOM 1728 N N . LEU A 1 220 ? -45.443 -25.816 1.865 1.00 37.69 220 LEU A N 1
ATOM 1729 C CA . LEU A 1 220 ? -45.247 -24.369 1.828 1.00 37.69 220 LEU A CA 1
ATOM 1730 C C . LEU A 1 220 ? -44.438 -23.955 0.597 1.00 37.69 220 LEU A C 1
ATOM 1732 O O . LEU A 1 220 ? -43.216 -23.850 0.626 1.00 37.69 220 LEU A O 1
ATOM 1736 N N . LEU A 1 221 ? -45.165 -23.672 -0.487 1.00 39.56 221 LEU A N 1
ATOM 1737 C CA . LEU A 1 221 ? -44.739 -22.722 -1.511 1.00 39.56 221 LEU A CA 1
ATOM 1738 C C . LEU A 1 221 ? -44.562 -21.355 -0.829 1.00 39.56 221 LEU A C 1
ATOM 1740 O O . LEU A 1 221 ? -45.448 -20.505 -0.897 1.00 39.56 221 LEU A O 1
ATOM 1744 N N . ILE A 1 222 ? -43.429 -21.122 -0.159 1.00 41.25 222 ILE A N 1
ATOM 1745 C CA . ILE A 1 222 ? -42.990 -19.748 0.078 1.00 41.25 222 ILE A CA 1
ATOM 1746 C C . ILE A 1 222 ? -42.425 -19.245 -1.248 1.00 41.25 222 ILE A C 1
ATOM 1748 O O . ILE A 1 222 ? -41.225 -19.263 -1.515 1.00 41.25 222 ILE A O 1
ATOM 1752 N N . ALA A 1 223 ? -43.339 -18.760 -2.081 1.00 37.41 223 ALA A N 1
ATOM 1753 C CA . ALA A 1 223 ? -43.065 -17.565 -2.847 1.00 37.41 223 ALA A CA 1
ATOM 1754 C C . ALA A 1 223 ? -42.573 -16.489 -1.858 1.00 37.41 223 ALA A C 1
ATOM 1756 O O . ALA A 1 223 ? -43.335 -16.019 -1.020 1.00 37.41 223 ALA A O 1
ATOM 1757 N N . GLY A 1 224 ? -41.285 -16.146 -1.913 1.00 38.69 224 GLY A N 1
ATOM 1758 C CA . GLY A 1 224 ? -40.715 -15.021 -1.169 1.00 38.69 224 GLY A CA 1
ATOM 1759 C C . GLY A 1 224 ? -40.085 -15.355 0.186 1.00 38.69 224 GLY A C 1
ATOM 1760 O O . GLY A 1 224 ? -40.688 -15.151 1.232 1.00 38.69 224 GLY A O 1
ATOM 1761 N N . ALA A 1 225 ? -38.805 -15.727 0.175 1.00 30.73 225 ALA A N 1
ATOM 1762 C CA . ALA A 1 225 ? -37.894 -15.427 1.280 1.00 30.73 225 ALA A CA 1
ATOM 1763 C C . ALA A 1 225 ? -36.810 -14.462 0.785 1.00 30.73 225 ALA A C 1
ATOM 1765 O O . ALA A 1 225 ? -35.616 -14.748 0.796 1.00 30.73 225 ALA A O 1
ATOM 1766 N N . SER A 1 226 ? -37.244 -13.288 0.331 1.00 34.88 226 SER A N 1
ATOM 1767 C CA . SER A 1 226 ? -36.416 -12.098 0.464 1.00 34.88 226 SER A CA 1
ATOM 1768 C C . SER A 1 226 ? -36.353 -11.783 1.954 1.00 34.88 226 SER A C 1
ATOM 1770 O O . SER A 1 226 ? -37.373 -11.408 2.517 1.00 34.88 226 SER A O 1
ATOM 1772 N N . ILE A 1 227 ? -35.196 -11.989 2.587 1.00 28.31 227 ILE A N 1
ATOM 1773 C CA . ILE A 1 227 ? -34.541 -11.061 3.525 1.00 28.31 227 ILE A CA 1
ATOM 1774 C C . ILE A 1 227 ? -33.162 -11.648 3.892 1.00 28.31 227 ILE A C 1
ATOM 1776 O O . ILE A 1 227 ? -33.053 -12.752 4.412 1.00 28.31 227 ILE A O 1
ATOM 1780 N N . ALA A 1 228 ? -32.136 -10.824 3.643 1.00 28.14 228 ALA A N 1
ATOM 1781 C CA . ALA A 1 228 ? -30.789 -10.844 4.224 1.00 28.14 228 ALA A CA 1
ATOM 1782 C C . ALA A 1 228 ? -29.759 -11.886 3.727 1.00 28.14 228 ALA A C 1
ATOM 1784 O O . ALA A 1 228 ? -29.304 -12.720 4.496 1.00 28.14 228 ALA A O 1
ATOM 1785 N N . ALA A 1 229 ? -29.316 -11.754 2.468 1.00 27.86 229 ALA A N 1
ATOM 1786 C CA . ALA A 1 229 ? -27.895 -11.678 2.069 1.00 27.86 229 ALA A CA 1
ATOM 1787 C C . ALA A 1 229 ? -27.778 -11.678 0.526 1.00 27.86 229 ALA A C 1
ATOM 1789 O O . ALA A 1 229 ? -28.083 -12.669 -0.123 1.00 27.86 229 ALA A O 1
ATOM 1790 N N . GLY A 1 230 ? -27.340 -10.561 -0.067 1.00 31.05 230 GLY A N 1
ATOM 1791 C CA . GLY A 1 230 ? -26.600 -10.574 -1.341 1.00 31.05 230 GLY A CA 1
ATOM 1792 C C . GLY A 1 230 ? -27.318 -10.884 -2.666 1.00 31.05 230 GLY A C 1
ATOM 1793 O O . GLY A 1 230 ? -26.739 -11.583 -3.490 1.00 31.05 230 GLY A O 1
ATOM 1794 N N . LEU A 1 231 ? -28.506 -10.338 -2.955 1.00 27.52 231 LEU A N 1
ATOM 1795 C CA . LEU A 1 231 ? -29.053 -10.357 -4.328 1.00 27.52 231 LEU A CA 1
ATOM 1796 C C . LEU A 1 231 ? -28.724 -9.062 -5.092 1.00 27.52 231 LEU A C 1
ATOM 1798 O O . LEU A 1 231 ? -29.528 -8.137 -5.157 1.00 27.52 231 LEU A O 1
ATOM 1802 N N . THR A 1 232 ? -27.545 -9.038 -5.718 1.00 26.47 232 THR A N 1
ATOM 1803 C CA . THR A 1 232 ? -27.244 -8.220 -6.912 1.00 26.47 232 THR A CA 1
ATOM 1804 C C . THR A 1 232 ? -26.553 -9.063 -7.987 1.00 26.47 232 THR A C 1
ATOM 1806 O O . THR A 1 232 ? -25.574 -8.628 -8.584 1.00 26.47 232 THR A O 1
ATOM 1809 N N . MET A 1 233 ? -27.036 -10.280 -8.251 1.00 32.66 233 MET A N 1
ATOM 1810 C CA . MET A 1 233 ? -26.560 -11.063 -9.395 1.00 32.66 233 MET A CA 1
ATOM 1811 C C . MET A 1 233 ? -27.637 -11.135 -10.472 1.00 32.66 233 MET A C 1
ATOM 1813 O O . MET A 1 233 ? -28.610 -11.880 -10.380 1.00 32.66 233 MET A O 1
ATOM 1817 N N . GLY A 1 234 ? -27.454 -10.296 -11.493 1.00 26.48 234 GLY A N 1
ATOM 1818 C CA . GLY A 1 234 ? -28.117 -10.447 -12.779 1.00 26.48 234 GLY A CA 1
ATOM 1819 C C . GLY A 1 234 ? -27.759 -11.791 -13.417 1.00 26.48 234 GLY A C 1
ATOM 1820 O O . GLY A 1 234 ? -26.696 -12.351 -13.164 1.00 26.48 234 GLY A O 1
ATOM 1821 N N . ARG A 1 235 ? -28.692 -12.301 -14.228 1.00 30.17 235 ARG A N 1
ATOM 1822 C CA . ARG A 1 235 ? -28.610 -13.540 -15.016 1.00 30.17 235 ARG A CA 1
ATOM 1823 C C . ARG A 1 235 ? -27.186 -13.857 -15.497 1.00 30.17 235 ARG A C 1
ATOM 1825 O O . ARG A 1 235 ? -26.710 -13.219 -16.430 1.00 30.17 235 ARG A O 1
ATOM 1832 N N . MET A 1 236 ? -26.580 -14.913 -14.961 1.00 28.70 236 MET A N 1
ATOM 1833 C CA . MET A 1 236 ? -25.491 -15.624 -15.630 1.00 28.70 236 MET A CA 1
ATOM 1834 C C . MET A 1 236 ? -25.947 -17.050 -15.930 1.00 28.70 236 MET A C 1
ATOM 1836 O O . MET A 1 236 ? -26.361 -17.789 -15.040 1.00 28.70 236 MET A O 1
ATOM 1840 N N . LYS A 1 237 ? -25.914 -17.411 -17.214 1.00 23.44 237 LYS A N 1
ATOM 1841 C CA . LYS A 1 237 ? -25.912 -18.805 -17.656 1.00 23.44 237 LYS A CA 1
ATOM 1842 C C . LYS A 1 237 ? -24.511 -19.353 -17.375 1.00 23.44 237 LYS A C 1
ATOM 1844 O O . LYS A 1 237 ? -23.550 -18.758 -17.849 1.00 23.44 237 LYS A O 1
ATOM 1849 N N . PHE A 1 238 ? -24.407 -20.457 -16.646 1.00 25.33 238 PHE A N 1
ATOM 1850 C CA . PHE A 1 238 ? -23.171 -21.233 -16.545 1.00 25.33 238 PHE A CA 1
ATOM 1851 C C . PHE A 1 238 ? -23.161 -22.283 -17.663 1.00 25.33 238 PHE A C 1
ATOM 1853 O O . PHE A 1 238 ? -24.085 -23.099 -17.698 1.00 25.33 238 PHE A O 1
ATOM 1860 N N . PRO A 1 239 ? -22.183 -22.281 -18.585 1.00 27.50 239 PRO A N 1
ATOM 1861 C CA . PRO A 1 239 ? -21.818 -23.490 -19.305 1.00 27.50 239 PRO A CA 1
ATOM 1862 C C . PRO A 1 239 ? -21.051 -24.438 -18.373 1.00 27.50 239 PRO A C 1
ATOM 1864 O O . PRO A 1 239 ? -20.469 -24.012 -17.377 1.00 27.50 239 PRO A O 1
ATOM 1867 N N . GLU A 1 240 ? -21.120 -25.720 -18.715 1.00 24.14 240 GLU A N 1
ATOM 1868 C CA . GLU A 1 240 ? -20.606 -26.896 -18.013 1.00 24.14 240 GLU A CA 1
ATOM 1869 C C . GLU A 1 240 ? -19.231 -26.747 -17.342 1.00 24.14 240 GLU A C 1
ATOM 1871 O O . GLU A 1 240 ? -18.257 -26.265 -17.915 1.00 24.14 240 GLU A O 1
ATOM 1876 N N . LEU A 1 241 ? -19.185 -27.244 -16.102 1.00 30.81 241 LEU A N 1
ATOM 1877 C CA . LEU A 1 241 ? -17.998 -27.508 -15.295 1.00 30.81 241 LEU A CA 1
ATOM 1878 C C . LEU A 1 241 ? -17.246 -28.728 -15.849 1.00 30.81 241 LEU A C 1
ATOM 1880 O O . LEU A 1 241 ? -17.356 -29.825 -15.310 1.00 30.81 241 LEU A O 1
ATOM 1884 N N . GLU A 1 242 ? -16.451 -28.523 -16.891 1.00 26.91 242 GLU A N 1
ATOM 1885 C CA . GLU A 1 242 ? -15.337 -29.402 -17.250 1.00 26.91 242 GLU A CA 1
ATOM 1886 C C . GLU A 1 242 ? -14.121 -28.523 -17.566 1.00 26.91 242 GLU A C 1
ATOM 1888 O O . GLU A 1 242 ? -14.118 -27.764 -18.531 1.00 26.91 242 GLU A O 1
ATOM 1893 N N . GLY A 1 243 ? -13.107 -28.582 -16.696 1.00 26.50 243 GLY A N 1
ATOM 1894 C CA . GLY A 1 243 ? -11.868 -27.804 -16.818 1.00 26.50 243 GLY A CA 1
ATOM 1895 C C . GLY A 1 243 ? -11.518 -27.005 -15.563 1.00 26.50 243 GLY A C 1
ATOM 1896 O O . GLY A 1 243 ? -11.343 -25.794 -15.635 1.00 26.50 243 GLY A O 1
ATOM 1897 N N . LEU A 1 244 ? -11.440 -27.661 -14.400 1.00 28.30 244 LEU A N 1
ATOM 1898 C CA . LEU A 1 244 ? -11.006 -27.032 -13.141 1.00 28.30 244 LEU A CA 1
ATOM 1899 C C . LEU A 1 244 ? -9.659 -27.573 -12.647 1.00 28.30 244 LEU A C 1
ATOM 1901 O O . LEU A 1 244 ? -9.393 -27.611 -11.452 1.00 28.30 244 LEU A O 1
ATOM 1905 N N . GLU A 1 245 ? -8.793 -27.943 -13.588 1.00 27.81 245 GLU A N 1
ATOM 1906 C CA . GLU A 1 245 ? -7.360 -28.079 -13.360 1.00 27.81 245 GLU A CA 1
ATOM 1907 C C . GLU A 1 245 ? -6.645 -27.385 -14.529 1.00 27.81 245 GLU A C 1
ATOM 1909 O O . GLU A 1 245 ? -6.857 -27.734 -15.687 1.00 27.81 245 GLU A O 1
ATOM 1914 N N . HIS A 1 246 ? -5.808 -26.392 -14.211 1.00 29.17 246 HIS A N 1
ATOM 1915 C CA . HIS A 1 246 ? -4.843 -25.744 -15.112 1.00 29.17 246 HIS A CA 1
ATOM 1916 C C . HIS A 1 246 ? -5.310 -24.568 -16.003 1.00 29.17 246 HIS A C 1
ATOM 1918 O O . HIS A 1 246 ? -5.174 -24.601 -17.223 1.00 29.17 246 HIS A O 1
ATOM 1924 N N . PHE A 1 247 ? -5.730 -23.450 -15.399 1.00 31.69 247 PHE A N 1
ATOM 1925 C CA . PHE A 1 247 ? -5.583 -22.140 -16.050 1.00 31.69 247 PHE A CA 1
ATOM 1926 C C . PHE A 1 247 ? -4.974 -21.130 -15.078 1.00 31.69 247 PHE A C 1
ATOM 1928 O O . PHE A 1 247 ? -5.645 -20.652 -14.165 1.00 31.69 247 PHE A O 1
ATOM 1935 N N . GLY A 1 248 ? -3.696 -20.806 -15.297 1.00 41.34 248 GLY A N 1
ATOM 1936 C CA . GLY A 1 248 ? -3.101 -19.579 -14.776 1.00 41.34 248 GLY A CA 1
ATOM 1937 C C . GLY A 1 248 ? -3.911 -18.368 -15.246 1.00 41.34 248 GLY A C 1
ATOM 1938 O O . GLY A 1 248 ? -4.518 -18.388 -16.324 1.00 41.34 248 GLY A O 1
ATOM 1939 N N . ALA A 1 249 ? -3.962 -17.323 -14.425 1.00 48.62 249 ALA A N 1
ATOM 1940 C CA . ALA A 1 249 ? -4.594 -16.074 -14.812 1.00 48.62 249 ALA A CA 1
ATOM 1941 C C . ALA A 1 249 ? -3.899 -15.521 -16.067 1.00 48.62 249 ALA A C 1
ATOM 1943 O O . ALA A 1 249 ? -2.675 -15.501 -16.169 1.00 48.62 249 ALA A O 1
ATOM 1944 N N . ARG A 1 250 ? -4.672 -15.070 -17.057 1.00 50.09 250 ARG A N 1
ATOM 1945 C CA . ARG A 1 250 ? -4.105 -14.236 -18.121 1.00 50.09 250 ARG A CA 1
ATOM 1946 C C . ARG A 1 250 ? -3.971 -12.816 -17.590 1.00 50.09 250 ARG A C 1
ATOM 1948 O O . ARG A 1 250 ? -4.935 -12.293 -17.031 1.00 50.09 250 ARG A O 1
ATOM 1955 N N . GLY A 1 251 ? -2.806 -12.210 -17.794 1.00 54.00 251 GLY A N 1
ATOM 1956 C CA . GLY A 1 251 ? -2.587 -10.787 -17.566 1.00 54.00 251 GLY A CA 1
ATOM 1957 C C . GLY A 1 251 ? -3.626 -9.965 -18.318 1.00 54.00 251 GLY A C 1
ATOM 1958 O O . GLY A 1 251 ? -3.886 -10.205 -19.497 1.00 54.00 251 GLY A O 1
ATOM 1959 N N . THR A 1 252 ? -4.277 -9.037 -17.627 1.00 59.81 252 THR A N 1
ATOM 1960 C CA . THR A 1 252 ? -5.330 -8.197 -18.202 1.00 59.81 252 THR A CA 1
ATOM 1961 C C . THR A 1 252 ? -4.808 -7.241 -19.269 1.00 59.81 252 THR A C 1
ATOM 1963 O O . THR A 1 252 ? -5.553 -6.907 -20.190 1.00 59.81 252 THR A O 1
ATOM 1966 N N . TYR A 1 253 ? -3.545 -6.822 -19.166 1.00 63.00 253 TYR A N 1
ATOM 1967 C CA . TYR A 1 253 ? -2.915 -5.872 -20.077 1.00 63.00 253 TYR A CA 1
ATOM 1968 C C . TYR A 1 253 ? -2.044 -6.567 -21.130 1.00 63.00 253 TYR A C 1
ATOM 1970 O O . TYR A 1 253 ? -2.147 -6.289 -22.322 1.00 63.00 253 TYR A O 1
ATOM 1978 N N . THR A 1 254 ? -1.232 -7.530 -20.706 1.00 63.97 254 THR A N 1
ATOM 1979 C CA . THR A 1 254 ? -0.277 -8.254 -21.556 1.00 63.97 254 THR A CA 1
ATOM 1980 C C . THR A 1 254 ? -0.892 -9.458 -22.265 1.00 63.97 254 THR A C 1
ATOM 1982 O O . THR A 1 254 ? -0.322 -9.967 -23.227 1.00 63.97 254 THR A O 1
ATOM 1985 N N . SER A 1 255 ? -2.040 -9.961 -21.789 1.00 72.44 255 SER A N 1
ATOM 1986 C CA . SER A 1 255 ? -2.628 -11.251 -22.192 1.00 72.44 255 SER A CA 1
ATOM 1987 C C . SER A 1 255 ? -1.725 -12.477 -21.965 1.00 72.44 255 SER A C 1
ATOM 1989 O O . SER A 1 255 ? -2.113 -13.591 -22.334 1.00 72.44 255 SER A O 1
ATOM 1991 N N . ARG A 1 256 ? -0.550 -12.308 -21.340 1.00 73.88 256 ARG A N 1
ATOM 1992 C CA . ARG A 1 256 ? 0.394 -13.391 -21.042 1.00 73.88 256 ARG A CA 1
ATOM 1993 C C . ARG A 1 256 ? -0.172 -14.287 -19.931 1.00 73.88 256 ARG A C 1
ATOM 1995 O O . ARG A 1 256 ? -0.741 -13.770 -18.968 1.00 73.88 256 ARG A O 1
ATOM 2002 N N . PRO A 1 257 ? -0.072 -15.621 -20.045 1.00 72.88 257 PRO A N 1
ATOM 2003 C CA . PRO A 1 257 ? -0.485 -16.522 -18.975 1.00 72.88 257 PRO A CA 1
ATOM 2004 C C . PRO A 1 257 ? 0.535 -16.489 -17.832 1.00 72.88 257 PRO A C 1
ATOM 2006 O O . PRO A 1 257 ? 1.734 -16.614 -18.074 1.00 72.88 257 PRO A O 1
ATOM 2009 N N . PHE A 1 258 ? 0.063 -16.363 -16.595 1.00 79.31 258 PHE A N 1
ATOM 2010 C CA . PHE A 1 258 ? 0.892 -16.459 -15.395 1.00 79.31 258 PHE A CA 1
ATOM 2011 C C . PHE A 1 258 ? 0.091 -16.996 -14.200 1.00 79.31 258 PHE A C 1
ATOM 2013 O O . PHE A 1 258 ? -1.135 -17.080 -14.236 1.00 79.31 258 PHE A O 1
ATOM 2020 N N . ASP A 1 259 ? 0.784 -17.386 -13.138 1.00 77.62 259 ASP A N 1
ATOM 2021 C CA . ASP A 1 259 ? 0.193 -17.816 -11.871 1.00 77.62 259 ASP A CA 1
ATOM 2022 C C . ASP A 1 259 ? 0.317 -16.689 -10.822 1.00 77.62 259 ASP A C 1
ATOM 2024 O O . ASP A 1 259 ? 1.427 -16.424 -10.343 1.00 77.62 259 ASP A O 1
ATOM 2028 N N . PRO A 1 260 ? -0.792 -16.013 -10.446 1.00 71.25 260 PRO A N 1
ATOM 2029 C CA . PRO A 1 260 ? -0.775 -14.943 -9.448 1.00 71.25 260 PRO A CA 1
ATOM 2030 C C . PRO A 1 260 ? -0.272 -15.384 -8.072 1.00 71.25 260 PRO A C 1
ATOM 2032 O O . PRO A 1 260 ? 0.327 -14.579 -7.359 1.00 71.25 260 PRO A O 1
ATOM 2035 N N . ASP A 1 261 ? -0.464 -16.652 -7.702 1.00 74.75 261 ASP A N 1
ATOM 2036 C CA . ASP A 1 261 ? -0.026 -17.167 -6.401 1.00 74.75 261 ASP A CA 1
ATOM 2037 C C . ASP A 1 261 ? 1.497 -17.380 -6.364 1.00 74.75 261 ASP A C 1
ATOM 2039 O O . ASP A 1 261 ? 2.107 -17.407 -5.292 1.00 74.75 261 ASP A O 1
ATOM 2043 N N . LYS A 1 262 ? 2.138 -17.455 -7.538 1.00 80.62 262 LYS A N 1
ATOM 2044 C CA . LYS A 1 262 ? 3.596 -17.560 -7.713 1.00 80.62 262 LYS A CA 1
ATOM 2045 C C . LYS A 1 262 ? 4.240 -16.260 -8.195 1.00 80.62 262 LYS A C 1
ATOM 2047 O O . LYS A 1 262 ? 5.405 -16.254 -8.574 1.00 80.62 262 LYS A O 1
ATOM 2052 N N . ALA A 1 263 ? 3.513 -15.147 -8.151 1.00 76.81 263 ALA A N 1
ATOM 2053 C CA . ALA A 1 263 ? 3.979 -13.849 -8.633 1.00 76.81 263 ALA A CA 1
ATOM 2054 C C . ALA A 1 263 ? 4.947 -13.124 -7.679 1.00 76.81 263 ALA A C 1
ATOM 2056 O O . ALA A 1 263 ? 5.404 -12.026 -7.992 1.00 76.81 263 ALA A O 1
ATOM 2057 N N . GLY A 1 264 ? 5.216 -13.662 -6.485 1.00 72.38 264 GLY A N 1
ATOM 2058 C CA . GLY A 1 264 ? 6.038 -12.979 -5.479 1.00 72.38 264 GLY A CA 1
ATOM 2059 C C . GLY A 1 264 ? 5.360 -11.748 -4.868 1.00 72.38 264 GLY A C 1
ATOM 2060 O O . GLY A 1 264 ? 6.027 -10.786 -4.493 1.00 72.38 264 GLY A O 1
ATOM 2061 N N . GLY A 1 265 ? 4.027 -11.753 -4.792 1.00 71.31 265 GLY A N 1
ATOM 2062 C CA . GLY A 1 265 ? 3.205 -10.684 -4.220 1.00 71.31 265 GLY A CA 1
ATOM 2063 C C . GLY A 1 265 ? 2.026 -10.301 -5.122 1.00 71.31 265 GLY A C 1
ATOM 2064 O O . GLY A 1 265 ? 1.992 -10.704 -6.286 1.00 71.31 265 GLY A O 1
ATOM 2065 N N . PRO A 1 266 ? 1.063 -9.510 -4.618 1.00 72.94 266 PRO A N 1
ATOM 2066 C CA . PRO A 1 266 ? -0.090 -9.089 -5.409 1.00 72.94 266 PRO A CA 1
ATOM 2067 C C . PRO A 1 266 ? 0.332 -8.240 -6.615 1.00 72.94 266 PRO A C 1
ATOM 2069 O O . PRO A 1 266 ? 1.364 -7.562 -6.581 1.00 72.94 266 PRO A O 1
ATOM 2072 N N . VAL A 1 267 ? -0.470 -8.287 -7.679 1.00 73.62 267 VAL A N 1
ATOM 2073 C CA . VAL A 1 267 ? -0.409 -7.320 -8.786 1.00 73.62 267 VAL A CA 1
ATOM 2074 C C . VAL A 1 267 ? -1.078 -6.022 -8.330 1.00 73.62 267 VAL A C 1
ATOM 2076 O O . VAL A 1 267 ? -2.147 -6.051 -7.716 1.00 73.62 267 VAL A O 1
ATOM 2079 N N . GLU A 1 268 ? -0.434 -4.891 -8.589 1.00 73.31 268 GLU A N 1
ATOM 2080 C CA . GLU A 1 268 ? -0.848 -3.550 -8.167 1.00 73.31 268 GLU A CA 1
ATOM 2081 C C . GLU A 1 268 ? -0.958 -2.603 -9.362 1.00 73.31 268 GLU A C 1
ATOM 2083 O O . GLU A 1 268 ? -0.464 -2.902 -10.430 1.00 73.31 268 GLU A O 1
ATOM 2088 N N . HIS A 1 269 ? -1.605 -1.444 -9.232 1.00 76.25 269 HIS A N 1
ATOM 2089 C CA . HIS A 1 269 ? -1.659 -0.466 -10.327 1.00 76.25 269 HIS A CA 1
ATOM 2090 C C . HIS A 1 269 ? -0.642 0.652 -10.099 1.00 76.25 269 HIS A C 1
ATOM 2092 O O . HIS A 1 269 ? -1.006 1.771 -9.721 1.00 76.25 269 HIS A O 1
ATOM 2098 N N . LEU A 1 270 ? 0.632 0.341 -10.325 1.00 76.75 270 LEU A N 1
ATOM 2099 C CA . LEU A 1 270 ? 1.752 1.259 -10.137 1.00 76.75 270 LEU A CA 1
ATOM 2100 C C . LEU A 1 270 ? 1.831 2.295 -11.274 1.00 76.75 270 LEU A C 1
ATOM 2102 O O . LEU A 1 270 ? 1.212 2.158 -12.338 1.00 76.75 270 LEU A O 1
ATOM 2106 N N . THR A 1 271 ? 2.582 3.368 -11.024 1.00 78.69 271 THR A N 1
ATOM 2107 C CA . THR A 1 271 ? 2.950 4.391 -12.011 1.00 78.69 271 THR A CA 1
ATOM 2108 C C . THR A 1 271 ? 4.459 4.601 -12.006 1.00 78.69 271 THR A C 1
ATOM 2110 O O . THR A 1 271 ? 5.112 4.452 -10.973 1.00 78.69 271 THR A O 1
ATOM 2113 N N . THR A 1 272 ? 5.007 4.957 -13.162 1.00 83.00 272 THR A N 1
ATOM 2114 C CA . THR A 1 272 ? 6.408 5.366 -13.314 1.00 83.00 272 THR A CA 1
ATOM 2115 C C . THR A 1 272 ? 6.578 6.885 -13.193 1.00 83.00 272 THR A C 1
ATOM 2117 O O . THR A 1 272 ? 7.702 7.386 -13.168 1.00 83.00 272 THR A O 1
ATOM 2120 N N . GLU A 1 273 ? 5.479 7.648 -13.180 1.00 77.00 273 GLU A N 1
ATOM 2121 C CA . GLU A 1 273 ? 5.517 9.111 -13.160 1.00 77.00 273 GLU A CA 1
ATOM 2122 C C . GLU A 1 273 ? 6.158 9.630 -11.872 1.00 77.00 273 GLU A C 1
ATOM 2124 O O . GLU A 1 273 ? 5.717 9.299 -10.776 1.00 77.00 273 GLU A O 1
ATOM 2129 N N . GLY A 1 274 ? 7.158 10.504 -11.995 1.00 73.38 274 GLY A N 1
ATOM 2130 C CA . GLY A 1 274 ? 7.848 11.100 -10.847 1.00 73.38 274 GLY A CA 1
ATOM 2131 C C . GLY A 1 274 ? 8.914 10.221 -10.191 1.00 73.38 274 GLY A C 1
ATOM 2132 O O . GLY A 1 274 ? 9.546 10.684 -9.243 1.00 73.38 274 GLY A O 1
ATOM 2133 N N . VAL A 1 275 ? 9.158 9.009 -10.701 1.00 82.25 275 VAL A N 1
ATOM 2134 C CA . VAL A 1 275 ? 10.259 8.158 -10.231 1.00 82.25 275 VAL A CA 1
ATOM 2135 C C . VAL A 1 275 ? 11.601 8.826 -10.525 1.00 82.25 275 VAL A C 1
ATOM 2137 O O . VAL A 1 275 ? 11.843 9.321 -11.627 1.00 82.25 275 VAL A O 1
ATOM 2140 N N . ASN A 1 276 ? 12.489 8.819 -9.530 1.00 84.06 276 ASN A N 1
ATOM 2141 C CA . ASN A 1 276 ? 13.861 9.279 -9.681 1.00 84.06 276 ASN A CA 1
ATOM 2142 C C . ASN A 1 276 ? 14.798 8.075 -9.832 1.00 84.06 276 ASN A C 1
ATOM 2144 O O . ASN A 1 276 ? 14.772 7.169 -9.004 1.00 84.06 276 ASN A O 1
ATOM 2148 N N . ILE A 1 277 ? 15.632 8.072 -10.872 1.00 86.25 277 ILE A N 1
ATOM 2149 C CA . ILE A 1 277 ? 16.606 6.999 -11.107 1.00 86.25 277 ILE A CA 1
ATOM 2150 C C . ILE A 1 277 ? 17.830 7.259 -10.225 1.00 86.25 277 ILE A C 1
ATOM 2152 O O . ILE A 1 277 ? 18.533 8.256 -10.409 1.00 86.25 277 ILE A O 1
ATOM 2156 N N . THR A 1 278 ? 18.092 6.364 -9.271 1.00 86.44 278 THR A N 1
ATOM 2157 C CA . THR A 1 278 ? 19.194 6.490 -8.307 1.00 86.44 278 THR A CA 1
ATOM 2158 C C . THR A 1 278 ? 20.296 5.465 -8.575 1.00 86.44 278 THR A C 1
ATOM 2160 O O . THR A 1 278 ? 20.075 4.420 -9.187 1.00 86.44 278 THR A O 1
ATOM 2163 N N . HIS A 1 279 ? 21.514 5.734 -8.092 1.00 88.75 279 HIS A N 1
ATOM 2164 C CA . HIS A 1 279 ? 22.601 4.751 -8.163 1.00 88.75 279 HIS A CA 1
ATOM 2165 C C . HIS A 1 279 ? 22.308 3.481 -7.352 1.00 88.75 279 HIS A C 1
ATOM 2167 O O . HIS A 1 279 ? 22.756 2.405 -7.743 1.00 88.75 279 HIS A O 1
ATOM 2173 N N . GLU A 1 280 ? 21.548 3.589 -6.258 1.00 82.25 280 GLU A N 1
ATOM 2174 C CA . GLU A 1 280 ? 21.152 2.438 -5.442 1.00 82.25 280 GLU A CA 1
ATOM 2175 C C . GLU A 1 280 ? 20.185 1.525 -6.198 1.00 82.25 280 GLU A C 1
ATOM 2177 O O . GLU A 1 280 ? 20.405 0.315 -6.248 1.00 82.25 280 GLU A O 1
ATOM 2182 N N . GLY A 1 281 ? 19.172 2.086 -6.866 1.00 81.12 281 GLY A N 1
ATOM 2183 C CA . GLY A 1 281 ? 18.288 1.281 -7.702 1.00 81.12 281 GLY A CA 1
ATOM 2184 C C . GLY A 1 281 ? 18.979 0.726 -8.942 1.00 81.12 281 GLY A C 1
ATOM 2185 O O . GLY A 1 281 ? 18.732 -0.418 -9.301 1.00 81.12 281 GLY A O 1
ATOM 2186 N N . ILE A 1 282 ? 19.933 1.448 -9.546 1.00 88.69 282 ILE A N 1
ATOM 2187 C CA . ILE A 1 282 ? 20.748 0.888 -10.641 1.00 88.69 282 ILE A CA 1
ATOM 2188 C C . ILE A 1 282 ? 21.515 -0.352 -10.169 1.00 88.69 282 ILE A C 1
ATOM 2190 O O . ILE A 1 282 ? 21.558 -1.343 -10.892 1.00 88.69 282 ILE A O 1
ATOM 2194 N N . ALA A 1 283 ? 22.069 -0.341 -8.954 1.00 85.56 283 ALA A N 1
ATOM 2195 C CA . ALA A 1 283 ? 22.745 -1.515 -8.406 1.00 85.56 283 ALA A CA 1
ATOM 2196 C C . ALA A 1 283 ? 21.785 -2.707 -8.214 1.00 85.56 283 ALA A C 1
ATOM 2198 O O . ALA A 1 283 ? 22.190 -3.859 -8.374 1.00 85.56 283 ALA A O 1
ATOM 2199 N N . ILE A 1 284 ? 20.508 -2.447 -7.907 1.00 84.88 284 ILE A N 1
ATOM 2200 C CA . ILE A 1 284 ? 19.464 -3.480 -7.856 1.00 84.88 284 ILE A CA 1
ATOM 2201 C C . ILE A 1 284 ? 19.171 -4.031 -9.249 1.00 84.88 284 ILE A C 1
ATOM 2203 O O . ILE A 1 284 ? 19.134 -5.250 -9.402 1.00 84.88 284 ILE A O 1
ATOM 2207 N N . VAL A 1 285 ? 19.024 -3.165 -10.255 1.00 86.31 285 VAL A N 1
ATOM 2208 C CA . VAL A 1 285 ? 18.848 -3.580 -11.655 1.00 86.31 285 VAL A CA 1
ATOM 2209 C C . VAL A 1 285 ? 20.014 -4.464 -12.095 1.00 86.31 285 VAL A C 1
ATOM 2211 O O . VAL A 1 285 ? 19.797 -5.578 -12.555 1.00 86.31 285 VAL A O 1
ATOM 2214 N N . GLU A 1 286 ? 21.257 -4.032 -11.867 1.00 88.50 286 GLU A N 1
ATOM 2215 C CA . GLU A 1 286 ? 22.461 -4.809 -12.195 1.00 88.50 286 GLU A CA 1
ATOM 2216 C C . GLU A 1 286 ? 22.485 -6.169 -11.480 1.00 88.50 286 GLU A C 1
ATOM 2218 O O . GLU A 1 286 ? 22.779 -7.200 -12.091 1.00 88.50 286 GLU A O 1
ATOM 2223 N N . LYS A 1 287 ? 22.122 -6.203 -10.192 1.00 85.06 287 LYS A N 1
ATOM 2224 C CA . LYS A 1 287 ? 22.007 -7.454 -9.431 1.00 85.06 287 LYS A CA 1
ATOM 2225 C C . LYS A 1 287 ? 20.907 -8.354 -9.994 1.00 85.06 287 LYS A C 1
ATOM 2227 O O . LYS A 1 287 ? 21.087 -9.573 -10.031 1.00 85.06 287 LYS A O 1
ATOM 2232 N N . HIS A 1 288 ? 19.786 -7.789 -10.429 1.00 86.62 288 HIS A N 1
ATOM 2233 C CA . HIS A 1 288 ? 18.701 -8.548 -11.029 1.00 86.62 288 HIS A CA 1
ATOM 2234 C C . HIS A 1 288 ? 19.141 -9.200 -12.331 1.00 86.62 288 HIS A C 1
ATOM 2236 O O . HIS A 1 288 ? 19.127 -10.428 -12.392 1.00 86.62 288 HIS A O 1
ATOM 2242 N N . ILE A 1 289 ? 19.625 -8.408 -13.293 1.00 87.44 289 ILE A N 1
ATOM 2243 C CA . ILE A 1 289 ? 20.000 -8.890 -14.626 1.00 87.44 289 ILE A CA 1
ATOM 2244 C C . ILE A 1 289 ? 21.177 -9.868 -14.593 1.00 87.44 289 ILE A C 1
ATOM 2246 O O . ILE A 1 289 ? 21.243 -10.770 -15.421 1.00 87.44 289 ILE A O 1
ATOM 2250 N N . SER A 1 290 ? 22.070 -9.763 -13.597 1.00 85.00 290 SER A N 1
ATOM 2251 C CA . SER A 1 290 ? 23.234 -10.654 -13.455 1.00 85.00 290 SER A CA 1
ATOM 2252 C C . SER A 1 290 ? 22.891 -12.145 -13.302 1.00 85.00 290 SER A C 1
ATOM 2254 O O . SER A 1 290 ? 23.778 -12.990 -13.415 1.00 85.00 290 SER A O 1
ATOM 2256 N N . ARG A 1 291 ? 21.620 -12.486 -13.029 1.00 85.56 291 ARG A N 1
ATOM 2257 C CA . ARG A 1 291 ? 21.141 -13.879 -12.950 1.00 85.56 291 ARG A CA 1
ATOM 2258 C C . ARG A 1 291 ? 20.827 -14.501 -14.315 1.00 85.56 291 ARG A C 1
ATOM 2260 O O . ARG A 1 291 ? 20.584 -15.708 -14.376 1.00 85.56 291 ARG A O 1
ATOM 2267 N N . PHE A 1 292 ? 20.768 -13.689 -15.367 1.00 83.38 292 PHE A N 1
ATOM 2268 C CA . PHE A 1 292 ? 20.454 -14.103 -16.730 1.00 83.38 292 PHE A CA 1
ATOM 2269 C C . PHE A 1 292 ? 21.711 -14.114 -17.602 1.00 83.38 292 PHE A C 1
ATOM 2271 O O . PHE A 1 292 ? 22.775 -13.639 -17.200 1.00 83.38 292 PHE A O 1
ATOM 2278 N N . ASP A 1 293 ? 21.592 -14.703 -18.790 1.00 81.56 293 ASP A N 1
ATOM 2279 C CA . ASP A 1 293 ? 22.680 -14.696 -19.761 1.00 81.56 293 ASP A CA 1
ATOM 2280 C C . ASP A 1 293 ? 22.948 -13.258 -20.252 1.00 81.56 293 ASP A C 1
ATOM 2282 O O . ASP A 1 293 ? 22.017 -12.448 -20.289 1.00 81.56 293 ASP A O 1
ATOM 2286 N N . PRO A 1 294 ? 24.202 -12.914 -20.607 1.00 81.69 294 PRO A N 1
ATOM 2287 C CA . PRO A 1 294 ? 24.541 -11.568 -21.054 1.00 81.69 294 PRO A CA 1
ATOM 2288 C C . PRO A 1 294 ? 23.694 -11.127 -22.251 1.00 81.69 294 PRO A C 1
ATOM 2290 O O . PRO A 1 294 ? 23.657 -11.813 -23.273 1.00 81.69 294 PRO A O 1
ATOM 2293 N N . ASP A 1 295 ? 23.069 -9.958 -22.128 1.00 83.69 295 ASP A N 1
ATOM 2294 C CA . ASP A 1 295 ? 22.224 -9.357 -23.155 1.00 83.69 295 ASP A CA 1
ATOM 2295 C C . ASP A 1 295 ? 22.705 -7.925 -23.470 1.00 83.69 295 ASP A C 1
ATOM 2297 O O . ASP A 1 295 ? 22.705 -7.065 -22.580 1.00 83.69 295 ASP A O 1
ATOM 2301 N N . PRO A 1 296 ? 23.099 -7.634 -24.726 1.00 87.19 296 PRO A N 1
ATOM 2302 C CA . PRO A 1 296 ? 23.492 -6.291 -25.148 1.00 87.19 296 PRO A CA 1
ATOM 2303 C C . PRO A 1 296 ? 22.407 -5.226 -24.935 1.00 87.19 296 PRO A C 1
ATOM 2305 O O . PRO A 1 296 ? 22.742 -4.051 -24.747 1.00 87.19 296 PRO A O 1
ATOM 2308 N N . GLY A 1 297 ? 21.125 -5.613 -24.966 1.00 87.88 297 GLY A N 1
ATOM 2309 C CA . GLY A 1 297 ? 20.003 -4.724 -24.672 1.00 87.88 297 GLY A CA 1
ATOM 2310 C C . GLY A 1 297 ? 20.040 -4.232 -23.226 1.00 87.88 297 GLY A C 1
ATOM 2311 O O . GLY A 1 297 ? 20.013 -3.023 -22.976 1.00 87.88 297 GLY A O 1
ATOM 2312 N N . ASN A 1 298 ? 20.195 -5.154 -22.275 1.00 88.31 298 ASN A N 1
ATOM 2313 C CA . ASN A 1 298 ? 20.332 -4.842 -20.851 1.00 88.31 298 ASN A CA 1
ATOM 2314 C C . ASN A 1 298 ? 21.548 -3.950 -20.566 1.00 88.31 298 ASN A C 1
ATOM 2316 O O . ASN A 1 298 ? 21.432 -2.945 -19.860 1.00 88.31 298 ASN A O 1
ATOM 2320 N N . ASP A 1 299 ? 22.704 -4.258 -21.161 1.00 91.50 299 ASP A N 1
ATOM 2321 C CA . ASP A 1 299 ? 23.921 -3.449 -21.007 1.00 91.50 299 ASP A CA 1
ATOM 2322 C C . ASP A 1 299 ? 23.718 -2.010 -21.512 1.00 91.50 299 ASP A C 1
ATOM 2324 O O . ASP A 1 299 ? 24.157 -1.034 -20.883 1.00 91.50 299 ASP A O 1
ATOM 2328 N N . PHE A 1 300 ? 23.016 -1.860 -22.640 1.00 94.50 300 PHE A N 1
ATOM 2329 C CA . PHE A 1 300 ? 22.664 -0.560 -23.202 1.00 94.50 300 PHE A CA 1
ATOM 2330 C C . PHE A 1 300 ? 21.757 0.235 -22.254 1.00 94.50 300 PHE A C 1
ATOM 2332 O O . PHE A 1 300 ? 22.042 1.406 -21.965 1.00 94.50 300 PHE A O 1
ATOM 2339 N N . MET A 1 301 ? 20.706 -0.400 -21.730 1.00 95.56 301 MET A N 1
ATOM 2340 C CA . MET A 1 301 ? 19.770 0.242 -20.806 1.00 95.56 301 MET A CA 1
ATOM 2341 C C . MET A 1 301 ? 20.457 0.649 -19.498 1.00 95.56 301 MET A C 1
ATOM 2343 O O . MET A 1 301 ? 20.349 1.805 -19.088 1.00 95.56 301 MET A O 1
ATOM 2347 N N . VAL A 1 302 ? 21.272 -0.218 -18.888 1.00 94.69 302 VAL A N 1
ATOM 2348 C CA . VAL A 1 302 ? 22.044 0.120 -17.675 1.00 94.69 302 VAL A CA 1
ATOM 2349 C C . VAL A 1 302 ? 22.990 1.302 -17.916 1.00 94.69 302 VAL A C 1
ATOM 2351 O O . VAL A 1 302 ? 23.107 2.196 -17.071 1.00 94.69 302 VAL A O 1
ATOM 2354 N N . SER A 1 303 ? 23.643 1.365 -19.081 1.00 95.75 303 SER A N 1
ATOM 2355 C CA . SER A 1 303 ? 24.492 2.504 -19.453 1.00 95.75 303 SER A CA 1
ATOM 2356 C C . SER A 1 303 ? 23.703 3.815 -19.530 1.00 95.75 303 SER A C 1
ATOM 2358 O O . SER A 1 303 ? 24.168 4.851 -19.038 1.00 95.75 303 SER A O 1
ATOM 2360 N N . ARG A 1 304 ? 22.490 3.785 -20.102 1.00 97.06 304 ARG A N 1
ATOM 2361 C CA . ARG A 1 304 ? 21.579 4.941 -20.120 1.00 97.06 304 ARG A CA 1
ATOM 2362 C C . ARG A 1 304 ? 21.170 5.358 -18.712 1.00 97.06 304 ARG A C 1
ATOM 2364 O O . ARG A 1 304 ? 21.348 6.528 -18.374 1.00 97.06 304 ARG A O 1
ATOM 2371 N N . LEU A 1 305 ? 20.739 4.420 -17.866 1.00 96.19 305 LEU A N 1
ATOM 2372 C CA . LEU A 1 305 ? 20.360 4.705 -16.477 1.00 96.19 305 LEU A CA 1
ATOM 2373 C C . LEU A 1 305 ? 21.491 5.395 -15.703 1.00 96.19 305 LEU A C 1
ATOM 2375 O O . LEU A 1 305 ? 21.263 6.403 -15.035 1.00 96.19 305 LEU A O 1
ATOM 2379 N N . LYS A 1 306 ? 22.738 4.931 -15.855 1.00 96.56 306 LYS A N 1
ATOM 2380 C CA . LYS A 1 306 ? 23.911 5.575 -15.237 1.00 96.56 306 LYS A CA 1
ATOM 2381 C C . LYS A 1 306 ? 24.138 7.000 -15.738 1.00 96.56 306 LYS A C 1
ATOM 2383 O O . LYS A 1 306 ? 24.525 7.864 -14.953 1.00 96.56 306 LYS A O 1
ATOM 2388 N N . LYS A 1 307 ? 23.920 7.282 -17.027 1.00 96.06 307 LYS A N 1
ATOM 2389 C CA . LYS A 1 307 ? 24.011 8.655 -17.559 1.00 96.06 307 LYS A CA 1
ATOM 2390 C C . LYS A 1 307 ? 22.922 9.550 -16.971 1.00 96.06 307 LYS A C 1
ATOM 2392 O O . LYS A 1 307 ? 23.223 10.698 -16.651 1.00 96.06 307 LYS A O 1
ATOM 2397 N N . ILE A 1 308 ? 21.713 9.021 -16.785 1.00 94.00 308 ILE A N 1
ATOM 2398 C CA . ILE A 1 308 ? 20.589 9.744 -16.179 1.00 94.00 308 ILE A CA 1
ATOM 2399 C C . ILE A 1 308 ? 20.871 10.066 -14.710 1.00 94.00 308 ILE A C 1
ATOM 2401 O O . ILE A 1 308 ? 20.791 11.230 -14.325 1.00 94.00 308 ILE A O 1
ATOM 2405 N N . ALA A 1 309 ? 21.283 9.076 -13.912 1.00 91.50 309 ALA A N 1
ATOM 2406 C CA . ALA A 1 309 ? 21.613 9.274 -12.497 1.00 91.50 309 ALA A CA 1
ATOM 2407 C C . ALA A 1 309 ? 22.748 10.296 -12.290 1.00 91.50 309 ALA A C 1
ATOM 2409 O O . ALA A 1 309 ? 22.726 11.073 -11.339 1.00 91.50 309 ALA A O 1
ATOM 2410 N N . ASN A 1 310 ? 23.706 10.353 -13.222 1.00 93.69 310 ASN A N 1
ATOM 2411 C CA . ASN A 1 310 ? 24.788 11.342 -13.224 1.00 93.69 310 ASN A CA 1
ATOM 2412 C C . ASN A 1 310 ? 24.375 12.733 -13.755 1.00 93.69 310 ASN A C 1
ATOM 2414 O O . ASN A 1 310 ? 25.214 13.629 -13.825 1.00 93.69 310 ASN A O 1
ATOM 2418 N N . GLY A 1 311 ? 23.124 12.922 -14.187 1.00 91.44 311 GLY A N 1
ATOM 2419 C CA . GLY A 1 311 ? 22.633 14.180 -14.764 1.00 91.44 311 GLY A CA 1
ATOM 2420 C C . GLY A 1 311 ? 23.119 14.472 -16.190 1.00 91.44 311 GLY A C 1
ATOM 2421 O O . GLY A 1 311 ? 22.922 15.578 -16.689 1.00 91.44 311 GLY A O 1
ATOM 2422 N N . ASN A 1 312 ? 23.733 13.495 -16.863 1.00 94.19 312 ASN A N 1
ATOM 2423 C CA . ASN A 1 312 ? 24.263 13.629 -18.225 1.00 94.19 312 ASN A CA 1
ATOM 2424 C C . ASN A 1 312 ? 23.206 13.375 -19.314 1.00 94.19 312 ASN A C 1
ATOM 2426 O O . ASN A 1 312 ? 23.464 13.621 -20.491 1.00 94.19 312 ASN A O 1
ATOM 2430 N N . LEU A 1 313 ? 22.044 12.840 -18.937 1.00 93.44 313 LEU A N 1
ATOM 2431 C CA . LEU A 1 313 ? 20.931 12.527 -19.827 1.00 93.44 313 LEU A CA 1
ATOM 2432 C C . LEU A 1 313 ? 19.614 12.783 -19.084 1.00 93.44 313 LEU A C 1
ATOM 2434 O O . LEU A 1 313 ? 19.522 12.525 -17.885 1.00 93.44 313 LEU A O 1
ATOM 2438 N N . LEU A 1 314 ? 18.600 13.300 -19.776 1.00 90.88 314 LEU A N 1
ATOM 2439 C CA . LEU A 1 314 ? 17.252 13.386 -19.213 1.00 90.88 314 LEU A CA 1
ATOM 2440 C C . LEU A 1 314 ? 16.540 12.038 -19.394 1.00 90.88 314 LEU A C 1
ATOM 2442 O O . LEU A 1 314 ? 16.685 11.446 -20.461 1.00 90.88 314 LEU A O 1
ATOM 2446 N N . PRO A 1 315 ? 15.778 11.562 -18.394 1.00 91.25 315 PRO A N 1
ATOM 2447 C CA . PRO A 1 315 ? 15.058 10.302 -18.513 1.00 91.25 315 PRO A CA 1
ATOM 2448 C C . PRO A 1 315 ? 13.953 10.389 -19.565 1.00 91.25 315 PRO A C 1
ATOM 2450 O O . PRO A 1 315 ? 13.172 11.345 -19.578 1.00 91.25 315 PRO A O 1
ATOM 2453 N N . GLU A 1 316 ? 13.865 9.362 -20.402 1.00 93.50 316 GLU A N 1
ATOM 2454 C CA . GLU A 1 316 ? 12.719 9.096 -21.263 1.00 93.50 316 GLU A CA 1
ATOM 2455 C C . GLU A 1 316 ? 11.786 8.072 -20.605 1.00 93.50 316 GLU A C 1
ATOM 2457 O O . GLU A 1 316 ? 12.159 7.374 -19.660 1.00 93.50 316 GLU A O 1
ATOM 2462 N N . GLN A 1 317 ? 10.558 7.951 -21.118 1.00 93.00 317 GLN A N 1
ATOM 2463 C CA . GLN A 1 317 ? 9.571 7.018 -20.567 1.00 93.00 317 GLN A CA 1
ATOM 2464 C C . GLN A 1 317 ? 10.078 5.567 -20.568 1.00 93.00 317 GLN A C 1
ATOM 2466 O O . GLN A 1 317 ? 9.836 4.839 -19.612 1.00 93.00 317 GLN A O 1
ATOM 2471 N N . VAL A 1 318 ? 10.830 5.167 -21.597 1.00 92.94 318 VAL A N 1
ATOM 2472 C CA . VAL A 1 318 ? 11.422 3.825 -21.692 1.00 92.94 318 VAL A CA 1
ATOM 2473 C C . VAL A 1 318 ? 12.475 3.561 -20.610 1.00 92.94 318 VAL A C 1
ATOM 2475 O O . VAL A 1 318 ? 12.545 2.456 -20.085 1.00 92.94 318 VAL A O 1
ATOM 2478 N N . ASP A 1 319 ? 13.237 4.579 -20.193 1.00 93.62 319 ASP A N 1
ATOM 2479 C CA . ASP A 1 319 ? 14.207 4.433 -19.101 1.00 93.62 319 ASP A CA 1
ATOM 2480 C C . ASP A 1 319 ? 13.498 4.240 -17.758 1.00 93.62 319 ASP A C 1
ATOM 2482 O O . ASP A 1 319 ? 13.921 3.427 -16.938 1.00 93.62 319 ASP A O 1
ATOM 2486 N N . LEU A 1 320 ? 12.404 4.982 -17.541 1.00 90.69 320 LEU A N 1
ATOM 2487 C CA . LEU A 1 320 ? 11.578 4.856 -16.342 1.00 90.69 320 LEU A CA 1
ATOM 2488 C C . LEU A 1 320 ? 10.875 3.496 -16.301 1.00 90.69 320 LEU A C 1
ATOM 2490 O O . LEU A 1 320 ? 10.880 2.856 -15.251 1.00 90.69 320 LEU A O 1
ATOM 2494 N N . ASN A 1 321 ? 10.321 3.040 -17.428 1.00 91.88 321 ASN A N 1
ATOM 2495 C CA . ASN A 1 321 ? 9.710 1.717 -17.562 1.00 91.88 321 ASN A CA 1
ATOM 2496 C C . ASN A 1 321 ? 10.714 0.623 -17.208 1.00 91.88 321 ASN A C 1
ATOM 2498 O O . ASN A 1 321 ? 10.458 -0.149 -16.293 1.00 91.88 321 ASN A O 1
ATOM 2502 N N . TYR A 1 322 ? 11.875 0.610 -17.867 1.00 92.44 322 TYR A N 1
ATOM 2503 C CA . TYR A 1 322 ? 12.917 -0.385 -17.622 1.00 92.44 322 TYR A CA 1
ATOM 2504 C C . TYR A 1 322 ? 13.386 -0.366 -16.164 1.00 92.44 322 TYR A C 1
ATOM 2506 O O . TYR A 1 322 ? 13.346 -1.382 -15.483 1.00 92.44 322 TYR A O 1
ATOM 2514 N N . TYR A 1 323 ? 13.764 0.802 -15.633 1.00 91.69 323 TYR A N 1
ATOM 2515 C CA . TYR A 1 32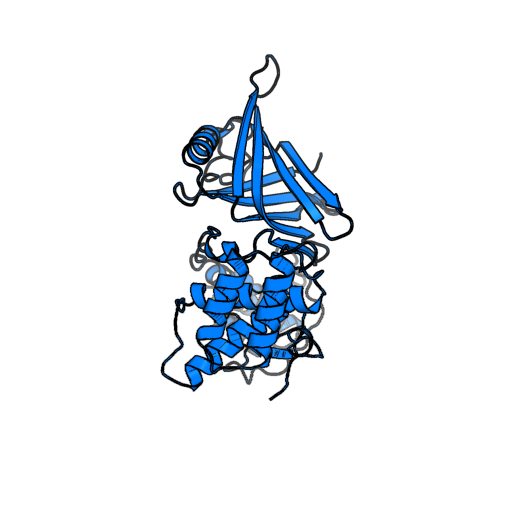3 ? 14.246 0.921 -14.253 1.00 91.69 323 TYR A CA 1
ATOM 2516 C C . TYR A 1 323 ? 13.228 0.425 -13.221 1.00 91.69 323 TYR A C 1
ATOM 2518 O O . TYR A 1 323 ? 13.576 -0.311 -12.298 1.00 91.69 323 TYR A O 1
ATOM 2526 N N . THR A 1 324 ? 11.970 0.851 -13.354 1.00 86.50 324 THR A N 1
ATOM 2527 C CA . THR A 1 324 ? 10.916 0.483 -12.402 1.00 86.50 324 THR A CA 1
ATOM 2528 C C . THR A 1 324 ? 10.520 -0.983 -12.531 1.00 86.50 324 THR A C 1
ATOM 2530 O O . THR A 1 324 ? 10.356 -1.645 -11.504 1.00 86.50 324 THR A O 1
ATOM 2533 N N . HIS A 1 325 ? 10.446 -1.504 -13.760 1.00 93.00 325 HIS A N 1
ATOM 2534 C CA . HIS A 1 325 ? 10.197 -2.914 -14.050 1.00 93.00 325 HIS A CA 1
ATOM 2535 C C . HIS A 1 325 ? 11.274 -3.800 -13.423 1.00 93.00 325 HIS A C 1
ATOM 2537 O O . HIS A 1 325 ? 10.960 -4.632 -12.579 1.00 93.00 325 HIS A O 1
ATOM 2543 N N . GLU A 1 326 ? 12.548 -3.572 -13.737 1.00 91.69 326 GLU A N 1
ATOM 2544 C CA . GLU A 1 326 ? 13.651 -4.412 -13.253 1.00 91.69 326 GLU A CA 1
ATOM 2545 C C . GLU A 1 326 ? 13.758 -4.403 -11.715 1.00 91.69 326 GLU A C 1
ATOM 2547 O O . GLU A 1 326 ? 13.937 -5.448 -11.085 1.00 91.69 326 GLU A O 1
ATOM 2552 N N . CYS A 1 327 ? 13.573 -3.241 -11.073 1.00 84.12 327 CYS A N 1
ATOM 2553 C CA . CYS A 1 327 ? 13.529 -3.144 -9.609 1.00 84.12 327 CYS A CA 1
ATOM 2554 C C . CYS A 1 327 ? 12.354 -3.936 -9.006 1.00 84.12 327 CYS A C 1
ATOM 2556 O O . CYS A 1 327 ? 12.512 -4.647 -8.008 1.00 84.12 327 CYS A O 1
ATOM 2558 N N . ARG A 1 328 ? 11.162 -3.820 -9.602 1.00 87.69 328 ARG A N 1
ATOM 2559 C CA . ARG A 1 328 ? 9.940 -4.475 -9.118 1.00 87.69 328 ARG A CA 1
ATOM 2560 C C . ARG A 1 328 ? 9.956 -5.982 -9.360 1.00 87.69 328 ARG A C 1
ATOM 2562 O O . ARG A 1 328 ? 9.490 -6.737 -8.503 1.00 87.69 328 ARG A O 1
ATOM 2569 N N . GLU A 1 329 ? 10.511 -6.427 -10.481 1.00 88.25 329 GLU A N 1
ATOM 2570 C CA . GLU A 1 329 ? 10.681 -7.840 -10.792 1.00 88.25 329 GLU A CA 1
ATOM 2571 C C . GLU A 1 329 ? 11.702 -8.480 -9.849 1.00 88.25 329 GLU A C 1
ATOM 2573 O O . GLU A 1 329 ? 11.386 -9.486 -9.207 1.00 88.25 329 GLU A O 1
ATOM 2578 N N . TYR A 1 330 ? 12.861 -7.845 -9.639 1.00 84.94 330 TYR A N 1
ATOM 2579 C CA . TYR A 1 330 ? 13.845 -8.283 -8.645 1.00 84.94 330 TYR A CA 1
ATOM 2580 C C . TYR A 1 330 ? 13.226 -8.498 -7.262 1.00 84.94 330 TYR A C 1
ATOM 2582 O O . TYR A 1 330 ? 13.521 -9.470 -6.567 1.00 84.94 330 TYR A O 1
ATOM 2590 N N . GLN A 1 331 ? 12.319 -7.613 -6.860 1.00 81.81 331 GLN A N 1
ATOM 2591 C CA . GLN A 1 331 ? 11.578 -7.792 -5.625 1.00 81.81 331 GLN A CA 1
ATOM 2592 C C . GLN A 1 331 ? 10.701 -9.030 -5.602 1.00 81.81 331 GLN A C 1
ATOM 2594 O O . GLN A 1 331 ? 10.696 -9.762 -4.611 1.00 81.81 331 GLN A O 1
ATOM 2599 N N . ARG A 1 332 ? 9.935 -9.269 -6.660 1.00 86.25 332 ARG A N 1
ATOM 2600 C CA . ARG A 1 332 ? 9.094 -10.464 -6.729 1.00 86.25 332 ARG A CA 1
ATOM 2601 C C . ARG A 1 332 ? 9.947 -11.727 -6.574 1.00 86.25 332 ARG A C 1
ATOM 2603 O O . ARG A 1 332 ? 9.559 -12.624 -5.832 1.00 86.25 332 ARG A O 1
ATOM 2610 N N . TYR A 1 333 ? 11.154 -11.737 -7.142 1.00 82.69 333 TYR A N 1
ATOM 2611 C CA . TYR A 1 333 ? 12.149 -12.781 -6.890 1.00 82.69 333 TYR A CA 1
ATOM 2612 C C . TYR A 1 333 ? 12.569 -12.880 -5.412 1.00 82.69 333 TYR A C 1
ATOM 2614 O O . TYR A 1 333 ? 12.549 -13.977 -4.854 1.00 82.69 333 TYR A O 1
ATOM 2622 N N . CYS A 1 334 ? 12.911 -11.768 -4.752 1.00 77.88 334 CYS A N 1
ATOM 2623 C CA . CYS A 1 334 ? 13.262 -11.756 -3.324 1.00 77.88 334 CYS A CA 1
ATOM 2624 C C . CYS A 1 334 ? 12.140 -12.317 -2.439 1.00 77.88 334 CYS A C 1
ATOM 2626 O O . CYS A 1 334 ? 12.399 -13.144 -1.567 1.00 77.88 334 CYS A O 1
ATOM 2628 N N . ASN A 1 335 ? 10.889 -11.932 -2.704 1.00 77.25 335 ASN A N 1
ATOM 2629 C CA . ASN A 1 335 ? 9.715 -12.421 -1.976 1.00 77.25 335 ASN A CA 1
ATOM 2630 C C . ASN A 1 335 ? 9.505 -13.938 -2.128 1.00 77.25 335 ASN A C 1
ATOM 2632 O O . ASN A 1 335 ? 8.910 -14.568 -1.256 1.00 77.25 335 ASN A O 1
ATOM 2636 N N . LEU A 1 336 ? 10.001 -14.526 -3.220 1.00 80.88 336 LEU A N 1
ATOM 2637 C CA . LEU A 1 336 ? 9.984 -15.967 -3.484 1.00 80.88 336 LEU A CA 1
ATOM 2638 C C . LEU A 1 336 ? 11.248 -16.689 -2.982 1.00 80.88 336 LEU A C 1
ATOM 2640 O O . LEU A 1 336 ? 11.399 -17.885 -3.219 1.00 80.88 336 LEU A O 1
ATOM 2644 N N . GLY A 1 337 ? 12.152 -15.986 -2.290 1.00 82.62 337 GLY A N 1
ATOM 2645 C CA . GLY A 1 337 ? 13.391 -16.541 -1.738 1.00 82.62 337 GLY A CA 1
ATOM 2646 C C . GLY A 1 337 ? 14.585 -16.547 -2.700 1.00 82.62 337 GLY A C 1
ATOM 2647 O O . GLY A 1 337 ? 15.616 -17.130 -2.376 1.00 82.62 337 GLY A O 1
ATOM 2648 N N . TRP A 1 338 ? 14.480 -15.888 -3.858 1.00 81.38 338 TRP A N 1
ATOM 2649 C CA . TRP A 1 338 ? 15.498 -15.874 -4.918 1.00 81.38 338 TRP A CA 1
ATOM 2650 C C . TRP A 1 338 ? 16.244 -14.539 -5.002 1.00 81.38 338 TRP A C 1
ATOM 2652 O O . TRP A 1 338 ? 16.255 -13.859 -6.035 1.00 81.38 338 TRP A O 1
ATOM 2662 N N . GLU A 1 339 ? 16.897 -14.157 -3.903 1.00 77.69 339 GLU A N 1
ATOM 2663 C CA . GLU A 1 339 ? 17.712 -12.937 -3.862 1.00 77.69 339 GLU A CA 1
ATOM 2664 C C . GLU A 1 339 ? 18.895 -13.006 -4.849 1.00 77.69 339 GLU A C 1
ATOM 2666 O O . GLU A 1 339 ? 19.238 -12.014 -5.500 1.00 77.69 339 GLU A O 1
ATOM 2671 N N . THR A 1 340 ? 19.486 -14.192 -5.012 1.00 75.06 340 THR A N 1
ATOM 2672 C CA . THR A 1 340 ? 20.570 -14.471 -5.962 1.00 75.06 340 THR A CA 1
ATOM 2673 C C . THR A 1 340 ? 20.312 -15.768 -6.731 1.00 75.06 340 THR A C 1
ATOM 2675 O O . THR A 1 340 ? 19.643 -16.678 -6.243 1.00 75.06 340 THR A O 1
ATOM 2678 N N . GLY A 1 341 ? 20.857 -15.856 -7.948 1.00 78.69 341 GLY A N 1
ATOM 2679 C CA . GLY A 1 341 ? 20.729 -17.039 -8.800 1.00 78.69 341 GLY A CA 1
ATOM 2680 C C . GLY A 1 341 ? 19.311 -17.285 -9.328 1.00 78.69 341 GLY A C 1
ATOM 2681 O O . GLY A 1 341 ? 18.467 -16.389 -9.363 1.00 78.69 341 GLY A O 1
ATOM 2682 N N . ARG A 1 342 ? 19.082 -18.520 -9.781 1.00 81.50 342 ARG A N 1
ATOM 2683 C CA . ARG A 1 342 ? 17.808 -19.033 -10.301 1.00 81.50 342 ARG A CA 1
ATOM 2684 C C . ARG A 1 342 ? 17.686 -20.533 -9.984 1.00 81.50 342 ARG A C 1
ATOM 2686 O O . ARG A 1 342 ? 18.718 -21.147 -9.688 1.00 81.50 342 ARG A O 1
ATOM 2693 N N . PRO A 1 343 ? 16.478 -21.125 -10.044 1.00 82.31 343 PRO A N 1
ATOM 2694 C CA . PRO A 1 343 ? 16.303 -22.571 -9.961 1.00 82.31 343 PRO A CA 1
ATOM 2695 C C . PRO A 1 343 ? 17.256 -23.316 -10.901 1.00 82.31 343 PRO A C 1
ATOM 2697 O O . PRO A 1 343 ? 17.543 -22.852 -12.004 1.00 82.31 343 PRO A O 1
ATOM 2700 N N . GLY A 1 344 ? 17.775 -24.458 -10.444 1.00 80.56 344 GLY A N 1
ATOM 2701 C CA . GLY A 1 344 ? 18.674 -25.289 -11.252 1.00 80.56 344 GLY A CA 1
ATOM 2702 C C . GLY A 1 344 ? 17.952 -26.031 -12.379 1.00 80.56 344 GLY A C 1
ATOM 2703 O O . GLY A 1 344 ? 18.584 -26.398 -13.367 1.00 80.56 344 GLY A O 1
ATOM 2704 N N . ASP A 1 345 ? 16.642 -26.240 -12.232 1.00 91.44 345 ASP A N 1
ATOM 2705 C CA . ASP A 1 345 ? 15.781 -26.775 -13.278 1.00 91.44 345 ASP A CA 1
ATOM 2706 C C . ASP A 1 345 ? 15.328 -25.661 -14.235 1.00 91.44 345 ASP A C 1
ATOM 2708 O O . ASP A 1 345 ? 14.899 -24.585 -13.812 1.00 91.44 345 ASP A O 1
ATOM 2712 N N . ASN A 1 346 ? 15.418 -25.926 -15.540 1.00 83.31 346 ASN A N 1
ATOM 2713 C CA . ASN A 1 346 ? 15.116 -24.931 -16.569 1.00 83.31 346 ASN A CA 1
ATOM 2714 C C . ASN A 1 346 ? 13.625 -24.573 -16.631 1.00 83.31 346 ASN A C 1
ATOM 2716 O O . ASN A 1 346 ? 13.301 -23.428 -16.942 1.00 83.31 346 ASN A O 1
ATOM 2720 N N . GLN A 1 347 ? 12.726 -25.523 -16.351 1.00 83.31 347 GLN A N 1
ATOM 2721 C CA . GLN A 1 347 ? 11.288 -25.263 -16.356 1.00 83.31 347 GLN A CA 1
ATOM 2722 C C . GLN A 1 347 ? 10.896 -24.450 -15.124 1.00 83.31 347 GLN A C 1
ATOM 2724 O O . GLN A 1 347 ? 10.179 -23.465 -15.252 1.00 83.31 347 GLN A O 1
ATOM 2729 N N . GLU A 1 348 ? 11.423 -24.790 -13.948 1.00 84.12 348 GLU A N 1
ATOM 2730 C CA . GLU A 1 348 ? 11.190 -24.003 -12.734 1.00 84.12 348 GLU A CA 1
ATOM 2731 C C . GLU A 1 348 ? 11.762 -22.583 -12.848 1.00 84.12 348 GLU A C 1
ATOM 2733 O O . GLU A 1 348 ? 11.135 -21.623 -12.400 1.00 84.12 348 GLU A O 1
ATOM 2738 N N . ALA A 1 349 ? 12.936 -22.426 -13.470 1.00 76.25 349 ALA A N 1
ATOM 2739 C CA . ALA A 1 349 ? 13.528 -21.116 -13.721 1.00 76.25 349 ALA A CA 1
ATOM 2740 C C . ALA A 1 349 ? 12.682 -20.281 -14.693 1.00 76.25 349 ALA A C 1
ATOM 2742 O O . ALA A 1 349 ? 12.499 -19.082 -14.463 1.00 76.25 349 ALA A O 1
ATOM 2743 N N . TYR A 1 350 ? 12.149 -20.911 -15.744 1.00 83.00 350 TYR A N 1
ATOM 2744 C CA . TYR A 1 350 ? 11.226 -20.271 -16.675 1.00 83.00 350 TYR A CA 1
ATOM 2745 C C . TYR A 1 350 ? 9.908 -19.888 -16.000 1.00 83.00 350 TYR A C 1
ATOM 2747 O O . TYR A 1 350 ? 9.445 -18.769 -16.182 1.00 83.00 350 TYR A O 1
ATOM 2755 N N . ASP A 1 351 ? 9.319 -20.775 -15.198 1.00 81.94 351 ASP A N 1
ATOM 2756 C CA . ASP A 1 351 ? 8.056 -20.515 -14.507 1.00 81.94 351 ASP A CA 1
ATOM 2757 C C . ASP A 1 351 ? 8.207 -19.376 -13.496 1.00 81.94 351 ASP A C 1
ATOM 2759 O O . ASP A 1 351 ? 7.351 -18.493 -13.424 1.00 81.94 351 ASP A O 1
ATOM 2763 N N . LEU A 1 352 ? 9.306 -19.372 -12.734 1.00 82.94 352 LEU A N 1
ATOM 2764 C CA . LEU A 1 352 ? 9.648 -18.281 -11.827 1.00 82.94 352 LEU A CA 1
ATOM 2765 C C . LEU A 1 352 ? 9.716 -16.959 -12.595 1.00 82.94 352 LEU A C 1
ATOM 2767 O O . LEU A 1 352 ? 8.970 -16.043 -12.261 1.00 82.94 352 LEU A O 1
ATOM 2771 N N . TRP A 1 353 ? 10.538 -16.902 -13.648 1.00 88.81 353 TRP A N 1
ATOM 2772 C CA . TRP A 1 353 ? 10.678 -15.719 -14.495 1.00 88.81 353 TRP A CA 1
ATOM 2773 C C . TRP A 1 353 ? 9.343 -15.281 -15.088 1.00 88.81 353 TRP A C 1
ATOM 2775 O O . TRP A 1 353 ? 8.938 -14.141 -14.912 1.00 88.81 353 TRP A O 1
ATOM 2785 N N . ASN A 1 354 ? 8.605 -16.175 -15.741 1.00 87.00 354 ASN A N 1
ATOM 2786 C CA . ASN A 1 354 ? 7.375 -15.812 -16.428 1.00 87.00 354 ASN A CA 1
ATOM 2787 C C . ASN A 1 354 ? 6.328 -15.255 -15.456 1.00 87.00 354 ASN A C 1
ATOM 2789 O O . ASN A 1 354 ? 5.652 -14.280 -15.786 1.00 87.00 354 ASN A O 1
ATOM 2793 N N . ASN A 1 355 ? 6.211 -15.838 -14.259 1.00 85.38 355 ASN A N 1
ATOM 2794 C CA . ASN A 1 355 ? 5.256 -15.378 -13.258 1.00 85.38 355 ASN A CA 1
ATOM 2795 C C . ASN A 1 355 ? 5.643 -14.018 -12.678 1.00 85.38 355 ASN A C 1
ATOM 2797 O O . ASN A 1 355 ? 4.784 -13.139 -12.583 1.00 85.38 355 ASN A O 1
ATOM 2801 N N . THR A 1 356 ? 6.911 -13.813 -12.318 1.00 86.06 356 THR A N 1
ATOM 2802 C CA . THR A 1 356 ? 7.376 -12.528 -11.781 1.00 86.06 356 THR A CA 1
ATOM 2803 C C . THR A 1 356 ? 7.363 -11.439 -12.844 1.00 86.06 356 THR A C 1
ATOM 2805 O O . THR A 1 356 ? 6.818 -10.367 -12.598 1.00 86.06 356 THR A O 1
ATOM 2808 N N . HIS A 1 357 ? 7.882 -11.733 -14.034 1.00 90.06 357 HIS A N 1
ATOM 2809 C CA . HIS A 1 357 ? 7.997 -10.810 -15.155 1.00 90.06 357 HIS A CA 1
ATOM 2810 C C . HIS A 1 357 ? 6.627 -10.344 -15.647 1.00 90.06 357 HIS A C 1
ATOM 2812 O O . HIS A 1 357 ? 6.354 -9.146 -15.697 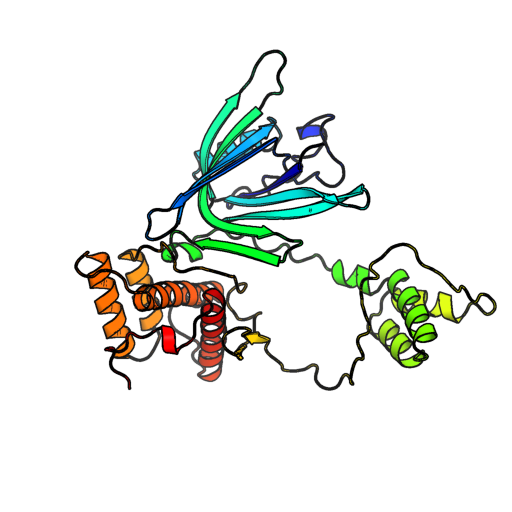1.00 90.06 357 HIS A O 1
ATOM 2818 N N . THR A 1 358 ? 5.721 -11.288 -15.932 1.00 82.38 358 THR A N 1
ATOM 2819 C CA . THR A 1 358 ? 4.363 -10.959 -16.390 1.00 82.38 358 THR A CA 1
ATOM 2820 C C . THR A 1 358 ? 3.627 -10.124 -15.345 1.00 82.38 358 THR A C 1
ATOM 2822 O O . THR A 1 358 ? 2.992 -9.133 -15.687 1.00 82.38 358 THR A O 1
ATOM 2825 N N . SER A 1 359 ? 3.754 -10.472 -14.062 1.00 81.38 359 SER A N 1
ATOM 2826 C CA . SER A 1 359 ? 3.109 -9.714 -12.983 1.00 81.38 359 SER A CA 1
ATOM 2827 C C . SER A 1 359 ? 3.642 -8.288 -12.858 1.00 81.38 359 SER A C 1
ATOM 2829 O O . SER A 1 359 ? 2.882 -7.383 -12.527 1.00 81.38 359 SER A O 1
ATOM 2831 N N . THR A 1 360 ? 4.930 -8.067 -13.127 1.00 85.06 360 THR A N 1
ATOM 2832 C CA . THR A 1 360 ? 5.522 -6.722 -13.140 1.00 85.06 360 THR A CA 1
ATOM 2833 C C . THR A 1 360 ? 5.071 -5.902 -14.348 1.00 85.06 360 THR A C 1
ATOM 2835 O O . THR A 1 360 ? 4.758 -4.723 -14.197 1.00 85.06 360 THR A O 1
ATOM 2838 N N . LEU A 1 361 ? 4.959 -6.515 -15.531 1.00 85.06 361 LEU A N 1
ATOM 2839 C CA . LEU A 1 361 ? 4.385 -5.848 -16.704 1.00 85.06 361 LEU A CA 1
ATOM 2840 C C . LEU A 1 361 ? 2.941 -5.391 -16.432 1.00 85.06 361 LEU A C 1
ATOM 2842 O O . LEU A 1 361 ? 2.562 -4.267 -16.768 1.00 85.06 361 LEU A O 1
ATOM 2846 N N . GLU A 1 362 ? 2.146 -6.238 -15.769 1.00 81.12 362 GLU A N 1
ATOM 2847 C CA . GLU A 1 362 ? 0.799 -5.878 -15.317 1.00 81.12 362 GLU A CA 1
ATOM 2848 C C . GLU A 1 362 ? 0.821 -4.752 -14.272 1.00 81.12 362 GLU A C 1
ATOM 2850 O O . GLU A 1 362 ? -0.043 -3.873 -14.336 1.00 81.12 362 GLU A O 1
ATOM 2855 N N . ASP A 1 363 ? 1.817 -4.722 -13.368 1.00 78.94 363 ASP A N 1
ATOM 2856 C CA . ASP A 1 363 ? 1.911 -3.686 -12.330 1.00 78.94 363 ASP A CA 1
ATOM 2857 C C . ASP A 1 363 ? 1.924 -2.273 -12.938 1.00 78.94 363 ASP A C 1
ATOM 2859 O O . ASP A 1 363 ? 1.226 -1.357 -12.487 1.00 78.94 363 ASP A O 1
ATOM 2863 N N . TYR A 1 364 ? 2.723 -2.103 -13.991 1.00 82.75 364 TYR A N 1
ATOM 2864 C CA . TYR A 1 364 ? 2.931 -0.820 -14.660 1.00 82.75 364 TYR A CA 1
ATOM 2865 C C . TYR A 1 364 ? 2.050 -0.618 -15.895 1.00 82.75 364 TYR A C 1
ATOM 2867 O O . TYR A 1 364 ? 2.031 0.486 -16.440 1.00 82.75 364 TYR A O 1
ATOM 2875 N N . ARG A 1 365 ? 1.277 -1.635 -16.306 1.00 85.75 365 ARG A N 1
ATOM 2876 C CA . ARG A 1 365 ? 0.492 -1.646 -17.555 1.00 85.75 365 ARG A CA 1
ATOM 2877 C C . ARG A 1 365 ? 1.378 -1.320 -18.760 1.00 85.75 365 ARG A C 1
ATOM 2879 O O . ARG A 1 365 ? 1.095 -0.402 -19.530 1.00 85.75 365 ARG A O 1
ATOM 2886 N N . ILE A 1 366 ? 2.461 -2.077 -18.893 1.00 86.62 366 ILE A N 1
ATOM 2887 C CA . ILE A 1 366 ? 3.423 -2.001 -19.999 1.00 86.62 366 ILE A CA 1
ATOM 2888 C C . ILE A 1 366 ? 3.589 -3.381 -20.647 1.00 86.62 366 ILE A C 1
ATOM 2890 O O . ILE A 1 366 ? 3.111 -4.388 -20.127 1.00 86.62 366 ILE A O 1
ATOM 2894 N N . THR A 1 367 ? 4.221 -3.431 -21.814 1.00 87.69 367 THR A N 1
ATOM 2895 C CA . THR A 1 367 ? 4.539 -4.662 -22.550 1.00 87.69 367 THR A CA 1
ATOM 2896 C C . THR A 1 367 ? 6.046 -4.820 -22.717 1.00 87.69 367 THR A C 1
ATOM 2898 O O . THR A 1 367 ? 6.798 -3.872 -22.510 1.00 87.69 367 THR A O 1
ATOM 2901 N N . ASP A 1 368 ? 6.502 -5.996 -23.154 1.00 82.31 368 ASP A N 1
ATOM 2902 C CA . ASP A 1 368 ? 7.920 -6.249 -23.450 1.00 82.31 368 ASP A CA 1
ATOM 2903 C C . ASP A 1 368 ? 8.526 -5.213 -24.426 1.00 82.31 368 ASP A C 1
ATOM 2905 O O . ASP A 1 368 ? 9.692 -4.840 -24.309 1.00 82.31 368 ASP A O 1
ATOM 2909 N N . ASN A 1 369 ? 7.719 -4.684 -25.354 1.00 87.50 369 ASN A N 1
ATOM 2910 C CA . ASN A 1 369 ? 8.152 -3.668 -26.322 1.00 87.50 369 ASN A CA 1
ATOM 2911 C C . ASN A 1 369 ? 8.436 -2.296 -25.688 1.00 87.50 369 ASN A C 1
ATOM 2913 O O . ASN A 1 369 ? 9.049 -1.446 -26.327 1.00 87.50 369 ASN A O 1
ATOM 2917 N N . ASP A 1 370 ? 7.975 -2.069 -24.458 1.00 88.56 370 ASP A N 1
ATOM 2918 C CA . ASP A 1 370 ? 8.106 -0.796 -23.750 1.00 88.56 370 ASP A CA 1
ATOM 2919 C C . ASP A 1 370 ? 9.336 -0.756 -22.825 1.00 88.56 370 ASP A C 1
ATOM 2921 O O . ASP A 1 370 ? 9.552 0.259 -22.154 1.00 88.56 370 ASP A O 1
ATOM 2925 N N . LEU A 1 371 ? 10.110 -1.852 -22.758 1.00 87.88 371 LEU A N 1
ATOM 2926 C CA . LEU A 1 371 ? 11.259 -2.009 -21.858 1.00 87.88 371 LEU A CA 1
ATOM 2927 C C . LEU A 1 371 ? 12.589 -1.576 -22.486 1.00 87.88 371 LEU A C 1
ATOM 2929 O O . LEU A 1 371 ? 13.430 -1.012 -21.795 1.00 87.88 371 LEU A O 1
ATOM 2933 N N . TYR A 1 372 ? 12.797 -1.793 -23.783 1.00 91.31 372 TYR A N 1
ATOM 2934 C CA . TYR A 1 372 ? 14.072 -1.477 -24.433 1.00 91.31 372 TYR A CA 1
ATOM 2935 C C . TYR A 1 372 ? 13.963 -0.237 -25.310 1.00 91.31 372 TYR A C 1
ATOM 2937 O O . TYR A 1 372 ? 13.041 -0.085 -26.111 1.00 91.31 372 TYR A O 1
ATOM 2945 N N . HIS A 1 373 ? 14.938 0.661 -25.175 1.00 92.44 373 HIS A N 1
ATOM 2946 C CA . HIS A 1 373 ? 15.040 1.831 -26.039 1.00 92.44 373 HIS A CA 1
ATOM 2947 C C . HIS A 1 373 ? 15.232 1.388 -27.507 1.00 92.44 373 HIS A C 1
ATOM 2949 O O . HIS A 1 373 ? 15.962 0.428 -27.739 1.00 92.44 373 HIS A O 1
ATOM 2955 N N . PRO A 1 374 ? 14.668 2.085 -28.514 1.00 90.19 374 PRO A N 1
ATOM 2956 C CA . PRO A 1 374 ? 14.775 1.676 -29.924 1.00 90.19 374 PRO A CA 1
ATOM 2957 C C . PRO A 1 374 ? 16.210 1.519 -30.454 1.00 90.19 374 PRO A C 1
ATOM 2959 O O . PRO A 1 374 ? 16.457 0.719 -31.351 1.00 90.19 374 PRO A O 1
ATOM 2962 N N . ASP A 1 375 ? 17.150 2.283 -29.894 1.00 91.38 375 ASP A N 1
ATOM 2963 C CA . ASP A 1 375 ? 18.585 2.197 -30.214 1.00 91.38 375 ASP A CA 1
ATOM 2964 C C . ASP A 1 375 ? 19.317 1.043 -29.500 1.00 91.38 375 ASP A C 1
ATOM 2966 O O . ASP A 1 375 ? 20.512 0.839 -29.730 1.00 91.38 375 ASP A O 1
ATOM 2970 N N . ALA A 1 376 ? 18.644 0.322 -28.599 1.00 88.38 376 ALA A N 1
ATOM 2971 C CA . ALA A 1 376 ? 19.225 -0.838 -27.947 1.00 88.38 376 ALA A CA 1
ATOM 2972 C C . ALA A 1 376 ? 19.448 -1.947 -28.992 1.00 88.38 376 ALA A C 1
ATOM 2974 O O . ALA A 1 376 ? 18.574 -2.188 -29.832 1.00 88.38 376 ALA A O 1
ATOM 2975 N N . PRO A 1 377 ? 20.602 -2.634 -28.973 1.00 85.12 377 PRO A N 1
ATOM 2976 C CA . PRO A 1 377 ? 20.828 -3.747 -29.880 1.00 85.12 377 PRO A CA 1
ATOM 2977 C C . PRO A 1 377 ? 19.796 -4.848 -29.613 1.00 85.12 377 PRO A C 1
ATOM 2979 O O . PRO A 1 377 ? 19.637 -5.279 -28.474 1.00 85.12 377 PRO A O 1
ATOM 2982 N N . SER A 1 378 ? 19.113 -5.302 -30.663 1.00 73.31 378 SER A N 1
ATOM 2983 C CA . SER A 1 378 ? 18.354 -6.555 -30.623 1.00 73.31 378 SER A CA 1
ATOM 2984 C C . SER A 1 378 ? 19.293 -7.728 -30.898 1.00 73.31 378 SER A C 1
ATOM 2986 O O . SER A 1 378 ? 20.315 -7.574 -31.574 1.00 73.31 378 SER A O 1
ATOM 2988 N N . TRP A 1 379 ? 18.947 -8.881 -30.336 1.00 55.34 379 TRP A N 1
ATOM 2989 C CA . TRP A 1 379 ? 19.588 -10.162 -30.610 1.00 55.34 379 TRP A CA 1
ATOM 2990 C C . TRP A 1 379 ? 19.205 -10.710 -31.987 1.00 55.34 379 TRP A C 1
ATOM 2992 O O . TRP A 1 379 ? 18.048 -10.495 -32.422 1.00 55.34 379 TRP A O 1
#

Sequence (379 aa):
MSDIVYLTVIGEQQGAISAGCGTESSVGNRCQIAHEDEIFVFSLSNSMTSTGKGSQLHGLRFCKLIDKSTPLFTNAINNNEQLYMEFYFYRINRFGKWEKYYYIQLRGAFLSDIQCLFSENRLPTETINVSYEYILCKHLIANTEFSYLALPENYNRLFIPQPKKSTDSGLKTLNSKAVGRLLAAGGIYNGNIEGFRDTAEKLGGDAPAGYKQVMDNKGLLIAGASIAAGLTMGRMKFPELEGLEH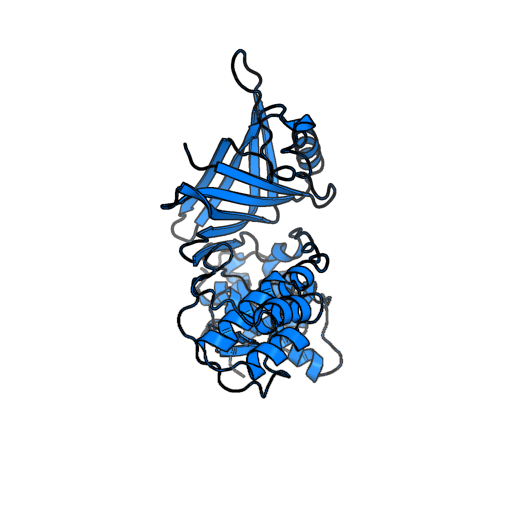FGARGTYTSRPFDPDKAGGPVEHLTTEGVNITHEGIAIVEKHISRFDPDPGNDFMVSRLKKIANGNLLPEQVDLNYYTHECREYQRYCNLGWETGRPGDNQEAYDLWNNTHTSTLEDYRITDNDLYHPDAPSW

InterPro domains:
  IPR008514 Type VI secretion system effector Hcp [PF05638] (28-139)
  IPR008514 Type VI secretion system effector Hcp [TIGR03344] (1-147)
  IPR036624 Hcp1-like superfamily [G3DSA:2.30.110.20] (3-149)
  IPR036624 Hcp1-like superfamily [SSF141452] (24-148)

pLDDT: mean 78.94, std 19.02, range [23.44, 97.81]

Organism: Salmonella diarizonae (NCBI:txid59204)

Secondary structure (DSSP, 8-state):
-PPEEEEEEEETTTB-TTTTTTSHHHHGGG--TT-TTSEEEEEEEEEEEE-SSSEEEEEEEEEEES-TTHHHHHHHHHTT--EEEEEEEEEE-TTS-EEEEEEEEEEEEEEEEEEEE--TTS--EEEEEEE-SEEEEEETTTTEEEEEES-GGGGGGS--PPP----SHHHHHHTSHHHHHHHHHHHHHTT-HHHHHHHHHHH-TTHHHHHHHHHS-TT--------SS-------PPP-----S--PEEPTTT--EE-GGGSSS-------TT----HHHHHHHHHHHTTS---HHHHHHHHHHHHHHTTSSPPPHHHHHHHHHHHHHHHHHHHTT-SSS--SSHHHHHHHHHHHHHHHHHHHT--GGGTS-TTSPP-

Radius of gyration: 25.86 Å; chains: 1; bounding box: 72×55×60 Å